Protein AF-A0A2G6K6H5-F1 (afdb_monomer)

Sequence (439 aa):
MKQTRTILIAEEEKNTRETLRFVLKNAGYRVIHSLSGQEALTTILERQDSEYPIDLLIVDSDISGLTGWRVIEELERFGLALPIILITGVLDEYTLRKISGALPLAYLNRPFEPDEALACVSSALFPEEPDQEHAEPVAHTCDVRLASPEKLTDQDWEQLPVTFSTRRTSMNLADLLHEDCIQANITASDKRTVIRTIAQLAHRHPLLAEKSVEEIEQGLLDREETGSTGFGDGIAIPHCALDELSDFVLGILTRPDGIDFDSIDGQPTKLFVFIIAPASRRNEHIRILSAISSVLRSPVNVREILEADNPAVIRTSFLRHTHVEIDEKQKGFNLFTVTVQRQDAFEDILSLFAEIPDCYISVLEANNAGRYLYALPLFANFWNAEKKGFQRTIQATVKKPRANETLRKLNMLLEDSNITDGVLVLLQDVLYLNGTIDL

Secondary structure (DSSP, 8-state):
-----EEEEE---HHHHHHHHHHHHHTT-EEEEESSHHHHHHHHHHHTTSSS---EEEEETT-SSS-HHHHHHHHHHTT----EEEEES---HHHHHHTTTS--SEEEESS--HHHHHHHHHHHHSPPPP--S------------PPP-S---TTGGGG-------------HHHHEEEEEEESS---SSHHHHHHHHHHHHTTSGGGTTS-HHHHHHHHHHHHHTS--EEETTEE--EEEETT--S-EEEEEEEEEEE----TT-PPEEEEEEEEEEGGGHHHHHHHHHHHHHHHT-HHHHHHHHH--SHHHHHHHHHHHH------SS--EEEEEEEE--HHHHHHHHHHHHTSTT-EEEEEE---HHHHHHTSTTTTTTS-TT-----EEEEEEEEHHHHHHHHHHHHHHHHHTT--TTEEEEEEEES---S----

Solvent-accessible surface area (backbone atoms only — not comparable to full-atom values): 25249 Å² total; per-residue (Å²): 129,86,79,72,50,26,36,36,38,26,44,62,54,63,66,65,41,50,50,52,50,52,54,43,42,74,74,59,36,44,74,48,74,26,67,20,24,52,52,38,50,51,55,46,66,74,23,62,88,43,102,71,32,68,59,31,40,37,28,28,45,83,31,50,87,33,31,28,63,53,39,47,55,49,36,55,74,71,69,53,95,63,41,27,33,39,34,33,79,66,91,42,75,66,63,58,58,60,45,79,81,51,72,56,72,44,74,45,56,56,88,70,56,77,65,57,55,50,53,50,52,49,48,61,76,55,71,80,81,84,84,88,82,80,91,74,92,75,83,81,77,88,82,84,80,82,78,81,95,77,82,88,56,88,76,59,68,81,71,64,84,82,69,79,78,77,84,73,84,84,83,52,68,74,81,35,47,44,63,73,27,33,42,45,65,56,92,59,88,40,48,68,51,46,47,46,50,50,18,56,28,49,37,65,39,80,86,30,60,91,50,54,48,66,57,48,27,47,38,34,49,62,42,41,72,78,45,63,40,19,73,28,99,26,29,27,49,52,43,31,62,40,78,96,40,91,60,62,43,30,32,38,40,29,26,86,88,39,32,66,48,68,16,76,73,71,44,46,29,26,38,38,45,34,39,46,34,22,60,89,49,60,74,58,52,55,54,54,49,52,55,52,54,57,41,60,68,37,69,67,53,46,47,55,35,62,70,33,82,39,36,71,51,28,50,49,48,50,47,66,46,62,57,64,64,67,63,75,86,65,82,46,38,27,39,37,42,35,38,28,42,43,67,70,61,43,55,55,53,51,51,60,52,70,70,41,83,86,46,48,76,46,77,45,86,52,76,64,66,46,60,60,40,29,76,35,87,91,34,36,89,81,32,66,74,81,69,78,57,51,38,40,31,41,39,36,40,31,45,48,82,47,41,65,59,48,51,50,54,51,50,50,54,32,59,79,66,72,42,64,78,54,51,47,82,44,81,41,83,49,91,74,87,82,88,81,93,77,134

Structure (mmCIF, N/CA/C/O backbone):
data_AF-A0A2G6K6H5-F1
#
_entry.id   AF-A0A2G6K6H5-F1
#
loop_
_atom_site.group_PDB
_atom_site.id
_atom_site.type_symbol
_atom_site.label_atom_id
_atom_site.label_alt_id
_atom_site.label_comp_id
_atom_site.label_asym_id
_atom_site.label_entity_id
_atom_site.label_seq_id
_atom_site.pdbx_PDB_ins_code
_atom_site.Cartn_x
_atom_site.Cartn_y
_atom_site.Cartn_z
_atom_site.occupancy
_atom_site.B_iso_or_equiv
_atom_site.auth_seq_id
_atom_site.auth_comp_id
_atom_site.auth_asym_id
_atom_site.auth_atom_id
_atom_site.pdbx_PDB_model_num
ATOM 1 N N . MET A 1 1 ? -18.093 15.358 -45.863 1.00 35.47 1 MET A N 1
ATOM 2 C CA . MET A 1 1 ? -16.625 15.428 -45.679 1.00 35.47 1 MET A CA 1
ATOM 3 C C . MET A 1 1 ? -16.360 15.141 -44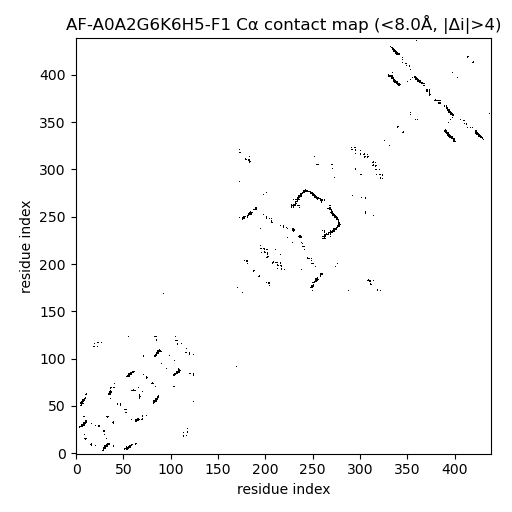.211 1.00 35.47 1 MET A C 1
ATOM 5 O O . MET A 1 1 ? -17.011 15.783 -43.399 1.00 35.47 1 MET A O 1
ATOM 9 N N . LYS A 1 2 ? -15.528 14.150 -43.855 1.00 45.44 2 LYS A N 1
ATOM 10 C CA . LYS A 1 2 ? -15.175 13.914 -42.441 1.00 45.44 2 LYS A CA 1
ATOM 11 C C . LYS A 1 2 ? -14.505 15.190 -41.918 1.00 45.44 2 LYS A C 1
ATOM 13 O O . LYS A 1 2 ? -13.510 15.614 -42.499 1.00 45.44 2 LYS A O 1
ATOM 18 N N . GLN A 1 3 ? -15.090 15.833 -40.908 1.00 58.38 3 GLN A N 1
ATOM 19 C CA . GLN A 1 3 ? -14.474 16.988 -40.254 1.00 58.38 3 GLN A CA 1
ATOM 20 C C . GLN A 1 3 ? -13.123 16.550 -39.681 1.00 58.38 3 GLN A C 1
ATOM 22 O O . GLN A 1 3 ? -13.047 15.569 -38.942 1.00 58.38 3 GLN A O 1
ATOM 27 N N . THR A 1 4 ? -12.054 17.245 -40.065 1.00 80.88 4 THR A N 1
ATOM 28 C CA . THR A 1 4 ? -10.724 17.037 -39.490 1.00 80.88 4 THR A CA 1
ATOM 29 C C . THR A 1 4 ? -10.744 17.480 -38.030 1.00 80.88 4 THR A C 1
ATOM 31 O O . THR A 1 4 ? -10.902 18.672 -37.769 1.00 80.88 4 THR A O 1
ATOM 34 N N . ARG A 1 5 ? -10.580 16.532 -37.102 1.00 90.88 5 ARG A N 1
ATOM 35 C CA . ARG A 1 5 ? -10.544 16.794 -35.656 1.00 90.88 5 ARG A CA 1
ATOM 36 C C . ARG A 1 5 ? -9.270 17.551 -35.260 1.00 90.88 5 ARG A C 1
ATOM 38 O O . ARG A 1 5 ? -8.203 17.315 -35.840 1.00 90.88 5 ARG A O 1
ATOM 45 N N . THR A 1 6 ? -9.383 18.444 -34.283 1.00 94.12 6 THR A N 1
ATOM 46 C CA . THR A 1 6 ? -8.287 19.241 -33.727 1.00 94.12 6 THR A CA 1
ATOM 47 C C . THR A 1 6 ? -7.880 18.718 -32.353 1.00 94.12 6 THR A C 1
ATOM 49 O O . THR A 1 6 ? -8.673 18.722 -31.419 1.00 94.12 6 THR A O 1
ATOM 52 N N . ILE A 1 7 ? -6.620 18.312 -32.221 1.00 96.12 7 ILE A N 1
ATOM 53 C CA . ILE A 1 7 ? -6.021 17.804 -30.986 1.00 96.12 7 ILE A CA 1
ATOM 54 C C . ILE A 1 7 ? -5.098 18.874 -30.402 1.00 96.12 7 ILE A C 1
ATOM 56 O O . ILE A 1 7 ? -4.245 19.421 -31.112 1.00 96.12 7 ILE A O 1
ATOM 60 N N . LEU A 1 8 ? -5.252 19.161 -29.111 1.00 96.81 8 LEU A N 1
ATOM 61 C CA . LEU A 1 8 ? -4.338 20.005 -28.345 1.00 96.81 8 LEU A CA 1
ATOM 62 C C . LEU A 1 8 ? -3.378 19.128 -27.540 1.00 96.81 8 LEU A C 1
ATOM 64 O O . LEU A 1 8 ? -3.826 18.278 -26.783 1.00 96.81 8 LEU A O 1
ATOM 68 N N . ILE A 1 9 ? -2.073 19.356 -27.685 1.00 97.06 9 ILE A N 1
ATOM 69 C CA . ILE A 1 9 ? -1.029 18.687 -26.899 1.00 97.06 9 ILE A CA 1
ATOM 70 C C . ILE A 1 9 ? -0.435 19.683 -25.901 1.00 97.06 9 ILE A C 1
ATOM 72 O O . ILE A 1 9 ? 0.228 20.635 -26.310 1.00 97.06 9 ILE A O 1
ATOM 76 N N . ALA A 1 10 ? -0.618 19.443 -24.611 1.00 95.56 10 ALA A N 1
ATOM 77 C CA . ALA A 1 10 ? 0.052 20.155 -23.536 1.00 95.56 10 ALA A CA 1
ATOM 78 C C . ALA A 1 10 ? 1.258 19.325 -23.070 1.00 95.56 10 ALA A C 1
ATOM 80 O O . ALA A 1 10 ? 1.103 18.355 -22.330 1.00 95.56 10 ALA A O 1
ATOM 81 N N . GLU A 1 11 ? 2.450 19.695 -23.548 1.00 91.44 11 GLU A N 1
ATOM 82 C CA . GLU A 1 11 ? 3.710 18.972 -23.325 1.00 91.44 11 GLU A CA 1
ATOM 83 C C . GLU A 1 11 ? 4.914 19.924 -23.421 1.00 91.44 11 GLU A C 1
ATOM 85 O O . GLU A 1 11 ? 5.116 20.612 -24.433 1.00 91.44 11 GLU A O 1
ATOM 90 N N . GLU A 1 12 ? 5.764 19.910 -22.399 1.00 89.81 12 GLU A N 1
ATOM 91 C CA . GLU A 1 12 ? 6.982 20.722 -22.317 1.00 89.81 12 GLU A CA 1
ATOM 92 C C . GLU A 1 12 ? 8.170 20.068 -23.002 1.00 89.81 12 GLU A C 1
ATOM 94 O O . GLU A 1 12 ? 8.956 20.746 -23.683 1.00 89.81 12 GLU A O 1
ATOM 99 N N . GLU A 1 13 ? 8.279 18.748 -22.881 1.00 87.81 13 GLU A N 1
ATOM 100 C CA . GLU A 1 13 ? 9.384 17.993 -23.427 1.00 87.81 13 GLU A CA 1
ATOM 101 C C . GLU A 1 13 ? 9.342 18.036 -24.957 1.00 87.81 13 GLU A C 1
ATOM 103 O O . GLU A 1 13 ? 8.477 17.464 -25.624 1.00 87.81 13 GLU A O 1
ATOM 108 N N . LYS A 1 14 ? 10.317 18.737 -25.543 1.00 87.50 14 LYS A N 1
ATOM 109 C CA . LYS A 1 14 ? 10.365 18.993 -26.986 1.00 87.50 14 LYS A CA 1
ATOM 110 C C . LYS A 1 14 ? 10.321 17.710 -27.815 1.00 87.50 14 LYS A C 1
ATOM 112 O O . LYS A 1 14 ? 9.639 17.692 -28.833 1.00 87.50 14 LYS A O 1
ATOM 117 N N . ASN A 1 15 ? 11.041 16.670 -27.400 1.00 81.44 15 ASN A N 1
ATOM 118 C CA . ASN A 1 15 ? 11.108 15.421 -28.155 1.00 81.44 15 ASN A CA 1
ATOM 119 C C . ASN A 1 15 ? 9.744 14.732 -28.180 1.00 81.44 15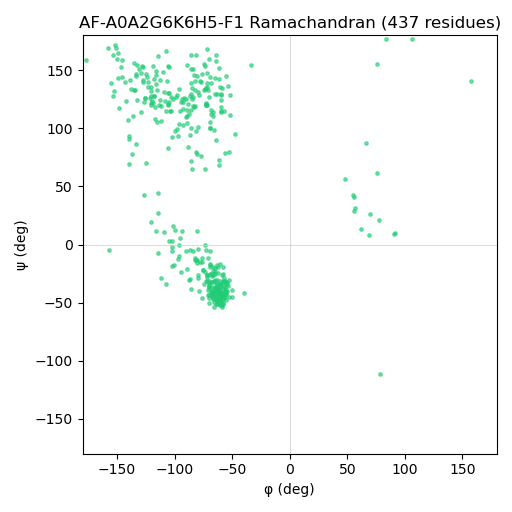 ASN A C 1
ATOM 121 O O . ASN A 1 15 ? 9.209 14.500 -29.262 1.00 81.44 15 ASN A O 1
ATOM 125 N N . THR A 1 16 ? 9.141 14.509 -27.013 1.00 84.62 16 THR A N 1
ATOM 126 C CA . THR A 1 16 ? 7.808 13.905 -26.903 1.00 84.62 16 THR A CA 1
ATOM 127 C C . THR A 1 16 ? 6.750 14.711 -27.658 1.00 84.62 16 THR A C 1
ATOM 129 O O . THR A 1 16 ? 5.982 14.152 -28.445 1.00 84.62 16 THR A O 1
ATOM 132 N N . ARG A 1 17 ? 6.764 16.044 -27.526 1.00 93.31 17 ARG A N 1
ATOM 133 C CA . ARG A 1 17 ? 5.839 16.926 -28.249 1.00 93.31 17 ARG A CA 1
ATOM 134 C C . ARG A 1 17 ? 5.977 16.806 -29.763 1.00 93.31 17 ARG A C 1
ATOM 136 O O . ARG A 1 17 ? 4.965 16.726 -30.458 1.00 93.31 17 ARG A O 1
ATOM 143 N N . GLU A 1 18 ? 7.197 16.846 -30.298 1.00 88.69 18 GLU A N 1
ATOM 144 C CA . GLU A 1 18 ? 7.405 16.773 -31.748 1.00 88.69 18 GLU A CA 1
ATOM 145 C C . GLU A 1 18 ? 7.085 15.381 -32.304 1.00 88.69 18 GLU A C 1
ATOM 147 O O . GLU A 1 18 ? 6.486 15.296 -33.377 1.00 88.69 18 GLU A O 1
ATOM 152 N N . THR A 1 19 ? 7.373 14.312 -31.555 1.00 84.88 19 THR A N 1
ATOM 153 C CA . THR A 1 19 ? 6.953 12.947 -31.903 1.00 84.88 19 THR A CA 1
ATOM 154 C C . THR A 1 19 ? 5.431 12.857 -32.009 1.00 84.88 19 THR A C 1
ATOM 156 O O . THR A 1 19 ? 4.911 12.504 -33.068 1.00 84.88 19 THR A O 1
ATOM 159 N N . LEU A 1 20 ? 4.693 13.275 -30.973 1.00 90.44 20 LEU A N 1
ATOM 160 C CA . LEU A 1 20 ? 3.225 13.281 -30.994 1.00 90.44 20 LEU A CA 1
ATOM 161 C C . LEU A 1 20 ? 2.671 14.155 -32.129 1.00 90.44 20 LEU A C 1
ATOM 163 O O . LEU A 1 20 ? 1.758 13.749 -32.848 1.00 90.44 20 LEU A O 1
ATOM 167 N N . ARG A 1 21 ? 3.248 15.344 -32.351 1.00 93.88 21 ARG A N 1
ATOM 168 C CA . ARG A 1 21 ? 2.844 16.238 -33.450 1.00 93.88 21 ARG A CA 1
ATOM 169 C C . ARG A 1 21 ? 3.038 15.602 -34.818 1.00 93.88 21 ARG A C 1
ATOM 171 O O . ARG A 1 21 ? 2.174 15.776 -35.676 1.00 93.88 21 ARG A O 1
ATOM 178 N N . PHE A 1 22 ? 4.163 14.930 -35.042 1.00 88.31 22 PHE A N 1
ATOM 179 C CA . PHE A 1 22 ? 4.463 14.269 -36.309 1.00 88.31 22 PHE A CA 1
ATOM 180 C C . PHE A 1 22 ? 3.464 13.143 -36.583 1.00 88.31 22 PHE A C 1
ATOM 182 O O . PHE A 1 22 ? 2.815 13.120 -37.629 1.00 88.31 22 PHE A O 1
ATOM 189 N N . VAL A 1 23 ? 3.289 12.264 -35.601 1.00 88.44 23 VAL A N 1
ATOM 190 C CA . VAL A 1 23 ? 2.460 11.062 -35.696 1.00 88.44 23 VAL A CA 1
ATOM 191 C C . VAL A 1 23 ? 0.984 11.425 -35.901 1.00 88.44 23 VAL A C 1
ATOM 193 O O . VAL A 1 23 ? 0.346 10.942 -36.837 1.00 88.44 23 VAL A O 1
ATOM 196 N N . LEU A 1 24 ? 0.451 12.364 -35.113 1.00 91.50 24 LEU A N 1
ATOM 197 C CA . LEU A 1 24 ? -0.956 12.772 -35.199 1.00 91.50 24 LEU A CA 1
ATOM 198 C C . LEU A 1 24 ? -1.275 13.557 -36.479 1.00 91.50 24 LEU A C 1
ATOM 200 O O . LEU A 1 24 ? -2.350 13.388 -37.055 1.00 91.50 24 LEU A O 1
ATOM 204 N N . LYS A 1 25 ? -0.343 14.377 -36.980 1.00 91.50 25 LYS A N 1
ATOM 205 C CA . LYS A 1 25 ? -0.526 15.047 -38.278 1.00 91.50 25 LYS A CA 1
ATOM 206 C C . LYS A 1 25 ? -0.545 14.056 -39.436 1.00 91.50 25 LYS A C 1
ATOM 208 O O . LYS A 1 25 ? -1.373 14.205 -40.331 1.00 91.50 25 LYS A O 1
ATOM 213 N N . ASN A 1 26 ? 0.329 13.048 -39.414 1.00 87.38 26 ASN A N 1
ATOM 214 C CA . ASN A 1 26 ? 0.353 12.003 -40.440 1.00 87.38 26 ASN A CA 1
ATOM 215 C C . ASN A 1 26 ? -0.916 11.142 -40.413 1.00 87.38 26 ASN A C 1
ATOM 217 O O . ASN A 1 26 ? -1.391 10.732 -41.469 1.00 87.38 26 ASN A O 1
ATOM 221 N N . ALA A 1 27 ? -1.516 10.951 -39.235 1.00 84.88 27 ALA A N 1
ATOM 222 C CA . ALA A 1 27 ? -2.827 10.319 -39.082 1.00 84.88 27 ALA A CA 1
ATOM 223 C C . ALA A 1 27 ? -4.011 11.209 -39.527 1.00 84.88 27 ALA A C 1
ATOM 225 O O . ALA A 1 27 ? -5.162 10.779 -39.487 1.00 84.88 27 ALA A O 1
ATOM 226 N N . GLY A 1 28 ? -3.749 12.439 -39.986 1.00 89.69 28 GLY A N 1
ATOM 227 C CA . GLY A 1 28 ? -4.752 13.336 -40.560 1.00 89.69 28 GLY A CA 1
ATOM 228 C C . GLY A 1 28 ? -5.419 14.285 -39.565 1.00 89.69 28 GLY A C 1
ATOM 229 O O . GLY A 1 28 ? -6.385 14.949 -39.941 1.00 89.69 28 GLY A O 1
ATOM 230 N N . TYR A 1 29 ? -4.923 14.387 -38.327 1.00 92.94 29 TYR A N 1
ATOM 231 C CA . TYR A 1 29 ? -5.435 15.324 -37.325 1.00 92.94 29 TYR A CA 1
ATOM 232 C C . TYR A 1 29 ? -4.819 16.717 -37.464 1.00 92.94 29 TYR A C 1
ATOM 234 O O . TYR A 1 29 ? -3.660 16.893 -37.854 1.00 92.94 29 TYR A O 1
ATOM 242 N N . ARG A 1 30 ? -5.578 17.741 -37.071 1.00 94.00 30 ARG A N 1
ATOM 243 C CA . ARG A 1 30 ? -5.024 19.079 -36.860 1.00 94.00 30 ARG A CA 1
ATOM 244 C C . ARG A 1 30 ? -4.430 19.144 -35.462 1.00 94.00 30 ARG A C 1
ATOM 246 O O . ARG A 1 30 ? -5.116 18.838 -34.502 1.00 94.00 30 ARG A O 1
ATOM 253 N N . VAL A 1 31 ? -3.172 19.561 -35.340 1.00 95.38 31 VAL A N 1
ATOM 254 C CA . VAL A 1 31 ? -2.464 19.514 -34.052 1.00 95.38 31 VAL A CA 1
ATOM 255 C C . VAL A 1 31 ? -2.012 20.899 -33.605 1.00 95.38 31 VAL A C 1
ATOM 257 O O . VAL A 1 31 ? -1.189 21.546 -34.268 1.00 95.38 31 VAL A O 1
ATOM 260 N N . ILE A 1 32 ? -2.510 21.316 -32.444 1.00 94.88 32 ILE A N 1
ATOM 261 C CA . ILE A 1 32 ? -2.101 22.510 -31.699 1.00 94.88 32 ILE A CA 1
ATOM 262 C C . ILE A 1 32 ? -1.281 22.044 -30.489 1.00 94.88 32 ILE A C 1
ATOM 264 O O . ILE A 1 32 ? -1.411 20.901 -30.057 1.00 94.88 32 ILE A O 1
ATOM 268 N N . HIS A 1 33 ? -0.386 22.884 -29.979 1.00 95.25 33 HIS A N 1
ATOM 269 C CA . HIS A 1 33 ? 0.358 22.569 -28.764 1.00 95.25 33 HIS A CA 1
ATOM 270 C C . HIS A 1 33 ? 0.411 23.761 -27.815 1.00 95.25 33 HIS A C 1
ATOM 272 O O . HIS A 1 33 ? 0.317 24.903 -28.265 1.00 95.25 33 HIS A O 1
ATOM 278 N N . SER A 1 34 ? 0.612 23.463 -26.539 1.00 94.56 34 SER A N 1
ATOM 279 C CA . SER A 1 34 ? 0.909 24.403 -25.464 1.00 94.56 34 SER A CA 1
ATOM 280 C C . SER A 1 34 ? 2.090 23.886 -24.642 1.00 94.56 34 SER A C 1
ATOM 282 O O . SER A 1 34 ? 2.353 22.681 -24.606 1.00 94.56 34 SER A O 1
ATOM 284 N N . LEU A 1 35 ? 2.813 24.804 -24.002 1.00 89.56 35 LEU A N 1
ATOM 285 C CA . LEU A 1 35 ? 3.990 24.499 -23.183 1.00 89.56 35 LEU A CA 1
ATOM 286 C C . LEU A 1 35 ? 3.703 24.589 -21.683 1.00 89.56 35 LEU A C 1
ATOM 288 O O . LEU A 1 35 ? 4.614 24.458 -20.887 1.00 89.56 35 LEU A O 1
ATOM 292 N N . SER A 1 36 ? 2.460 24.856 -21.293 1.00 85.00 36 SER A N 1
ATOM 293 C CA . SER A 1 36 ? 2.013 24.823 -19.901 1.00 85.00 36 SER A CA 1
ATOM 294 C C . SER A 1 36 ? 0.537 24.446 -19.839 1.00 85.00 36 SER A C 1
ATOM 296 O O . SER A 1 36 ? -0.200 24.624 -20.820 1.00 85.00 36 SER A O 1
ATOM 298 N N . GLY A 1 37 ? 0.060 23.966 -18.688 1.00 83.88 37 GLY A N 1
ATOM 299 C CA . GLY A 1 37 ? -1.373 23.699 -18.533 1.00 83.88 37 GLY A CA 1
ATOM 300 C C . GLY A 1 37 ? -2.225 24.975 -18.515 1.00 83.88 37 GLY A C 1
ATOM 301 O O . GLY A 1 37 ? -3.377 24.955 -18.940 1.00 83.88 37 GLY A O 1
ATOM 302 N N . GLN A 1 38 ? -1.653 26.118 -18.115 1.00 84.88 38 GLN A N 1
ATOM 303 C CA . GLN A 1 38 ? -2.337 27.418 -18.172 1.00 84.88 38 GLN A CA 1
ATOM 304 C C . GLN A 1 38 ? -2.591 27.859 -19.621 1.00 84.88 38 GLN A C 1
ATOM 306 O O . GLN A 1 38 ? -3.681 28.337 -19.950 1.00 84.88 38 GLN A O 1
ATOM 311 N N . GLU A 1 39 ? -1.600 27.681 -20.497 1.00 90.25 39 GLU A N 1
ATOM 312 C CA . GLU A 1 39 ? -1.759 27.907 -21.935 1.00 90.25 39 GLU A CA 1
ATOM 313 C C . GLU A 1 39 ? -2.767 26.927 -22.542 1.00 90.25 39 GLU A C 1
ATOM 315 O O . GLU A 1 39 ? -3.573 27.329 -23.384 1.00 90.25 39 GLU A O 1
ATOM 320 N N . ALA A 1 40 ? -2.761 25.666 -22.093 1.00 92.56 40 ALA A N 1
ATOM 321 C CA . ALA A 1 40 ? -3.696 24.649 -22.563 1.00 92.56 40 ALA A CA 1
ATOM 322 C C . ALA A 1 40 ? -5.150 25.046 -22.268 1.00 92.56 40 ALA A C 1
ATOM 324 O O . ALA A 1 40 ? -5.976 25.099 -23.179 1.00 92.56 40 ALA A O 1
ATOM 325 N N . LEU A 1 41 ? -5.442 25.399 -21.012 1.00 84.44 41 LEU A N 1
ATOM 326 C CA . LEU A 1 41 ? -6.776 25.808 -20.575 1.00 84.44 41 LEU A CA 1
ATOM 327 C C . LEU A 1 41 ? -7.248 27.075 -21.302 1.00 84.44 41 LEU A C 1
ATOM 329 O O . LEU A 1 41 ? -8.363 27.109 -21.818 1.00 84.44 41 LEU A O 1
ATOM 333 N N . THR A 1 42 ? -6.381 28.088 -21.410 1.00 84.88 42 THR A N 1
ATOM 334 C CA . THR A 1 42 ? -6.675 29.322 -22.164 1.00 84.88 42 THR A CA 1
ATOM 335 C C . THR A 1 42 ? -7.017 29.007 -23.624 1.00 84.88 42 THR A C 1
ATOM 337 O O . THR A 1 42 ? -8.031 29.472 -24.139 1.00 84.88 42 THR A O 1
ATOM 340 N N . THR A 1 43 ? -6.225 28.147 -24.272 1.00 89.31 43 THR A N 1
ATOM 341 C CA . THR A 1 43 ? -6.430 27.751 -25.674 1.00 89.31 43 THR A CA 1
ATOM 342 C C . THR A 1 43 ? -7.756 27.018 -25.883 1.00 89.31 43 THR A C 1
ATOM 344 O O . THR A 1 43 ? -8.396 27.208 -26.916 1.00 89.31 43 THR A O 1
ATOM 347 N N . ILE A 1 44 ? -8.179 26.180 -24.931 1.00 89.88 44 ILE A N 1
ATOM 348 C CA . ILE A 1 44 ? -9.467 25.474 -25.000 1.00 89.88 44 ILE A CA 1
ATOM 349 C C . ILE A 1 44 ? -10.624 26.474 -24.917 1.00 89.88 44 ILE A C 1
ATOM 351 O O . ILE A 1 44 ? -11.503 26.458 -25.778 1.00 89.88 44 ILE A O 1
ATOM 355 N N . LEU A 1 45 ? -10.589 27.375 -23.931 1.00 84.50 45 LEU A N 1
ATOM 356 C CA . LEU A 1 45 ? -11.650 28.359 -23.695 1.00 84.50 45 LEU A CA 1
ATOM 357 C C . LEU A 1 45 ? -11.801 29.349 -24.860 1.00 84.50 45 LEU A C 1
ATOM 359 O O . LEU A 1 45 ? -12.913 29.611 -25.307 1.00 84.50 45 LEU A O 1
ATOM 363 N N . GLU A 1 46 ? -10.697 29.863 -25.407 1.00 86.12 46 GLU A N 1
ATOM 364 C CA . GLU A 1 46 ? -10.728 30.822 -26.524 1.00 86.12 46 GLU A CA 1
ATOM 365 C C . GLU A 1 46 ? -11.257 30.221 -27.834 1.00 86.12 46 GLU A C 1
ATOM 367 O O . GLU A 1 46 ? -11.736 30.946 -28.710 1.00 86.12 46 GLU A O 1
ATOM 372 N N . ARG A 1 47 ? -11.142 28.899 -28.006 1.00 87.19 47 ARG A N 1
ATOM 373 C CA . ARG A 1 47 ? -11.481 28.211 -29.261 1.00 87.19 47 ARG A CA 1
ATOM 374 C C . ARG A 1 47 ? -12.819 27.493 -29.231 1.00 87.19 47 ARG A C 1
ATOM 376 O O . ARG A 1 47 ? -13.198 26.942 -30.266 1.00 87.19 47 ARG A O 1
ATOM 383 N N . GLN A 1 48 ? -13.521 27.513 -28.102 1.00 79.94 48 GLN A N 1
ATOM 384 C CA . GLN A 1 48 ? -14.787 26.810 -27.911 1.00 79.94 48 GLN A CA 1
ATOM 385 C C . GLN A 1 48 ? -15.830 27.175 -28.983 1.00 79.94 48 GLN A C 1
ATOM 387 O O . GLN A 1 48 ? -16.471 26.282 -29.530 1.00 79.94 48 GLN A O 1
ATOM 392 N N . ASP A 1 49 ? -15.906 28.455 -29.362 1.00 80.00 49 ASP A N 1
ATOM 393 C CA . ASP A 1 49 ? -16.830 28.973 -30.387 1.00 80.00 49 ASP A CA 1
ATOM 394 C C . ASP A 1 49 ? -16.171 29.180 -31.769 1.00 80.00 49 ASP A C 1
ATOM 396 O O . ASP A 1 49 ? -16.718 29.851 -32.648 1.00 80.00 49 ASP A O 1
ATOM 400 N N . SER A 1 50 ? -14.961 28.652 -31.978 1.00 83.62 50 SER A N 1
ATOM 401 C CA . SER A 1 50 ? -14.250 28.798 -33.254 1.00 83.62 50 SER A CA 1
ATOM 402 C C . SER A 1 50 ? -14.728 27.787 -34.305 1.00 83.62 50 SER A C 1
ATOM 404 O O . SER A 1 50 ? -15.310 26.758 -33.980 1.00 83.62 50 SER A O 1
ATOM 406 N N . GLU A 1 51 ? -14.416 28.031 -35.585 1.00 80.75 51 GLU A N 1
ATOM 407 C CA . GLU A 1 51 ? -14.698 27.082 -36.683 1.00 80.75 51 GLU A CA 1
ATOM 408 C C . GLU A 1 51 ? -14.032 25.703 -36.463 1.00 80.75 51 GLU A C 1
ATOM 410 O O . GLU A 1 51 ? -14.443 24.703 -37.051 1.00 80.75 51 GLU A O 1
ATOM 415 N N . TYR A 1 52 ? -13.008 25.645 -35.603 1.00 83.81 52 TYR A N 1
ATOM 416 C CA . TYR A 1 52 ? -12.237 24.445 -35.296 1.00 83.81 52 TYR A CA 1
ATOM 417 C C . TYR A 1 52 ? -11.977 24.353 -33.783 1.00 83.81 52 TYR A C 1
ATOM 419 O O . TYR A 1 52 ? -10.870 24.697 -33.338 1.00 83.81 52 TYR A O 1
ATOM 427 N N . PRO A 1 53 ? -12.985 23.934 -32.992 1.00 88.06 53 PRO A N 1
ATOM 428 C CA . PRO A 1 53 ? -12.828 23.747 -31.554 1.00 88.06 53 PRO A CA 1
ATOM 429 C C . PRO A 1 53 ? -11.825 22.629 -31.256 1.00 88.06 53 PRO A C 1
ATOM 431 O O . PRO A 1 53 ? -11.479 21.831 -32.130 1.00 88.06 53 PRO A O 1
ATOM 434 N N . ILE A 1 54 ? -11.333 22.583 -30.018 1.00 92.62 54 ILE A N 1
ATOM 435 C CA . ILE A 1 54 ? -10.505 21.464 -29.563 1.00 92.62 54 ILE A CA 1
ATOM 436 C C . ILE A 1 54 ? -11.417 20.252 -29.370 1.00 92.62 54 ILE A C 1
ATOM 438 O O . ILE A 1 54 ? -12.375 20.319 -28.609 1.00 92.62 54 ILE A O 1
ATOM 442 N N . ASP A 1 55 ? -11.119 19.163 -30.073 1.00 90.38 55 ASP A N 1
ATOM 443 C CA . ASP A 1 55 ? -11.886 17.916 -30.029 1.00 90.38 55 ASP A CA 1
ATOM 444 C C . ASP A 1 55 ? -11.309 16.907 -29.026 1.00 90.38 55 ASP A C 1
ATOM 446 O O . ASP A 1 55 ? -12.022 16.011 -28.585 1.00 90.38 55 ASP A O 1
ATOM 450 N N . LEU A 1 56 ? -10.018 17.022 -28.693 1.00 92.50 56 LEU A N 1
ATOM 451 C CA . LEU A 1 56 ? -9.341 16.182 -27.703 1.00 92.50 56 LEU A CA 1
ATOM 452 C C . LEU A 1 56 ? -8.125 16.907 -27.114 1.00 92.50 56 LEU A C 1
ATOM 454 O O . LEU A 1 56 ? -7.363 17.555 -27.840 1.00 92.50 56 LEU A O 1
ATOM 458 N N . LEU A 1 57 ? -7.932 16.771 -25.803 1.00 93.44 57 LEU A N 1
ATOM 459 C CA . LEU A 1 57 ? -6.743 17.229 -25.084 1.00 93.44 57 LEU A CA 1
ATOM 460 C C . LEU A 1 57 ? -5.832 16.039 -24.774 1.00 93.44 57 LEU A C 1
ATOM 462 O O . LEU A 1 57 ? -6.265 15.078 -24.154 1.00 93.44 57 LEU A O 1
ATOM 466 N N . ILE A 1 58 ? -4.559 16.129 -25.146 1.00 94.06 58 ILE A N 1
ATOM 467 C CA . ILE A 1 58 ? -3.484 15.294 -24.608 1.00 94.06 58 ILE A CA 1
ATOM 468 C C . ILE A 1 58 ? -2.683 16.176 -23.659 1.00 94.06 58 ILE A C 1
ATOM 470 O O . ILE A 1 58 ? -2.195 17.221 -24.085 1.00 94.06 58 ILE A O 1
ATOM 474 N N . VAL A 1 59 ? -2.546 15.797 -22.393 1.00 91.62 59 VAL A N 1
ATOM 475 C CA . VAL A 1 59 ? -1.869 16.626 -21.388 1.00 91.62 59 VAL A CA 1
ATOM 476 C C . VAL A 1 59 ? -0.922 15.799 -20.536 1.00 91.62 59 VAL A C 1
ATOM 478 O O . VAL A 1 59 ? -1.293 14.733 -20.066 1.00 91.62 59 VAL A O 1
ATOM 481 N N . ASP A 1 60 ? 0.301 16.282 -20.342 1.00 90.06 60 ASP A N 1
ATOM 482 C CA . ASP A 1 60 ? 1.231 15.721 -19.360 1.00 90.06 60 ASP A CA 1
ATOM 483 C C . ASP A 1 60 ? 0.771 16.035 -17.924 1.00 90.06 60 ASP A C 1
ATOM 485 O O . ASP A 1 60 ? 0.420 17.176 -17.606 1.00 90.06 60 ASP A O 1
ATOM 489 N N . SER A 1 61 ? 0.773 15.026 -17.047 1.00 84.06 61 SER A N 1
ATOM 490 C CA . SER A 1 61 ? 0.481 15.176 -15.622 1.00 84.06 61 SER A CA 1
ATOM 491 C C . SER A 1 61 ? 1.389 16.191 -14.933 1.00 84.06 61 SER A C 1
ATOM 493 O O . SER A 1 61 ? 0.896 16.970 -14.112 1.00 84.06 61 SER A O 1
ATOM 495 N N . ASP A 1 62 ? 2.670 16.219 -15.301 1.00 81.31 62 ASP A N 1
ATOM 496 C CA . ASP A 1 62 ? 3.720 16.993 -14.629 1.00 81.31 62 ASP A CA 1
ATOM 497 C C . ASP A 1 62 ? 4.082 18.298 -15.358 1.00 81.31 62 ASP A C 1
ATOM 499 O O . ASP A 1 62 ? 5.105 18.918 -15.062 1.00 81.31 62 ASP A O 1
ATOM 503 N N . ILE A 1 63 ? 3.236 18.751 -16.291 1.00 85.06 63 ILE A N 1
ATOM 504 C CA . ILE A 1 63 ? 3.445 20.017 -17.001 1.00 85.06 63 ILE A CA 1
ATOM 505 C C . ILE A 1 63 ? 3.445 21.222 -16.041 1.00 85.06 63 ILE A C 1
ATOM 507 O O . ILE A 1 63 ? 2.672 21.280 -15.079 1.00 85.06 63 ILE A O 1
ATOM 511 N N . SER A 1 64 ? 4.297 22.215 -16.302 1.00 76.12 64 SER A N 1
ATOM 512 C CA . SER A 1 64 ? 4.395 23.441 -15.510 1.00 76.12 64 SER A CA 1
ATOM 513 C C . SER A 1 64 ? 3.200 24.382 -15.711 1.00 76.12 64 SER A C 1
ATOM 515 O O . SER A 1 64 ? 2.352 24.241 -16.602 1.00 76.12 64 SER A O 1
ATOM 517 N N . GLY A 1 65 ? 3.119 25.385 -14.833 1.00 83.88 65 GLY A N 1
ATOM 518 C CA . GLY A 1 65 ? 1.964 26.267 -14.721 1.00 83.88 65 GLY A CA 1
ATOM 519 C C . GLY A 1 65 ? 0.835 25.573 -13.962 1.00 83.88 65 GLY A C 1
ATOM 520 O O . GLY A 1 65 ? 0.954 25.342 -12.760 1.00 83.88 65 GLY A O 1
ATOM 521 N N . LEU A 1 66 ? -0.260 25.258 -14.656 1.00 67.88 66 LEU A N 1
ATOM 522 C CA . LEU A 1 66 ? -1.289 24.363 -14.125 1.00 67.88 66 LEU A CA 1
ATOM 523 C C . LEU A 1 66 ? -0.893 22.924 -14.447 1.00 67.88 66 LEU A C 1
ATOM 525 O O . LEU A 1 66 ? -0.653 22.614 -15.608 1.00 67.88 66 LEU A O 1
ATOM 529 N N . THR A 1 67 ? -0.868 22.051 -13.444 1.00 80.00 67 THR A N 1
ATOM 530 C CA . THR A 1 67 ? -0.611 20.621 -13.663 1.00 80.00 67 THR A CA 1
ATOM 531 C C . THR A 1 67 ? -1.722 19.993 -14.503 1.00 80.00 67 THR A C 1
ATOM 533 O O . THR A 1 67 ? -2.851 20.496 -14.515 1.00 80.00 67 THR A O 1
ATOM 536 N N . GLY A 1 68 ? -1.445 18.866 -15.169 1.00 80.31 68 GLY A N 1
ATOM 537 C CA . GLY A 1 68 ? -2.433 18.202 -16.028 1.00 80.31 68 GLY A CA 1
ATOM 538 C C . GLY A 1 68 ? -3.734 17.868 -15.294 1.00 80.31 68 GLY A C 1
ATOM 539 O O . GLY A 1 68 ? -4.825 18.130 -15.797 1.00 80.31 68 GLY A O 1
ATOM 540 N N . TRP A 1 69 ? -3.619 17.427 -14.040 1.00 77.44 69 TRP A N 1
ATOM 541 C CA . TRP A 1 69 ? -4.756 17.217 -13.139 1.00 77.44 69 TRP A CA 1
ATOM 542 C C . TRP A 1 69 ? -5.561 18.478 -12.873 1.00 77.44 69 TRP A C 1
ATOM 544 O O . TRP A 1 69 ? -6.787 18.446 -12.870 1.00 77.44 69 TRP A O 1
ATOM 554 N N . ARG A 1 70 ? -4.882 19.608 -12.667 1.00 73.31 70 ARG A N 1
ATOM 555 C CA . ARG A 1 70 ? -5.575 20.861 -12.404 1.00 73.31 70 ARG A CA 1
ATOM 556 C C . ARG A 1 70 ? -6.292 21.379 -13.648 1.00 73.31 70 ARG A C 1
ATOM 558 O O . ARG A 1 70 ? -7.361 21.960 -13.519 1.00 73.31 70 ARG A O 1
ATOM 565 N N . VAL A 1 71 ? -5.743 21.142 -14.840 1.00 79.19 71 VAL A N 1
ATOM 566 C CA . VAL A 1 71 ? -6.430 21.445 -16.105 1.00 79.19 71 VAL A CA 1
ATOM 567 C C . VAL A 1 71 ? -7.730 20.647 -16.214 1.00 79.19 71 VAL A C 1
ATOM 569 O O . VAL A 1 71 ? -8.761 21.235 -16.524 1.00 79.19 71 VAL A O 1
ATOM 572 N N . ILE A 1 72 ? -7.700 19.349 -15.904 1.00 78.81 72 ILE A N 1
ATOM 573 C CA . ILE A 1 72 ? -8.888 18.481 -15.891 1.00 78.81 72 ILE A CA 1
ATOM 574 C C . ILE A 1 72 ? -9.950 19.016 -14.915 1.00 78.81 72 ILE A C 1
ATOM 576 O O . ILE A 1 72 ? -11.083 19.260 -15.323 1.00 78.81 72 ILE A O 1
ATOM 580 N N . GLU A 1 73 ? -9.570 19.286 -13.660 1.00 72.94 73 GLU A N 1
ATOM 581 C CA . GLU A 1 73 ? -10.485 19.824 -12.639 1.00 72.94 73 GLU A CA 1
ATOM 582 C C . GLU A 1 73 ? -11.135 21.148 -13.076 1.00 72.94 73 GLU A C 1
ATOM 584 O O . GLU A 1 73 ? -12.321 21.379 -12.840 1.00 72.94 73 GLU A O 1
ATOM 589 N N . GLU A 1 74 ? -10.379 22.049 -13.709 1.00 72.88 74 GLU A N 1
ATOM 590 C CA . GLU A 1 74 ? -10.932 23.320 -14.183 1.00 72.88 74 GLU A CA 1
ATOM 591 C C . GLU A 1 74 ? -11.873 23.123 -15.382 1.00 72.88 74 GLU A C 1
ATOM 593 O O . GLU A 1 74 ? -12.928 23.754 -15.423 1.00 72.88 74 GLU A O 1
ATOM 598 N N . LEU A 1 75 ? -11.562 22.222 -16.322 1.00 74.81 75 LEU A N 1
ATOM 599 C CA . LEU A 1 75 ? -12.466 21.892 -17.434 1.00 74.81 75 LEU A CA 1
ATOM 600 C C . LEU A 1 75 ? -13.805 21.335 -16.931 1.00 74.81 75 LEU A C 1
ATOM 602 O O . LEU A 1 75 ? -14.860 21.750 -17.417 1.00 74.81 75 LEU A O 1
ATOM 606 N N . GLU A 1 76 ? -13.776 20.474 -15.911 1.00 71.31 76 GLU A N 1
ATOM 607 C CA . GLU A 1 76 ? -14.983 19.978 -15.242 1.00 71.31 76 GLU A CA 1
ATOM 608 C C . GLU A 1 76 ? -15.765 21.098 -14.555 1.00 71.31 76 GLU A C 1
ATOM 610 O O . GLU A 1 76 ? -16.985 21.184 -14.707 1.00 71.31 76 GLU A O 1
ATOM 615 N N . ARG A 1 77 ? -15.080 22.009 -13.850 1.00 69.88 77 ARG A N 1
ATOM 616 C CA . ARG A 1 77 ? -15.718 23.183 -13.226 1.00 69.88 77 ARG A CA 1
ATOM 617 C C . ARG A 1 77 ? -16.386 24.100 -14.247 1.00 69.88 77 ARG A C 1
ATOM 619 O O . ARG A 1 77 ? -17.417 24.693 -13.931 1.00 69.88 77 ARG A O 1
ATOM 626 N N . PHE A 1 78 ? -15.822 24.221 -15.447 1.00 70.44 78 PHE A N 1
ATOM 627 C CA . PHE A 1 78 ? -16.430 24.957 -16.558 1.00 70.44 78 PHE A CA 1
ATOM 628 C C . PHE A 1 78 ? -17.526 24.162 -17.288 1.00 70.44 78 PHE A C 1
ATOM 630 O O . PHE A 1 78 ? -18.186 24.714 -18.167 1.00 70.44 78 PHE A O 1
ATOM 637 N N . GLY A 1 79 ? -17.759 22.898 -16.918 1.00 70.81 79 GLY A N 1
ATOM 638 C CA . GLY A 1 79 ? -18.771 22.037 -17.530 1.00 70.81 79 GLY A CA 1
ATOM 639 C C . GLY A 1 79 ? -18.430 21.622 -18.962 1.00 70.81 79 GLY A C 1
ATOM 640 O O . GLY A 1 79 ? -19.336 21.372 -19.759 1.00 70.81 79 GLY A O 1
ATOM 641 N N . LEU A 1 80 ? -17.142 21.583 -19.316 1.00 71.56 80 LEU A N 1
ATOM 642 C CA . LEU A 1 80 ? -16.682 21.250 -20.661 1.00 71.56 80 LEU A CA 1
ATOM 643 C C . LEU A 1 80 ? -16.466 19.742 -20.800 1.00 71.56 80 LEU A C 1
ATOM 645 O O . LEU A 1 80 ? -15.521 19.180 -20.254 1.00 71.56 80 LEU A O 1
ATOM 649 N N . ALA A 1 81 ? -17.326 19.090 -21.583 1.00 70.75 81 ALA A N 1
ATOM 650 C CA . ALA A 1 81 ? -17.193 17.680 -21.940 1.00 70.75 81 ALA A CA 1
ATOM 651 C C . ALA A 1 81 ? -16.180 17.511 -23.087 1.00 70.75 81 ALA A C 1
ATOM 653 O O . ALA A 1 81 ? -16.553 17.363 -24.251 1.00 70.75 81 ALA A O 1
ATOM 654 N N . LEU A 1 82 ? -14.892 17.585 -22.755 1.00 79.12 82 LEU A N 1
ATOM 655 C CA . LEU A 1 82 ? -13.784 17.367 -23.685 1.00 79.12 82 LEU A CA 1
ATOM 656 C C . LEU A 1 82 ? -13.152 15.988 -23.419 1.00 79.12 82 LEU A C 1
ATOM 658 O O . LEU A 1 82 ? -12.829 15.705 -22.268 1.00 79.12 82 LEU A O 1
ATOM 662 N N . PRO A 1 83 ? -12.934 15.130 -24.432 1.00 84.94 83 PRO A N 1
ATOM 663 C CA . PRO A 1 83 ? -12.091 13.945 -24.293 1.00 84.94 83 PRO A CA 1
ATOM 664 C C . PRO A 1 83 ? -10.660 14.322 -23.892 1.00 84.94 83 PRO A C 1
ATOM 666 O O . PRO A 1 83 ? -10.027 15.156 -24.544 1.00 84.94 83 PRO A O 1
ATOM 669 N N . ILE A 1 84 ? -10.137 13.698 -22.833 1.00 84.75 84 ILE A N 1
ATOM 670 C CA . ILE A 1 84 ? -8.789 13.970 -22.314 1.00 84.75 84 ILE A CA 1
ATOM 671 C C . ILE A 1 84 ? -7.979 12.674 -22.286 1.00 84.75 84 ILE A C 1
ATOM 673 O O . ILE A 1 84 ? -8.477 11.647 -21.830 1.00 84.75 84 ILE A O 1
ATOM 677 N N . ILE A 1 85 ? -6.731 12.743 -22.743 1.00 88.00 85 ILE A N 1
ATOM 678 C CA . ILE A 1 85 ? -5.699 11.724 -22.561 1.00 88.00 85 ILE A CA 1
ATOM 679 C C . ILE A 1 85 ? -4.635 12.308 -21.638 1.00 88.00 85 ILE A C 1
ATOM 681 O O . ILE A 1 85 ? -4.012 13.316 -21.977 1.00 88.00 85 ILE A O 1
ATOM 685 N N . LEU A 1 86 ? -4.412 11.680 -20.485 1.00 84.69 86 LEU A N 1
ATOM 686 C CA . LEU A 1 86 ? -3.334 12.081 -19.583 1.00 84.69 86 LEU A CA 1
ATOM 687 C C . LEU A 1 86 ? -2.069 11.274 -19.887 1.00 84.69 86 LEU A C 1
ATOM 689 O O . LEU A 1 86 ? -2.081 10.046 -19.817 1.00 84.69 86 LEU A O 1
ATOM 693 N N . ILE A 1 87 ? -0.972 11.961 -20.190 1.00 85.12 87 ILE A N 1
ATOM 694 C CA . ILE A 1 87 ? 0.359 11.363 -20.237 1.00 85.12 87 ILE A CA 1
ATOM 695 C C . ILE A 1 87 ? 0.933 11.387 -18.824 1.00 85.12 87 ILE A C 1
ATOM 697 O O . ILE A 1 87 ? 0.942 12.436 -18.188 1.00 85.12 87 ILE A O 1
ATOM 701 N N . THR A 1 88 ? 1.435 10.262 -18.328 1.00 75.62 88 THR A N 1
ATOM 702 C CA . THR A 1 88 ? 2.056 10.211 -17.000 1.00 75.62 88 THR A CA 1
ATOM 703 C C . THR A 1 88 ? 3.207 9.214 -16.963 1.00 75.62 88 THR A C 1
ATOM 705 O O . THR A 1 88 ? 3.155 8.183 -17.624 1.00 75.62 88 THR A O 1
ATOM 708 N N . GLY A 1 89 ? 4.270 9.518 -16.215 1.00 63.25 89 GLY A N 1
ATOM 709 C CA . GLY A 1 89 ? 5.357 8.567 -15.941 1.00 63.25 89 GLY A CA 1
ATOM 710 C C . GLY A 1 89 ? 5.103 7.668 -14.731 1.00 63.25 89 GLY A C 1
ATOM 711 O O . GLY A 1 89 ? 5.922 6.798 -14.435 1.00 63.25 89 GLY A O 1
ATOM 712 N N . VAL A 1 90 ? 3.998 7.895 -14.015 1.00 51.38 90 VAL A N 1
ATOM 713 C CA . VAL A 1 90 ? 3.622 7.160 -12.810 1.00 51.38 90 VAL A CA 1
ATOM 714 C C . VAL A 1 90 ? 2.118 6.908 -12.847 1.00 51.38 90 VAL A C 1
ATOM 716 O O . VAL A 1 90 ? 1.313 7.714 -12.391 1.00 51.38 90 VAL A O 1
ATOM 719 N N . LEU A 1 91 ? 1.729 5.751 -13.376 1.00 53.94 91 LEU A N 1
ATOM 720 C CA . LEU A 1 91 ? 0.399 5.194 -13.135 1.00 53.94 91 LEU A CA 1
ATOM 721 C C . LEU A 1 91 ? 0.412 4.485 -11.781 1.00 53.94 91 LEU A C 1
ATOM 723 O O . LEU A 1 91 ? 0.568 3.266 -11.704 1.00 53.94 91 LEU A O 1
ATOM 727 N N . ASP A 1 92 ? 0.304 5.261 -10.706 1.00 46.59 92 ASP A N 1
ATOM 728 C CA . ASP A 1 92 ? 0.085 4.704 -9.376 1.00 46.59 92 ASP A CA 1
ATOM 729 C C . ASP A 1 92 ? -1.407 4.460 -9.101 1.00 46.59 92 ASP A C 1
ATOM 731 O O . ASP A 1 92 ? -2.321 4.950 -9.769 1.00 46.59 92 ASP A O 1
ATOM 735 N N . GLU A 1 93 ? -1.668 3.645 -8.088 1.00 40.72 93 GLU A N 1
ATOM 736 C CA . GLU A 1 93 ? -3.019 3.225 -7.721 1.00 40.72 93 GLU A CA 1
ATOM 737 C C . GLU A 1 93 ? -3.877 4.397 -7.196 1.00 40.72 93 GLU A C 1
ATOM 739 O O . GLU A 1 93 ? -5.106 4.343 -7.219 1.00 40.72 93 GLU A O 1
ATOM 744 N N . TYR A 1 94 ? -3.232 5.486 -6.768 1.00 41.31 94 TYR A N 1
ATOM 745 C CA . TYR A 1 94 ? -3.862 6.732 -6.332 1.00 41.31 94 TYR A CA 1
ATOM 746 C C . TYR A 1 94 ? -4.371 7.564 -7.518 1.00 41.31 94 TYR A C 1
ATOM 748 O O . TYR A 1 94 ? -5.528 7.996 -7.528 1.00 41.31 94 TYR A O 1
ATOM 756 N N . THR A 1 95 ? -3.537 7.712 -8.548 1.00 48.25 95 THR A N 1
ATOM 757 C CA . THR A 1 95 ? -3.871 8.286 -9.854 1.00 48.25 95 THR A CA 1
ATOM 758 C C . THR A 1 95 ? -5.047 7.547 -10.469 1.00 48.25 95 THR A C 1
ATOM 760 O O . THR A 1 95 ? -5.986 8.196 -10.922 1.00 48.25 95 THR A O 1
ATOM 763 N N . LEU A 1 96 ? -5.051 6.209 -10.376 1.00 49.09 96 LEU A N 1
ATOM 764 C CA . LEU A 1 96 ? -6.138 5.360 -10.863 1.00 49.09 96 LEU A CA 1
ATOM 765 C C . LEU A 1 96 ? -7.463 5.505 -10.084 1.00 49.09 96 LEU A C 1
ATOM 767 O O . LEU A 1 96 ? -8.539 5.313 -10.647 1.00 49.09 96 LEU A O 1
ATOM 771 N N . ARG A 1 97 ? -7.415 5.889 -8.802 1.00 48.47 97 ARG A N 1
ATOM 772 C CA . ARG A 1 97 ? -8.606 6.114 -7.959 1.00 48.47 97 ARG A CA 1
ATOM 773 C C . ARG A 1 97 ? -9.277 7.469 -8.191 1.00 48.47 97 ARG A C 1
ATOM 775 O O . ARG A 1 97 ? -10.492 7.559 -8.028 1.00 48.47 97 ARG A O 1
ATOM 782 N N . LYS A 1 98 ? -8.531 8.508 -8.596 1.00 43.38 98 LYS A N 1
ATOM 783 C CA . LYS A 1 98 ? -9.114 9.806 -9.003 1.00 43.38 98 LYS A CA 1
ATOM 784 C C . LYS A 1 98 ? -9.949 9.709 -10.292 1.00 43.38 98 LYS A C 1
ATOM 786 O O . LYS A 1 98 ? -10.851 10.515 -10.476 1.00 43.38 98 LYS A O 1
ATOM 791 N N . ILE A 1 99 ? -9.699 8.691 -11.118 1.00 51.69 99 ILE A N 1
ATOM 792 C CA . ILE A 1 99 ? -10.365 8.425 -12.412 1.00 51.69 99 ILE A CA 1
ATOM 793 C C . ILE A 1 99 ? -11.821 7.986 -12.248 1.00 51.69 99 ILE A C 1
ATOM 795 O O . ILE A 1 99 ? -12.661 8.264 -13.097 1.00 51.69 99 ILE A O 1
ATOM 799 N N . SER A 1 100 ? -12.145 7.293 -11.153 1.00 41.06 100 SER A N 1
ATOM 800 C CA . SER A 1 100 ? -13.458 6.660 -10.971 1.00 41.06 100 SER A CA 1
ATOM 801 C C . SER A 1 100 ? -14.618 7.650 -10.770 1.00 41.06 100 SER A C 1
ATOM 803 O O . SER A 1 100 ? -15.764 7.214 -10.682 1.00 41.06 100 SER A O 1
ATOM 805 N N . GLY A 1 101 ? -14.340 8.956 -10.664 1.00 46.78 101 GLY A N 1
ATOM 806 C CA . GLY A 1 101 ? -15.339 10.003 -10.415 1.00 46.78 101 GLY A CA 1
ATOM 807 C C . GLY A 1 101 ? -15.659 10.898 -11.615 1.00 46.78 101 GLY A C 1
ATOM 808 O O . GLY A 1 101 ? -16.810 11.299 -11.758 1.00 46.78 101 GLY A O 1
ATOM 809 N N . ALA A 1 102 ? -14.673 11.185 -12.465 1.00 45.59 102 ALA A N 1
ATOM 810 C CA . ALA A 1 102 ? -14.779 11.829 -13.772 1.00 45.59 102 ALA A CA 1
ATOM 811 C C . ALA A 1 102 ? -13.366 11.866 -14.413 1.00 45.59 102 ALA A C 1
ATOM 813 O O . ALA A 1 102 ? -12.368 11.658 -13.726 1.00 45.59 102 ALA A O 1
ATOM 814 N N . LEU A 1 103 ? -13.349 12.007 -15.743 1.00 46.84 103 LEU A N 1
ATOM 815 C CA . LEU A 1 103 ? -12.274 11.876 -16.752 1.00 46.84 103 LEU A CA 1
ATOM 816 C C . LEU A 1 103 ? -10.847 12.293 -16.322 1.00 46.84 103 LEU A C 1
ATOM 818 O O . LEU A 1 103 ? -10.682 13.154 -15.469 1.00 46.84 103 LEU A O 1
ATOM 822 N N . PRO A 1 104 ? -9.776 11.745 -16.935 1.00 51.53 104 PRO A N 1
ATOM 823 C CA . PRO A 1 104 ? -9.561 11.576 -18.379 1.00 51.53 104 PRO A CA 1
ATOM 824 C C . PRO A 1 104 ? -10.090 10.260 -18.963 1.00 51.53 104 PRO A C 1
ATOM 826 O O . PRO A 1 104 ? -10.237 9.253 -18.278 1.00 51.53 104 PRO A O 1
ATOM 829 N N . LEU A 1 105 ? -10.390 10.298 -20.265 1.00 56.47 105 LEU A N 1
ATOM 830 C CA . LEU A 1 105 ? -11.002 9.205 -21.031 1.00 56.47 105 LEU A CA 1
ATOM 831 C C . LEU A 1 105 ? -10.014 8.057 -21.247 1.00 56.47 105 LEU A C 1
ATOM 833 O O . LEU A 1 105 ? -10.424 6.912 -21.414 1.00 56.47 105 LEU A O 1
ATOM 837 N N . ALA A 1 106 ? -8.717 8.371 -21.249 1.00 67.69 106 ALA A N 1
ATOM 838 C CA . ALA A 1 106 ? -7.640 7.406 -21.378 1.00 67.69 106 ALA A CA 1
ATOM 839 C C . ALA A 1 106 ? -6.314 7.954 -20.817 1.00 67.69 106 ALA A C 1
ATOM 841 O O . ALA A 1 106 ? -6.179 9.143 -20.520 1.00 67.69 106 ALA A O 1
ATOM 842 N N . TYR A 1 107 ? -5.325 7.070 -20.691 1.00 77.19 107 TYR A N 1
ATOM 843 C CA . TYR A 1 107 ? -3.988 7.380 -20.186 1.00 77.19 107 TYR A CA 1
ATOM 844 C C . TYR A 1 107 ? -2.922 6.875 -21.145 1.00 77.19 107 TYR A C 1
ATOM 846 O O . TYR A 1 107 ? -3.130 5.890 -21.855 1.00 77.19 107 TYR A O 1
ATOM 854 N N . LEU A 1 108 ? -1.766 7.529 -21.120 1.00 78.25 108 LEU A N 1
ATOM 855 C CA . LEU A 1 108 ? -0.575 7.119 -21.847 1.00 78.25 108 LEU A CA 1
ATOM 856 C C . LEU A 1 108 ? 0.616 7.092 -20.879 1.00 78.25 108 LEU A C 1
ATOM 858 O O . LEU A 1 108 ? 1.008 8.123 -20.333 1.00 78.25 108 LEU A O 1
ATOM 862 N N . ASN A 1 109 ? 1.156 5.902 -20.619 1.00 74.81 109 ASN A N 1
ATOM 863 C CA . ASN A 1 109 ? 2.246 5.718 -19.661 1.00 74.81 109 ASN A CA 1
ATOM 864 C C . ASN A 1 109 ? 3.597 6.044 -20.303 1.00 74.81 109 ASN A C 1
ATOM 866 O O . ASN A 1 109 ? 3.877 5.535 -21.379 1.00 74.81 109 ASN A O 1
ATOM 870 N N . ARG A 1 110 ? 4.468 6.826 -19.659 1.00 71.81 110 ARG A N 1
ATOM 871 C CA . ARG A 1 110 ? 5.846 7.015 -20.142 1.00 71.81 110 ARG A CA 1
ATOM 872 C C . ARG A 1 110 ? 6.749 5.851 -19.698 1.00 71.81 110 ARG A C 1
ATOM 874 O O . ARG A 1 110 ? 6.684 5.462 -18.532 1.00 71.81 110 ARG A O 1
ATOM 881 N N . PRO A 1 111 ? 7.675 5.380 -20.556 1.00 68.88 111 PRO A N 1
ATOM 882 C CA . PRO A 1 111 ? 7.765 5.668 -21.990 1.00 68.88 111 PRO A CA 1
ATOM 883 C C . PRO A 1 111 ? 6.641 4.960 -22.767 1.00 68.88 111 PRO A C 1
ATOM 885 O O . PRO A 1 111 ? 6.236 3.867 -22.384 1.00 68.88 111 PRO A O 1
ATOM 888 N N . PHE A 1 112 ? 6.177 5.581 -23.853 1.00 73.44 112 PHE A N 1
ATOM 889 C CA . PHE A 1 112 ? 5.175 5.021 -24.766 1.00 73.44 112 PHE A CA 1
ATOM 890 C C . PHE A 1 112 ? 5.679 5.061 -26.204 1.00 73.44 112 PHE A C 1
ATOM 892 O O . PHE A 1 112 ? 6.442 5.957 -26.584 1.00 73.44 112 PHE A O 1
ATOM 899 N N . GLU A 1 113 ? 5.190 4.131 -27.015 1.00 79.19 113 GLU A N 1
ATOM 900 C CA . GLU A 1 113 ? 5.470 4.107 -28.448 1.00 79.19 113 GLU A CA 1
ATOM 901 C C . GLU A 1 113 ? 4.480 4.995 -29.236 1.00 79.19 113 GLU A C 1
ATOM 903 O O . GLU A 1 113 ? 3.323 5.174 -28.838 1.00 79.19 113 GLU A O 1
ATOM 908 N N . PRO A 1 114 ? 4.885 5.559 -30.390 1.00 74.62 114 PRO A N 1
ATOM 909 C CA . PRO A 1 114 ? 4.017 6.362 -31.257 1.00 74.62 114 PRO A CA 1
ATOM 910 C C . PRO A 1 114 ? 2.663 5.728 -31.610 1.00 74.62 114 PRO A C 1
ATOM 912 O O . PRO A 1 114 ? 1.645 6.426 -31.659 1.00 74.62 114 PRO A O 1
ATOM 915 N N . ASP A 1 115 ? 2.645 4.417 -31.847 1.00 75.31 115 ASP A N 1
ATOM 916 C CA . ASP A 1 115 ? 1.439 3.684 -32.239 1.00 75.31 115 ASP A CA 1
ATOM 917 C C . ASP A 1 115 ? 0.461 3.520 -31.065 1.00 75.31 115 ASP A C 1
ATOM 919 O O . ASP A 1 115 ? -0.757 3.576 -31.259 1.00 75.31 115 ASP A O 1
ATOM 923 N N . GLU A 1 116 ? 0.972 3.422 -29.834 1.00 75.19 116 GLU A N 1
ATOM 924 C CA . GLU A 1 116 ? 0.154 3.396 -28.615 1.00 75.19 116 GLU A CA 1
ATOM 925 C C . GLU A 1 116 ? -0.590 4.724 -28.435 1.00 75.19 116 GLU A C 1
ATOM 927 O O . GLU A 1 116 ? -1.789 4.744 -28.142 1.00 75.19 116 GLU A O 1
ATOM 932 N N . ALA A 1 117 ? 0.089 5.846 -28.697 1.00 78.00 117 ALA A N 1
ATOM 933 C CA . ALA A 1 117 ? -0.524 7.171 -28.659 1.00 78.00 117 ALA A CA 1
ATOM 934 C C . ALA A 1 117 ? -1.651 7.314 -29.700 1.00 78.00 117 ALA A C 1
ATOM 936 O O . ALA A 1 117 ? -2.705 7.880 -29.401 1.00 78.00 117 ALA A O 1
ATOM 937 N N . LEU A 1 118 ? -1.464 6.779 -30.914 1.00 82.88 118 LEU A N 1
ATOM 938 C CA . LEU A 1 118 ? -2.491 6.792 -31.963 1.00 82.88 118 LEU A CA 1
ATOM 939 C C . LEU A 1 118 ? -3.708 5.940 -31.613 1.00 82.88 118 LEU A C 1
ATOM 941 O O . LEU A 1 118 ? -4.839 6.391 -31.813 1.00 82.88 118 LEU A O 1
ATOM 945 N N . ALA A 1 119 ? -3.486 4.733 -31.092 1.00 77.75 119 ALA A N 1
ATOM 946 C CA . ALA A 1 119 ? -4.562 3.850 -30.659 1.00 77.75 119 ALA A CA 1
ATOM 947 C C . ALA A 1 119 ? -5.396 4.508 -29.548 1.00 77.75 119 ALA A C 1
ATOM 949 O O . ALA A 1 119 ? -6.628 4.521 -29.614 1.00 77.75 119 ALA A O 1
ATOM 950 N N . CYS A 1 120 ? -4.719 5.141 -28.584 1.00 81.88 120 CYS A N 1
ATOM 951 C CA . CYS A 1 120 ? -5.344 5.866 -27.483 1.00 81.88 120 CYS A CA 1
ATOM 952 C C . CYS A 1 120 ? -6.207 7.041 -27.986 1.00 81.88 120 CYS A C 1
ATOM 954 O O . CYS A 1 120 ? -7.373 7.166 -27.612 1.00 81.88 120 CYS A O 1
ATOM 956 N N . VAL A 1 121 ? -5.688 7.841 -28.925 1.00 85.06 121 VAL A N 1
ATOM 957 C CA . VAL A 1 121 ? -6.438 8.933 -29.575 1.00 85.06 121 VAL A CA 1
ATOM 958 C C . VAL A 1 121 ? -7.644 8.427 -30.363 1.00 85.06 121 VAL A C 1
ATOM 960 O O . VAL A 1 121 ? -8.715 9.031 -30.293 1.00 85.06 121 VAL A O 1
ATOM 963 N N . SER A 1 122 ? -7.496 7.329 -31.108 1.00 81.94 122 SER A N 1
ATOM 964 C CA . SER A 1 122 ? -8.596 6.760 -31.893 1.00 81.94 122 SER A CA 1
ATOM 965 C C . SER A 1 122 ? -9.735 6.278 -30.995 1.00 81.94 122 SER A C 1
ATOM 967 O O . SER A 1 122 ? -10.891 6.592 -31.267 1.00 81.94 122 SER A O 1
ATOM 969 N N . SER A 1 123 ? -9.406 5.567 -29.913 1.00 77.62 123 SER A N 1
ATOM 970 C CA . SER A 1 123 ? -10.381 5.087 -28.926 1.00 77.62 123 SER A CA 1
ATOM 971 C C . SER A 1 123 ? -11.108 6.248 -28.238 1.00 77.62 123 SER A C 1
ATOM 973 O O . SER A 1 123 ? -12.332 6.256 -28.133 1.00 77.62 123 SER A O 1
ATOM 975 N N . ALA A 1 124 ? -10.364 7.291 -27.856 1.00 81.44 124 ALA A N 1
ATOM 976 C CA . ALA A 1 124 ? -10.916 8.455 -27.173 1.00 81.44 124 ALA A CA 1
ATOM 977 C C . ALA A 1 124 ? -11.859 9.306 -28.052 1.00 81.44 124 ALA A C 1
ATOM 979 O O . ALA A 1 124 ? -12.808 9.907 -27.551 1.00 81.44 124 ALA A O 1
ATOM 980 N N . LEU A 1 125 ? -11.614 9.380 -29.363 1.00 79.62 125 LEU A N 1
ATOM 981 C CA . LEU A 1 125 ? -12.442 10.161 -30.293 1.00 79.62 125 LEU A CA 1
ATOM 982 C C . LEU A 1 125 ? -13.624 9.376 -30.882 1.00 79.62 125 LEU A C 1
ATOM 984 O O . LEU A 1 125 ? -14.576 10.000 -31.363 1.00 79.62 125 LEU A O 1
ATOM 988 N N . PHE A 1 126 ? -13.563 8.042 -30.879 1.00 76.50 126 PHE A N 1
ATOM 989 C CA . PHE A 1 126 ? -14.554 7.159 -31.502 1.00 76.50 126 PHE A CA 1
ATOM 990 C C . PHE A 1 126 ? -14.852 5.924 -30.622 1.00 76.50 126 PHE A C 1
ATOM 992 O O . PHE A 1 126 ? -14.474 4.814 -30.996 1.00 76.50 126 PHE A O 1
ATOM 999 N N . PRO A 1 127 ? -15.517 6.083 -29.464 1.00 60.72 127 PRO A N 1
ATOM 1000 C CA . PRO A 1 127 ? -15.922 4.945 -28.639 1.00 60.72 127 PRO A CA 1
ATOM 1001 C C . PRO A 1 127 ? -16.966 4.083 -29.378 1.00 60.72 127 PRO A C 1
ATOM 1003 O O . PRO A 1 127 ? -17.950 4.619 -29.890 1.00 60.72 127 PRO A O 1
ATOM 1006 N N . GLU A 1 128 ? -16.758 2.765 -29.462 1.00 46.44 128 GLU A N 1
ATOM 1007 C CA . GLU A 1 128 ? -17.745 1.830 -30.032 1.00 46.44 128 GLU A CA 1
ATOM 1008 C C . GLU A 1 128 ? -18.985 1.725 -29.118 1.00 46.44 128 GLU A C 1
ATOM 1010 O O . GLU A 1 128 ? -18.863 1.702 -27.891 1.00 46.44 128 GLU A O 1
ATOM 1015 N N . GLU A 1 129 ? -20.191 1.687 -29.701 1.00 34.09 129 GLU A N 1
ATOM 1016 C CA . GLU A 1 129 ? -21.439 1.496 -28.947 1.00 34.09 129 GLU A CA 1
ATOM 1017 C C . GLU A 1 129 ? -21.546 0.045 -28.436 1.00 34.09 129 GLU A C 1
ATOM 1019 O O . GLU A 1 129 ? -21.219 -0.886 -29.173 1.00 34.09 129 GLU A O 1
ATOM 1024 N N . PRO A 1 130 ? -22.015 -0.187 -27.196 1.00 32.28 130 PRO A N 1
ATOM 1025 C CA . PRO A 1 130 ? -22.140 -1.536 -26.660 1.00 32.28 130 PRO A CA 1
ATOM 1026 C C . PRO A 1 130 ? -23.304 -2.286 -27.327 1.00 32.28 130 PRO A C 1
ATOM 1028 O O . PRO A 1 130 ? -24.458 -1.864 -27.223 1.00 32.28 130 PRO A O 1
ATOM 1031 N N . ASP A 1 131 ? -23.004 -3.420 -27.968 1.00 31.17 131 ASP A N 1
ATOM 1032 C CA . ASP A 1 131 ? -23.993 -4.323 -28.568 1.00 31.17 131 ASP A CA 1
ATOM 1033 C C . ASP A 1 131 ? -25.017 -4.807 -27.522 1.00 31.17 131 ASP A C 1
ATOM 1035 O O . ASP A 1 131 ? -24.708 -5.526 -26.566 1.00 31.17 131 ASP A O 1
ATOM 1039 N N . GLN A 1 132 ? -26.273 -4.405 -27.720 1.00 32.88 132 GLN A N 1
ATOM 1040 C CA . GLN A 1 132 ? -27.426 -4.799 -26.917 1.00 32.88 132 GLN A CA 1
ATOM 1041 C C . GLN A 1 132 ? -28.041 -6.095 -27.466 1.00 32.88 132 GLN A C 1
ATOM 1043 O O . GLN A 1 132 ? -29.013 -6.010 -28.205 1.00 32.88 132 GLN A O 1
ATOM 1048 N N . GLU A 1 133 ? -27.548 -7.293 -27.110 1.00 31.48 133 GLU A N 1
ATOM 1049 C CA . GLU A 1 133 ? -28.407 -8.495 -27.258 1.00 31.48 133 GLU A CA 1
ATOM 1050 C C . GLU A 1 133 ? -28.110 -9.746 -26.408 1.00 31.48 133 GLU A C 1
ATOM 1052 O O . GLU A 1 133 ? -28.942 -10.652 -26.394 1.00 31.48 133 GLU A O 1
ATOM 1057 N N . HIS A 1 134 ? -27.049 -9.824 -25.596 1.00 30.55 134 HIS A N 1
ATOM 1058 C CA . HIS A 1 134 ? -26.839 -10.991 -24.714 1.00 30.55 134 HIS A CA 1
ATOM 1059 C C . HIS A 1 134 ? -26.476 -10.594 -23.278 1.00 30.55 134 HIS A C 1
ATOM 1061 O O . HIS A 1 134 ? -25.311 -10.526 -22.899 1.00 30.55 134 HIS A O 1
ATOM 1067 N N . ALA A 1 135 ? -27.508 -10.355 -22.466 1.00 32.62 135 ALA A N 1
ATOM 1068 C CA . ALA A 1 135 ? -27.404 -10.177 -21.023 1.00 32.62 135 ALA A CA 1
ATOM 1069 C C . ALA A 1 135 ? -27.838 -11.458 -20.287 1.00 32.62 135 ALA A C 1
ATOM 1071 O O . ALA A 1 135 ? -29.014 -11.613 -19.982 1.00 32.62 135 ALA A O 1
ATOM 1072 N N . GLU A 1 136 ? -26.881 -12.339 -19.975 1.00 25.36 136 GLU A N 1
ATOM 1073 C CA . GLU A 1 136 ? -26.877 -13.201 -18.779 1.00 25.36 136 GLU A CA 1
ATOM 1074 C C . GLU A 1 136 ? -25.416 -13.466 -18.343 1.00 25.36 136 GLU A C 1
ATOM 1076 O O . GLU A 1 136 ? -24.535 -13.594 -19.199 1.00 25.36 136 GLU A O 1
ATOM 1081 N N . PRO A 1 137 ? -25.116 -13.537 -17.030 1.00 28.14 137 PRO A N 1
ATOM 1082 C CA . PRO A 1 137 ? -23.755 -13.687 -16.531 1.00 28.14 137 PRO A CA 1
ATOM 1083 C C . PRO A 1 137 ? -23.328 -15.158 -16.593 1.00 28.14 137 PRO A C 1
ATOM 1085 O O . PRO A 1 137 ? -23.631 -15.948 -15.699 1.00 28.14 137 PRO A O 1
ATOM 1088 N N . VAL A 1 138 ? -22.601 -15.541 -17.641 1.00 25.11 138 VAL A N 1
ATOM 1089 C CA . VAL A 1 138 ? -22.001 -16.878 -17.728 1.00 25.11 138 VAL A CA 1
ATOM 1090 C C . VAL A 1 138 ? -20.609 -16.853 -17.100 1.00 25.11 138 VAL A C 1
ATOM 1092 O O . VAL A 1 138 ? -19.687 -16.191 -17.574 1.00 25.11 138 VAL A O 1
ATOM 1095 N N . ALA A 1 139 ? -20.458 -17.605 -16.012 1.00 26.38 139 ALA A N 1
ATOM 1096 C CA . ALA A 1 139 ? -19.173 -17.962 -15.437 1.00 26.38 139 ALA A CA 1
ATOM 1097 C C . ALA A 1 139 ? -18.336 -18.744 -16.465 1.00 26.38 139 ALA A C 1
ATOM 1099 O O . ALA A 1 139 ? -18.668 -19.877 -16.812 1.00 26.38 139 ALA A O 1
ATOM 1100 N N . HIS A 1 140 ? -17.227 -18.169 -16.929 1.00 27.86 140 HIS A N 1
ATOM 1101 C CA . HIS A 1 140 ? -16.246 -18.905 -17.723 1.00 27.86 140 HIS A CA 1
ATOM 1102 C C . HIS A 1 140 ? -15.258 -19.621 -16.797 1.00 27.86 140 HIS A C 1
ATOM 1104 O O . HIS A 1 140 ? -14.323 -19.030 -16.256 1.00 27.86 140 HIS A O 1
ATOM 1110 N N . THR A 1 141 ? -15.491 -20.920 -16.615 1.00 24.53 141 THR A N 1
ATOM 1111 C CA . THR A 1 141 ? -14.466 -21.887 -16.219 1.00 24.53 141 THR A CA 1
ATOM 1112 C C . THR A 1 141 ? -13.527 -22.114 -17.405 1.00 24.53 141 THR A C 1
ATOM 1114 O O . THR A 1 141 ? -13.952 -22.196 -18.556 1.00 24.53 141 THR A O 1
ATOM 1117 N N . CYS A 1 142 ? -12.226 -22.135 -17.127 1.00 23.70 142 CYS A N 1
ATOM 1118 C CA . CYS A 1 142 ? -11.170 -22.236 -18.126 1.00 23.70 142 CYS A CA 1
ATOM 1119 C C . CYS A 1 142 ? -10.864 -23.720 -18.392 1.00 23.70 142 CYS A C 1
ATOM 1121 O O . CYS A 1 142 ? -10.231 -24.367 -17.561 1.00 23.70 142 CYS A O 1
ATOM 1123 N N . ASP A 1 143 ? -11.313 -24.257 -19.528 1.00 22.47 143 ASP A N 1
ATOM 1124 C CA . ASP A 1 143 ? -10.912 -25.583 -20.016 1.00 22.47 143 ASP A CA 1
ATOM 1125 C C . ASP A 1 143 ? -9.714 -25.437 -20.969 1.00 22.47 143 ASP A C 1
ATOM 1127 O O . ASP A 1 143 ? -9.854 -25.066 -22.136 1.00 22.47 143 ASP A O 1
ATOM 1131 N N . VAL A 1 144 ? -8.512 -25.748 -20.476 1.00 26.11 144 VAL A N 1
ATOM 1132 C CA . VAL A 1 144 ? -7.290 -25.824 -21.291 1.00 26.11 144 VAL A CA 1
ATOM 1133 C C . VAL A 1 144 ? -7.137 -27.251 -21.820 1.00 26.11 144 VAL A C 1
ATOM 1135 O O . VAL A 1 144 ? -6.804 -28.170 -21.073 1.00 26.11 144 VAL A O 1
ATOM 1138 N N . ARG A 1 145 ? -7.331 -27.452 -23.129 1.00 24.20 145 ARG A N 1
ATOM 1139 C CA . ARG A 1 145 ? -6.866 -28.666 -23.820 1.00 24.20 145 ARG A CA 1
ATOM 1140 C C . ARG A 1 145 ? -5.425 -28.457 -24.287 1.00 24.20 145 ARG A C 1
ATOM 1142 O O . ARG A 1 145 ? -5.176 -27.658 -25.182 1.00 24.20 145 ARG A O 1
ATOM 1149 N N . LEU A 1 146 ? -4.487 -29.195 -23.692 1.00 28.11 146 LEU A N 1
ATOM 1150 C CA . LEU A 1 146 ? -3.094 -29.270 -24.140 1.00 28.11 146 LEU A CA 1
ATOM 1151 C C . LEU A 1 146 ? -3.011 -30.068 -25.452 1.00 28.11 146 LEU A C 1
ATOM 1153 O O . LEU A 1 146 ? -3.374 -31.245 -25.484 1.00 28.11 146 LEU A O 1
ATOM 1157 N N . ALA A 1 147 ? -2.517 -29.447 -26.523 1.00 27.11 147 ALA A N 1
ATOM 1158 C CA . ALA A 1 147 ? -2.108 -30.166 -27.727 1.00 27.11 147 ALA A CA 1
ATOM 1159 C C . ALA A 1 147 ? -0.744 -30.852 -27.502 1.00 27.11 147 ALA A C 1
ATOM 1161 O O . ALA A 1 147 ? 0.141 -30.308 -26.844 1.00 27.11 147 ALA A O 1
ATOM 1162 N N . SER A 1 148 ? -0.603 -32.077 -28.015 1.00 26.77 148 SER A N 1
ATOM 1163 C CA . SER A 1 148 ? 0.589 -32.929 -27.892 1.00 26.77 148 SER A CA 1
ATOM 1164 C C . SER A 1 148 ? 1.796 -32.417 -28.706 1.00 26.77 148 SER A C 1
ATOM 1166 O O . SER A 1 148 ? 1.616 -31.643 -29.645 1.00 26.77 148 SER A O 1
ATOM 1168 N N . PRO A 1 149 ? 3.031 -32.840 -28.364 1.00 32.53 149 PRO A N 1
ATOM 1169 C CA . PRO A 1 149 ? 4.240 -32.093 -28.685 1.00 32.53 149 PRO A CA 1
ATOM 1170 C C . PRO A 1 149 ? 4.932 -32.605 -29.948 1.00 32.53 149 PRO A C 1
ATOM 1172 O O . PRO A 1 149 ? 5.790 -33.473 -29.849 1.00 32.53 149 PRO A O 1
ATOM 1175 N N . GLU A 1 150 ? 4.649 -32.026 -31.116 1.00 33.66 150 GLU A N 1
ATOM 1176 C CA . GLU A 1 150 ? 5.571 -32.117 -32.257 1.00 33.66 150 GLU A CA 1
ATOM 1177 C C . GLU A 1 150 ? 5.652 -30.783 -33.025 1.00 33.66 150 GLU A C 1
ATOM 1179 O O . GLU A 1 150 ? 4.748 -30.416 -33.766 1.00 33.66 150 GLU A O 1
ATOM 1184 N N . LYS A 1 151 ? 6.804 -30.114 -32.841 1.00 36.19 151 LYS A N 1
ATOM 1185 C CA . LYS A 1 151 ? 7.401 -28.999 -33.611 1.00 36.19 151 LYS A CA 1
ATOM 1186 C C . LYS A 1 151 ? 6.668 -27.648 -33.608 1.00 36.19 151 LYS A C 1
ATOM 1188 O O . LYS A 1 151 ? 5.961 -27.313 -34.549 1.00 36.19 151 LYS A O 1
ATOM 1193 N N . LEU A 1 152 ? 6.991 -26.834 -32.601 1.00 36.78 152 LEU A N 1
ATOM 1194 C CA . LEU A 1 152 ? 6.855 -25.374 -32.652 1.00 36.78 152 LEU A CA 1
ATOM 1195 C C . LEU A 1 152 ? 8.021 -24.772 -33.459 1.00 36.78 152 LEU A C 1
ATOM 1197 O O . LEU A 1 152 ? 9.155 -25.253 -33.368 1.00 36.78 152 LEU A O 1
ATOM 1201 N N . THR A 1 153 ? 7.729 -23.753 -34.259 1.00 42.00 153 THR A N 1
ATOM 1202 C CA . THR A 1 153 ? 8.659 -23.000 -35.118 1.00 42.00 153 THR A CA 1
ATOM 1203 C C . THR A 1 153 ? 8.913 -21.596 -34.558 1.00 42.00 153 THR A C 1
ATOM 1205 O O . THR A 1 153 ? 8.182 -21.143 -33.683 1.00 42.00 153 THR A O 1
ATOM 1208 N N . ASP A 1 154 ? 9.929 -20.878 -35.056 1.00 35.16 154 ASP A N 1
ATOM 1209 C CA . ASP A 1 154 ? 10.313 -19.552 -34.532 1.00 35.16 154 ASP A CA 1
ATOM 1210 C C . ASP A 1 154 ? 9.204 -18.477 -34.641 1.00 35.16 154 ASP A C 1
ATOM 1212 O O . ASP A 1 154 ? 9.251 -17.478 -33.932 1.00 35.16 154 ASP A O 1
ATOM 1216 N N . GLN A 1 155 ? 8.170 -18.705 -35.461 1.00 36.59 155 GLN A N 1
ATOM 1217 C CA . GLN A 1 155 ? 6.976 -17.852 -35.558 1.00 36.59 155 GLN A CA 1
ATOM 1218 C C . GLN A 1 155 ? 5.925 -18.100 -34.460 1.00 36.59 155 GLN A C 1
ATOM 1220 O O . GLN A 1 155 ? 5.064 -17.249 -34.249 1.00 36.59 155 GLN A O 1
ATOM 1225 N N . ASP A 1 156 ? 5.992 -19.217 -33.729 1.00 36.03 156 ASP A N 1
ATOM 1226 C CA . ASP A 1 156 ? 5.029 -19.537 -32.663 1.00 36.03 156 ASP A CA 1
ATOM 1227 C C . ASP A 1 156 ? 5.355 -18.817 -31.335 1.00 36.03 156 ASP A C 1
ATOM 1229 O O . ASP A 1 156 ? 4.515 -18.743 -30.436 1.00 36.03 156 ASP A O 1
ATOM 1233 N N . TRP A 1 157 ? 6.559 -18.240 -31.209 1.00 34.25 157 TRP A N 1
ATOM 1234 C CA . TRP A 1 157 ? 6.993 -17.493 -30.021 1.00 34.25 157 TRP A CA 1
ATOM 1235 C C . TRP A 1 157 ? 6.364 -16.096 -29.898 1.00 34.25 157 TRP A C 1
ATOM 1237 O O . TRP A 1 157 ? 6.278 -15.580 -28.785 1.00 34.25 157 TRP A O 1
ATOM 1247 N N . GLU A 1 158 ? 5.878 -15.500 -30.992 1.00 32.44 158 GLU A N 1
ATOM 1248 C CA . GLU A 1 158 ? 5.289 -14.146 -30.993 1.00 32.44 158 GLU A CA 1
ATOM 1249 C C . GLU A 1 158 ? 3.804 -14.104 -30.586 1.00 32.44 158 GLU A C 1
ATOM 1251 O O . GLU A 1 158 ? 3.245 -13.023 -30.418 1.00 32.44 158 GLU A O 1
ATOM 1256 N N . GLN A 1 159 ? 3.150 -15.255 -30.388 1.00 38.09 159 GLN A N 1
ATOM 1257 C CA . GLN A 1 159 ? 1.724 -15.326 -30.021 1.00 38.09 159 GLN A CA 1
ATOM 1258 C C . GLN A 1 159 ? 1.453 -15.941 -28.642 1.00 38.09 159 GLN A C 1
ATOM 1260 O O . GLN A 1 159 ? 0.303 -16.227 -28.307 1.00 38.09 159 GLN A O 1
ATOM 1265 N N . LEU A 1 160 ? 2.475 -16.130 -27.804 1.00 26.73 160 LEU A N 1
ATOM 1266 C CA . LEU A 1 160 ? 2.245 -16.549 -26.423 1.00 26.73 160 LEU A CA 1
ATOM 1267 C C . LEU A 1 160 ? 1.671 -15.372 -25.616 1.00 26.73 160 LEU A C 1
ATOM 1269 O O . LEU A 1 160 ? 2.345 -14.349 -25.481 1.00 26.73 160 LEU A O 1
ATOM 1273 N N . PRO A 1 161 ? 0.465 -15.486 -25.027 1.00 25.11 161 PRO A N 1
ATOM 1274 C CA . PRO A 1 161 ? -0.035 -14.460 -24.132 1.00 25.11 161 PRO A CA 1
ATOM 1275 C C . PRO A 1 161 ? 0.806 -14.483 -22.855 1.00 25.11 161 PRO A C 1
ATOM 1277 O O . PRO A 1 161 ? 0.582 -15.289 -21.953 1.00 25.11 161 PRO A O 1
ATOM 1280 N N . VAL A 1 162 ? 1.765 -13.566 -22.748 1.00 28.06 162 VAL A N 1
ATOM 1281 C CA . VAL A 1 162 ? 2.362 -13.210 -21.458 1.00 28.06 162 VAL A CA 1
ATOM 1282 C C . VAL A 1 162 ? 1.464 -12.163 -20.808 1.00 28.06 162 VAL A C 1
ATOM 1284 O O . VAL A 1 162 ? 1.832 -11.008 -20.622 1.00 28.06 162 VAL A O 1
ATOM 1287 N N . THR A 1 163 ? 0.238 -12.552 -20.463 1.00 24.80 163 THR A N 1
ATOM 1288 C CA . THR A 1 163 ? -0.560 -11.758 -19.532 1.00 24.80 163 THR A CA 1
ATOM 1289 C C . THR A 1 163 ? -0.078 -12.080 -18.127 1.00 24.80 163 THR A C 1
ATOM 1291 O O . THR A 1 163 ? -0.464 -13.097 -17.544 1.00 24.80 163 THR A O 1
ATOM 1294 N N . PHE A 1 164 ? 0.738 -11.201 -17.546 1.00 24.44 164 PHE A N 1
ATOM 1295 C CA . PHE A 1 164 ? 0.777 -11.110 -16.094 1.00 24.44 164 PHE A CA 1
ATOM 1296 C C . PHE A 1 164 ? -0.587 -10.589 -15.642 1.00 24.44 164 PHE A C 1
ATOM 1298 O O . PHE A 1 164 ? -0.875 -9.399 -15.691 1.00 24.44 164 PHE A O 1
ATOM 1305 N N . SER A 1 165 ? -1.453 -11.507 -15.221 1.00 25.56 165 SER A N 1
ATOM 1306 C CA . SER A 1 165 ? -2.635 -11.170 -14.437 1.00 25.56 165 SER A CA 1
ATOM 1307 C C . SER A 1 165 ? -2.168 -10.595 -13.099 1.00 25.56 165 SER A C 1
ATOM 1309 O O . SER A 1 165 ? -2.017 -11.316 -12.112 1.00 25.56 165 SER A O 1
ATOM 1311 N N . THR A 1 166 ? -1.978 -9.283 -13.028 1.00 26.44 166 THR A N 1
ATOM 1312 C CA . THR A 1 166 ? -2.042 -8.553 -11.762 1.00 26.44 166 THR A CA 1
ATOM 1313 C C . THR A 1 166 ? -3.489 -8.174 -11.483 1.00 26.44 166 THR A C 1
ATOM 1315 O O . THR A 1 166 ? -3.866 -7.010 -11.511 1.00 26.44 166 THR A O 1
ATOM 1318 N N . ARG A 1 167 ? -4.314 -9.166 -11.125 1.00 29.62 167 ARG A N 1
ATOM 1319 C CA . ARG A 1 167 ? -5.344 -8.893 -10.119 1.00 29.62 167 ARG A CA 1
ATOM 1320 C C . ARG A 1 167 ? -4.608 -8.692 -8.801 1.00 29.62 167 ARG A C 1
ATOM 1322 O O . ARG A 1 167 ? -4.112 -9.657 -8.224 1.00 29.62 167 ARG A O 1
ATOM 1329 N N . ARG A 1 168 ? -4.504 -7.451 -8.336 1.00 31.05 168 ARG A N 1
ATOM 1330 C CA . ARG A 1 168 ? -4.155 -7.153 -6.945 1.00 31.05 168 ARG A CA 1
ATOM 1331 C C . ARG A 1 168 ? -5.073 -6.048 -6.447 1.00 31.05 168 ARG A C 1
ATOM 1333 O O . ARG A 1 168 ? -5.009 -4.920 -6.901 1.00 31.05 168 ARG A O 1
ATOM 1340 N N . THR A 1 169 ? -5.948 -6.438 -5.538 1.00 30.08 169 THR A N 1
ATOM 1341 C CA . THR A 1 169 ? -6.777 -5.609 -4.670 1.00 30.08 169 THR A CA 1
ATOM 1342 C C . THR A 1 169 ? -5.889 -4.711 -3.798 1.00 30.08 169 THR A C 1
ATOM 1344 O O . THR A 1 169 ? -5.154 -5.218 -2.945 1.00 30.08 169 THR A O 1
ATOM 1347 N N . SER A 1 170 ? -5.941 -3.383 -3.959 1.00 37.22 170 SER A N 1
ATOM 1348 C CA . SER A 1 170 ? -5.526 -2.484 -2.872 1.00 37.22 170 SER A CA 1
ATOM 1349 C C . SER A 1 170 ? -6.522 -2.597 -1.731 1.00 37.22 170 SER A C 1
ATOM 1351 O O . SER A 1 170 ? -7.681 -2.216 -1.862 1.00 37.22 170 SER A O 1
ATOM 1353 N N . MET A 1 171 ? -6.062 -3.091 -0.584 1.00 50.69 171 MET A N 1
ATOM 1354 C CA . MET A 1 171 ? -6.813 -2.974 0.664 1.00 50.69 171 MET A CA 1
ATOM 1355 C C . MET A 1 171 ? -6.553 -1.603 1.277 1.00 50.69 171 MET A C 1
ATOM 1357 O O . MET A 1 171 ? -5.419 -1.284 1.634 1.00 50.69 171 MET A O 1
ATOM 1361 N N . ASN A 1 172 ? -7.610 -0.815 1.428 1.00 60.69 172 ASN A N 1
ATOM 1362 C CA . ASN A 1 172 ? -7.614 0.393 2.239 1.00 60.69 172 ASN A CA 1
ATOM 1363 C C . ASN A 1 172 ? -8.216 0.051 3.609 1.00 60.69 172 ASN A C 1
ATOM 1365 O O . ASN A 1 172 ? -9.311 -0.504 3.677 1.00 60.69 172 ASN A O 1
ATOM 1369 N N . LEU A 1 173 ? -7.529 0.395 4.705 1.00 73.25 173 LEU A N 1
ATOM 1370 C CA . LEU A 1 173 ? -8.050 0.187 6.065 1.00 73.25 173 LEU A CA 1
ATOM 1371 C C . LEU A 1 173 ? -9.404 0.882 6.276 1.00 73.25 173 LEU A C 1
ATOM 1373 O O . LEU A 1 173 ? -10.213 0.392 7.058 1.00 73.25 173 LEU A O 1
ATOM 1377 N N . ALA A 1 174 ? -9.670 1.981 5.563 1.00 75.75 174 ALA A N 1
ATOM 1378 C CA . ALA A 1 174 ? -10.951 2.680 5.618 1.00 75.75 174 ALA A CA 1
ATOM 1379 C C . ALA A 1 174 ? -12.128 1.836 5.108 1.00 75.75 174 ALA A C 1
ATOM 1381 O O . ALA A 1 174 ? -13.231 1.983 5.639 1.00 75.75 174 ALA A O 1
ATOM 1382 N N . ASP A 1 175 ? -11.883 0.961 4.127 1.00 75.69 175 ASP A N 1
ATOM 1383 C CA . ASP A 1 175 ? -12.902 0.093 3.525 1.00 75.69 175 ASP A CA 1
ATOM 1384 C C . ASP A 1 175 ? -13.177 -1.130 4.417 1.00 75.69 175 ASP A C 1
ATOM 1386 O O . ASP A 1 175 ? -14.277 -1.672 4.408 1.00 75.69 175 ASP A O 1
ATOM 1390 N N . LEU A 1 176 ? -12.188 -1.534 5.227 1.00 83.25 176 LEU A N 1
ATOM 1391 C CA . LEU A 1 176 ? -12.294 -2.656 6.167 1.00 83.25 176 LEU A CA 1
ATOM 1392 C C . LEU A 1 176 ? -12.854 -2.246 7.538 1.00 83.25 176 LEU A C 1
ATOM 1394 O O . LEU A 1 176 ? -13.457 -3.066 8.231 1.00 83.25 176 LEU A O 1
ATOM 1398 N N . LEU A 1 177 ? -12.609 -1.001 7.965 1.00 87.69 177 LEU A N 1
ATOM 1399 C CA . LEU A 1 177 ? -13.032 -0.477 9.264 1.00 87.69 177 LEU A CA 1
ATOM 1400 C C . LEU A 1 177 ? -14.460 0.076 9.190 1.00 87.69 177 LEU A C 1
ATOM 1402 O O . LEU A 1 177 ? -14.680 1.254 8.869 1.00 87.69 177 LEU A O 1
ATOM 1406 N N . HIS A 1 178 ? -15.422 -0.773 9.536 1.00 84.31 178 HIS A N 1
ATOM 1407 C CA . HIS A 1 178 ? -16.837 -0.416 9.561 1.00 84.31 178 HIS A CA 1
ATOM 1408 C C . HIS A 1 178 ? -17.238 0.232 10.891 1.00 84.31 178 HIS A C 1
ATOM 1410 O O . HIS A 1 178 ? -16.835 -0.225 11.959 1.00 84.31 178 HIS A O 1
ATOM 1416 N N . GLU A 1 179 ? -18.070 1.273 10.845 1.00 86.44 179 GLU A N 1
ATOM 1417 C CA . GLU A 1 179 ? -18.481 2.017 12.045 1.00 86.44 179 GLU A CA 1
ATOM 1418 C C . GLU A 1 179 ? -19.277 1.152 13.037 1.00 86.44 179 GLU A C 1
ATOM 1420 O O . GLU A 1 179 ? -19.063 1.248 14.243 1.00 86.44 179 GLU A O 1
ATOM 1425 N N . ASP A 1 180 ? -20.096 0.219 12.541 1.00 90.62 180 ASP A N 1
ATOM 1426 C CA . ASP A 1 180 ? -20.840 -0.741 13.379 1.00 90.62 180 ASP A CA 1
ATOM 1427 C C . ASP A 1 180 ? -19.945 -1.686 14.197 1.00 90.62 180 ASP A C 1
ATOM 1429 O O . ASP A 1 180 ? -20.391 -2.263 15.192 1.00 90.62 180 ASP A O 1
ATOM 1433 N N . CYS A 1 181 ? -18.682 -1.833 13.788 1.00 95.19 181 CYS A N 1
ATOM 1434 C CA . CYS A 1 181 ? -17.663 -2.629 14.470 1.00 95.19 181 CYS A CA 1
ATOM 1435 C C . CYS A 1 181 ? -16.822 -1.792 15.450 1.00 95.19 181 CYS A C 1
ATOM 1437 O O . CYS A 1 181 ? -15.784 -2.258 15.927 1.00 95.19 181 CYS A O 1
ATOM 1439 N N . ILE A 1 182 ? -17.239 -0.556 15.747 1.00 96.75 182 ILE A N 1
ATOM 1440 C CA . ILE A 1 182 ? -16.534 0.355 16.646 1.00 96.75 182 ILE A CA 1
ATOM 1441 C C . ILE A 1 182 ? -17.383 0.653 17.879 1.00 96.75 182 ILE A C 1
ATOM 1443 O O . ILE A 1 182 ? -18.560 0.999 17.779 1.00 96.75 182 ILE A O 1
ATOM 1447 N N . GLN A 1 183 ? -16.772 0.576 19.062 1.00 96.12 183 GLN A N 1
ATOM 1448 C CA . GLN A 1 183 ? -17.445 0.932 20.307 1.00 96.12 183 GLN A CA 1
ATOM 1449 C C . GLN A 1 183 ? -16.518 1.650 21.291 1.00 96.12 183 GLN A C 1
ATOM 1451 O O . GLN A 1 183 ? -15.490 1.124 21.716 1.00 96.12 183 GLN A O 1
ATOM 1456 N N . ALA A 1 184 ? -16.927 2.851 21.700 1.00 95.56 184 ALA A N 1
ATOM 1457 C CA . ALA A 1 184 ? -16.249 3.615 22.737 1.00 95.56 184 ALA A CA 1
ATOM 1458 C C . ALA A 1 184 ? -16.640 3.123 24.137 1.00 95.56 184 ALA A C 1
ATOM 1460 O O . ALA A 1 184 ? -17.801 2.784 24.374 1.00 95.56 184 ALA A O 1
ATOM 1461 N N . ASN A 1 185 ? -15.686 3.154 25.070 1.00 93.31 185 ASN A N 1
ATOM 1462 C CA . ASN A 1 185 ? -15.905 2.962 26.505 1.00 93.31 185 ASN A CA 1
ATOM 1463 C C . ASN A 1 185 ? -16.773 1.735 26.847 1.00 93.31 185 ASN A C 1
ATOM 1465 O O . ASN A 1 185 ? -17.823 1.829 27.492 1.00 93.31 185 ASN A O 1
ATOM 1469 N N . ILE A 1 186 ? -16.342 0.564 26.385 1.00 94.88 186 ILE A N 1
ATOM 1470 C CA . ILE A 1 186 ? -17.055 -0.689 26.638 1.00 94.88 186 ILE A CA 1
ATOM 1471 C C . ILE A 1 186 ? -17.130 -0.989 28.135 1.00 94.88 186 ILE A C 1
ATOM 1473 O O . ILE A 1 186 ? -16.241 -0.619 28.900 1.00 94.88 186 ILE A O 1
ATOM 1477 N N . THR A 1 187 ? -18.170 -1.702 28.564 1.00 91.75 187 THR A N 1
ATOM 1478 C CA . THR A 1 187 ? -18.268 -2.219 29.935 1.00 91.75 187 THR A CA 1
ATOM 1479 C C . THR A 1 187 ? -17.854 -3.683 29.937 1.00 91.75 187 THR A C 1
ATOM 1481 O O . THR A 1 187 ? -18.648 -4.554 29.602 1.00 91.75 187 THR A O 1
ATOM 1484 N N . ALA A 1 188 ? -16.600 -3.946 30.294 1.00 91.38 188 ALA A N 1
ATOM 1485 C CA . ALA A 1 188 ? -16.067 -5.293 30.450 1.00 91.38 188 ALA A CA 1
ATOM 1486 C C . ALA A 1 188 ? -15.165 -5.350 31.691 1.00 91.38 188 ALA A C 1
ATOM 1488 O O . ALA A 1 188 ? -14.459 -4.387 31.995 1.00 91.38 188 ALA A O 1
ATOM 1489 N N . SER A 1 189 ? -15.239 -6.459 32.428 1.00 89.94 189 SER A N 1
ATOM 1490 C CA . SER A 1 189 ? -14.492 -6.689 33.675 1.00 89.94 189 SER A CA 1
ATOM 1491 C C . SER A 1 189 ? -13.283 -7.602 33.505 1.00 89.94 189 SER A C 1
ATOM 1493 O O . SER A 1 189 ? -12.411 -7.621 34.367 1.00 89.94 189 SER A O 1
ATOM 1495 N N . ASP A 1 190 ? -13.242 -8.373 32.420 1.00 94.44 190 ASP A N 1
ATOM 1496 C CA . ASP A 1 190 ? -12.252 -9.416 32.186 1.00 94.44 190 ASP A CA 1
ATOM 1497 C C . ASP A 1 190 ? -12.046 -9.667 30.685 1.00 94.44 190 ASP A C 1
ATOM 1499 O O . ASP A 1 190 ? -12.872 -9.297 29.841 1.00 94.44 190 ASP A O 1
ATOM 1503 N N . LYS A 1 191 ? -10.931 -10.332 30.370 1.00 94.62 191 LYS A N 1
ATOM 1504 C CA . LYS A 1 191 ? -10.507 -10.723 29.022 1.00 94.62 191 LYS A CA 1
ATOM 1505 C C . LYS A 1 191 ? -11.597 -11.434 28.218 1.00 94.62 191 LYS A C 1
ATOM 1507 O O . LYS A 1 191 ? -11.832 -11.104 27.057 1.00 94.62 191 LYS A O 1
ATOM 1512 N N . ARG A 1 192 ? -12.302 -12.387 28.834 1.00 95.19 192 ARG A N 1
ATOM 1513 C CA . ARG A 1 192 ? -13.335 -13.184 28.156 1.00 95.19 192 ARG A CA 1
ATOM 1514 C C . ARG A 1 192 ? -14.536 -12.330 27.762 1.00 95.19 192 ARG A C 1
ATOM 1516 O O . ARG A 1 192 ? -15.067 -12.481 26.665 1.00 95.19 192 ARG A O 1
ATOM 1523 N N . THR A 1 193 ? -14.933 -11.404 28.628 1.00 96.25 193 THR A N 1
ATOM 1524 C CA . THR A 1 193 ? -16.008 -10.446 28.355 1.00 96.25 193 THR A CA 1
ATOM 1525 C C . THR A 1 193 ? -15.631 -9.501 27.214 1.00 96.25 193 THR A C 1
ATOM 1527 O O . THR A 1 193 ? -16.476 -9.210 26.367 1.00 96.25 193 THR A O 1
ATOM 1530 N N . VAL A 1 194 ? -14.365 -9.074 27.123 1.00 97.00 194 VAL A N 1
ATOM 1531 C CA . VAL A 1 194 ? -13.868 -8.295 25.973 1.00 97.00 194 VAL A CA 1
ATOM 1532 C C . VAL A 1 194 ? -13.952 -9.107 24.678 1.00 97.00 194 VAL A C 1
ATOM 1534 O O . VAL A 1 194 ? -14.514 -8.612 23.705 1.00 97.00 194 VAL A O 1
ATOM 1537 N N . ILE A 1 195 ? -13.476 -10.358 24.663 1.00 97.50 195 ILE A N 1
ATOM 1538 C CA . ILE A 1 195 ? -13.527 -11.224 23.469 1.00 97.50 195 ILE A CA 1
ATOM 1539 C C . ILE A 1 195 ? -14.972 -11.457 23.009 1.00 97.50 195 ILE A C 1
ATOM 1541 O O . ILE A 1 195 ? -15.277 -11.312 21.826 1.00 97.50 195 ILE A O 1
ATOM 1545 N N . ARG A 1 196 ? -15.894 -11.720 23.940 1.00 97.31 196 ARG A N 1
ATOM 1546 C CA . ARG A 1 196 ? -17.324 -11.823 23.621 1.00 97.31 196 ARG A CA 1
ATOM 1547 C C . ARG A 1 196 ? -17.892 -10.519 23.056 1.00 97.31 196 ARG A C 1
ATOM 1549 O O . ARG A 1 196 ? -18.679 -10.553 22.115 1.00 97.31 196 ARG A O 1
ATOM 1556 N N . THR A 1 197 ? -17.492 -9.372 23.604 1.00 97.50 197 THR A N 1
ATOM 1557 C CA . THR A 1 197 ? -17.919 -8.055 23.098 1.00 97.50 197 THR A CA 1
ATOM 1558 C C . THR A 1 197 ? -17.411 -7.823 21.673 1.00 97.50 197 THR A C 1
ATOM 1560 O O . THR A 1 197 ? -18.160 -7.337 20.828 1.00 97.50 197 THR A O 1
ATOM 1563 N N . ILE A 1 198 ? -16.169 -8.225 21.378 1.00 97.69 198 ILE A N 1
ATOM 1564 C CA . ILE A 1 198 ? -15.604 -8.195 20.022 1.00 97.69 198 ILE A CA 1
ATOM 1565 C C . ILE A 1 198 ? -16.443 -9.056 19.076 1.00 97.69 198 ILE A C 1
ATOM 1567 O O . ILE A 1 198 ? -16.840 -8.573 18.020 1.00 97.69 198 ILE A O 1
ATOM 1571 N N . ALA A 1 199 ? -16.765 -10.293 19.461 1.00 97.50 199 ALA A N 1
ATOM 1572 C CA . ALA A 1 199 ? -17.579 -11.186 18.640 1.00 97.50 199 ALA A CA 1
ATOM 1573 C C . ALA A 1 199 ? -18.975 -10.602 18.348 1.00 97.50 199 ALA A C 1
ATOM 1575 O O . ALA A 1 199 ? -19.439 -10.629 17.209 1.00 97.50 199 ALA A O 1
ATOM 1576 N N . GLN A 1 200 ? -19.619 -9.998 19.354 1.00 96.50 200 GLN A N 1
ATOM 1577 C CA . GLN A 1 200 ? -20.913 -9.325 19.198 1.00 96.50 200 GLN A CA 1
ATOM 1578 C C . GLN A 1 200 ? -20.849 -8.109 18.268 1.00 96.50 200 GLN A C 1
ATOM 1580 O O . GLN A 1 200 ? -21.795 -7.870 17.521 1.00 96.50 200 GLN A O 1
ATOM 1585 N N . LEU A 1 201 ? -19.763 -7.331 18.317 1.00 95.50 201 LEU A N 1
ATOM 1586 C CA . LEU A 1 201 ? -19.553 -6.199 17.413 1.00 95.50 201 LEU A CA 1
ATOM 1587 C C . LEU A 1 201 ? -19.268 -6.662 15.988 1.00 95.50 201 LEU A C 1
ATOM 1589 O O . LEU A 1 201 ? -19.891 -6.162 15.057 1.00 95.50 201 LEU A O 1
ATOM 1593 N N . ALA A 1 202 ? -18.380 -7.643 15.822 1.00 95.81 202 ALA A N 1
ATOM 1594 C CA . ALA A 1 202 ? -18.029 -8.201 14.523 1.00 95.81 202 ALA A CA 1
ATOM 1595 C C . ALA A 1 202 ? -19.260 -8.771 13.801 1.00 95.81 202 ALA A C 1
ATOM 1597 O O . ALA A 1 202 ? -19.449 -8.518 12.614 1.00 95.81 202 ALA A O 1
ATOM 1598 N N . HIS A 1 203 ? -20.150 -9.459 14.525 1.00 95.94 203 HIS A N 1
ATOM 1599 C CA . HIS A 1 203 ? -21.385 -10.022 13.971 1.00 95.94 203 HIS A CA 1
ATOM 1600 C C . HIS A 1 203 ? -22.371 -8.970 13.425 1.00 95.94 203 HIS A C 1
ATOM 1602 O O . HIS A 1 203 ? -23.247 -9.300 12.632 1.00 95.94 203 HIS A O 1
ATOM 1608 N N . ARG A 1 204 ? -22.232 -7.686 13.791 1.00 93.88 204 ARG A N 1
ATOM 1609 C CA . ARG A 1 204 ? -23.038 -6.609 13.185 1.00 93.88 204 ARG A CA 1
ATOM 1610 C C . ARG A 1 204 ? -22.670 -6.359 11.724 1.00 93.88 204 ARG A C 1
ATOM 1612 O O . ARG A 1 204 ? -23.458 -5.757 11.001 1.00 93.88 204 ARG A O 1
ATOM 1619 N N . HIS A 1 205 ? -21.488 -6.796 11.290 1.00 94.12 205 HIS A N 1
ATOM 1620 C CA . HIS A 1 205 ? -21.048 -6.625 9.917 1.00 94.12 205 HIS A CA 1
ATOM 1621 C C . HIS A 1 205 ? -21.790 -7.587 8.972 1.00 94.12 205 HIS A C 1
ATOM 1623 O O . HIS A 1 205 ? -21.822 -8.789 9.248 1.00 94.12 205 HIS A O 1
ATOM 1629 N N . PRO A 1 206 ? -22.297 -7.128 7.809 1.00 90.12 206 PRO A N 1
ATOM 1630 C CA . PRO A 1 206 ? -23.025 -7.985 6.868 1.00 90.12 206 PRO A CA 1
ATOM 1631 C C . PRO A 1 206 ? -22.251 -9.232 6.415 1.00 90.12 206 PRO A C 1
ATOM 1633 O O . PRO A 1 206 ? -22.849 -10.284 6.219 1.00 90.12 206 PRO A O 1
ATOM 1636 N N . LEU A 1 207 ? -20.918 -9.143 6.305 1.00 89.75 207 LEU A N 1
ATOM 1637 C CA . LEU A 1 207 ? -20.060 -10.286 5.943 1.00 89.75 207 LEU A CA 1
ATOM 1638 C C . LEU A 1 207 ? -20.051 -11.418 6.980 1.00 89.75 207 LEU A C 1
ATOM 1640 O O . LEU A 1 207 ? -19.670 -12.535 6.652 1.00 89.75 207 LEU A O 1
ATOM 1644 N N . LEU A 1 208 ? -20.428 -11.129 8.226 1.00 92.25 208 LEU A N 1
ATOM 1645 C CA . LEU A 1 208 ? -20.457 -12.091 9.328 1.00 92.25 208 LEU A CA 1
ATOM 1646 C C . LEU A 1 208 ? -21.889 -12.458 9.741 1.00 92.25 208 LEU A C 1
ATOM 1648 O O . LEU A 1 208 ? -22.070 -13.126 10.755 1.00 92.25 208 LEU A O 1
ATOM 1652 N N . ALA A 1 209 ? -22.901 -12.067 8.958 1.00 87.75 209 ALA A N 1
ATOM 1653 C CA . ALA A 1 209 ? -24.305 -12.344 9.261 1.00 87.75 209 ALA A CA 1
ATOM 1654 C C . ALA A 1 209 ? -24.633 -13.850 9.281 1.00 87.75 209 ALA A C 1
ATOM 1656 O O . ALA A 1 209 ? -25.510 -14.277 10.028 1.00 87.75 209 ALA A O 1
ATOM 1657 N N . GLU A 1 210 ? -23.922 -14.655 8.485 1.00 89.31 210 GLU A N 1
ATOM 1658 C CA . GLU A 1 210 ? -24.086 -16.117 8.437 1.00 89.31 210 GLU A CA 1
ATOM 1659 C C . GLU A 1 210 ? -23.320 -16.852 9.550 1.00 89.31 210 GLU A C 1
ATOM 1661 O O . GLU A 1 210 ? -23.553 -18.037 9.781 1.00 89.31 210 GLU A O 1
ATOM 1666 N N . LYS A 1 211 ? -22.424 -16.157 10.260 1.00 92.12 211 LYS A N 1
ATOM 1667 C CA . LYS A 1 211 ? -21.609 -16.710 11.348 1.00 92.12 211 LYS A CA 1
ATOM 1668 C C . LYS A 1 211 ? -22.260 -16.414 12.687 1.00 92.12 211 LYS A C 1
ATOM 1670 O O . LYS A 1 211 ? -22.668 -15.282 12.931 1.00 92.12 211 LYS A O 1
ATOM 1675 N N . SER A 1 212 ? -22.347 -17.399 13.580 1.00 95.75 212 SER A N 1
ATOM 1676 C CA . SER A 1 212 ? -22.891 -17.145 14.920 1.00 95.75 212 SER A CA 1
ATOM 1677 C C . SER A 1 212 ? -21.888 -16.360 15.774 1.00 95.75 212 SER A C 1
ATOM 1679 O O . SER A 1 212 ? -20.674 -16.441 15.573 1.00 95.75 212 SER A O 1
ATOM 1681 N N . VAL A 1 213 ? -22.379 -15.604 16.760 1.00 96.75 213 VAL A N 1
ATOM 1682 C CA . VAL A 1 213 ? -21.507 -14.885 17.708 1.00 96.75 213 VAL A CA 1
ATOM 1683 C C . VAL A 1 213 ? -20.587 -15.864 18.442 1.00 96.75 213 VAL A C 1
ATOM 1685 O O . VAL A 1 213 ? -19.420 -15.559 18.666 1.00 96.75 213 VAL A O 1
ATOM 1688 N N . GLU A 1 214 ? -21.092 -17.049 18.781 1.00 97.19 214 GLU A N 1
ATOM 1689 C CA . GLU A 1 214 ? -20.341 -18.110 19.453 1.00 97.19 214 GLU A CA 1
ATOM 1690 C C . GLU A 1 214 ? -19.215 -18.664 18.573 1.00 97.19 214 GLU A C 1
ATOM 1692 O O . GLU A 1 214 ? -18.135 -18.938 19.088 1.00 97.19 214 GLU A O 1
ATOM 1697 N N . GLU A 1 215 ? -19.433 -18.793 17.260 1.00 96.56 215 GLU A N 1
ATOM 1698 C CA . GLU A 1 215 ? -18.396 -19.227 16.314 1.00 96.56 215 GLU A CA 1
ATOM 1699 C C . GLU A 1 215 ? -17.248 -18.208 16.245 1.00 96.56 215 GLU A C 1
ATOM 1701 O O . GLU A 1 215 ? -16.075 -18.576 16.327 1.00 96.56 215 GLU A O 1
ATOM 1706 N N . ILE A 1 216 ? -17.577 -16.914 16.177 1.00 97.25 216 ILE A N 1
ATOM 1707 C CA . ILE A 1 216 ? -16.582 -15.831 16.165 1.00 97.25 216 ILE A CA 1
ATOM 1708 C C . ILE A 1 216 ? -15.843 -15.759 17.514 1.00 97.25 216 ILE A C 1
ATOM 1710 O O . ILE A 1 216 ? -14.616 -15.643 17.537 1.00 97.25 216 ILE A O 1
ATOM 1714 N N . GLU A 1 217 ? -16.572 -15.850 18.638 1.00 98.06 217 GLU A N 1
ATOM 1715 C CA . GLU A 1 217 ? -16.004 -15.874 19.996 1.00 98.06 217 GLU A CA 1
ATOM 1716 C C . GLU A 1 217 ? -15.022 -17.039 20.147 1.00 98.06 217 GLU A C 1
ATOM 1718 O O . GLU A 1 217 ? -13.907 -16.835 20.628 1.00 98.06 217 GLU A O 1
ATOM 1723 N N . GLN A 1 218 ? -15.406 -18.238 19.701 1.00 97.19 218 GLN A N 1
ATOM 1724 C CA . GLN A 1 218 ? -14.558 -19.420 19.797 1.00 97.19 218 GLN A CA 1
ATOM 1725 C C . GLN A 1 218 ? -13.293 -19.274 18.948 1.00 97.19 218 GLN A C 1
ATOM 1727 O O . GLN A 1 218 ? -12.205 -19.518 19.459 1.00 97.19 218 GLN A O 1
ATOM 1732 N N . GLY A 1 219 ? -13.396 -18.784 17.708 1.00 95.88 219 GLY A N 1
ATOM 1733 C CA . GLY A 1 219 ? -12.219 -18.560 16.862 1.00 95.88 219 GLY A CA 1
ATOM 1734 C C . GLY A 1 219 ? -11.218 -17.566 17.468 1.00 95.88 219 GLY A C 1
ATOM 1735 O O . GLY A 1 219 ? -10.004 -17.743 17.341 1.00 95.88 219 GLY A O 1
ATOM 1736 N N . LEU A 1 220 ? -11.707 -16.527 18.154 1.00 96.94 220 LEU A N 1
ATOM 1737 C CA . LEU A 1 220 ? -10.861 -15.576 18.884 1.00 96.94 220 LEU A CA 1
ATOM 1738 C C . LEU A 1 220 ? -10.221 -16.211 20.125 1.00 96.94 220 LEU A C 1
ATOM 1740 O O . LEU A 1 220 ? -9.031 -16.003 20.355 1.00 96.94 220 LEU A O 1
ATOM 1744 N N . LEU A 1 221 ? -10.981 -16.988 20.904 1.00 96.12 221 LEU A N 1
ATOM 1745 C CA . LEU A 1 221 ? -10.470 -17.697 22.084 1.00 96.12 221 LEU A CA 1
ATOM 1746 C C . LEU A 1 221 ? -9.399 -18.722 21.707 1.00 96.12 221 LEU A C 1
ATOM 1748 O O . LEU A 1 221 ? -8.323 -18.705 22.299 1.00 96.12 221 LEU A O 1
ATOM 1752 N N . ASP A 1 222 ? -9.652 -19.543 20.688 1.00 94.38 222 ASP A N 1
ATOM 1753 C CA . ASP A 1 222 ? -8.704 -20.545 20.194 1.00 94.38 222 ASP A CA 1
ATOM 1754 C C . ASP A 1 222 ? -7.380 -19.884 19.793 1.00 94.38 222 ASP A C 1
ATOM 1756 O O . ASP A 1 222 ? -6.294 -20.373 20.113 1.00 94.38 222 ASP A O 1
ATOM 1760 N N . ARG A 1 223 ? -7.448 -18.724 19.125 1.00 92.50 223 ARG A N 1
ATOM 1761 C CA . ARG A 1 223 ? -6.244 -17.971 18.770 1.00 92.50 223 ARG A CA 1
ATOM 1762 C C . ARG A 1 223 ? -5.558 -17.381 19.999 1.00 92.50 223 ARG A C 1
ATOM 1764 O O . ARG A 1 223 ? -4.330 -17.444 20.073 1.00 92.50 223 ARG A O 1
ATOM 1771 N N . GLU A 1 224 ? -6.302 -16.830 20.945 1.00 93.31 224 GLU A N 1
ATOM 1772 C CA . GLU A 1 224 ? -5.754 -16.249 22.172 1.00 93.31 224 GLU A CA 1
ATOM 1773 C C . GLU A 1 224 ? -5.051 -17.299 23.053 1.00 93.31 224 GLU A C 1
ATOM 1775 O O . GLU A 1 224 ? -4.009 -17.012 23.642 1.00 93.31 224 GLU A O 1
ATOM 1780 N N . GLU A 1 225 ? -5.558 -18.536 23.089 1.00 91.44 225 GLU A N 1
ATOM 1781 C CA . GLU A 1 225 ? -4.956 -1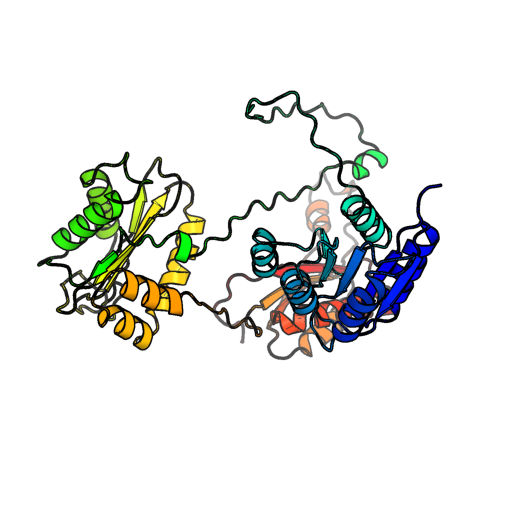9.655 23.830 1.00 91.44 225 GLU A CA 1
ATOM 1782 C C . GLU A 1 225 ? -3.577 -20.060 23.287 1.00 91.44 225 GLU A C 1
ATOM 1784 O O . GLU A 1 225 ? -2.709 -20.478 24.055 1.00 91.44 225 GLU A O 1
ATOM 1789 N N . THR A 1 226 ? -3.327 -19.893 21.982 1.00 88.69 226 THR A N 1
ATOM 1790 C CA . THR A 1 226 ? -1.990 -20.148 21.405 1.00 88.69 226 THR A CA 1
ATOM 1791 C C . THR A 1 226 ? -0.934 -19.129 21.843 1.00 88.69 226 THR A C 1
ATOM 1793 O O . THR A 1 226 ? 0.264 -19.387 21.716 1.00 88.69 226 THR A O 1
ATOM 1796 N N . GLY A 1 227 ? -1.360 -17.977 22.361 1.00 85.06 227 GLY A N 1
ATOM 1797 C CA . GLY A 1 227 ? -0.491 -16.921 22.855 1.00 85.06 227 GLY A CA 1
ATOM 1798 C C . GLY A 1 227 ? -1.201 -15.573 22.849 1.00 85.06 227 GLY A C 1
ATOM 1799 O O . GLY A 1 227 ? -1.919 -15.259 21.894 1.00 85.06 227 GLY A O 1
ATOM 1800 N N . SER A 1 228 ? -0.942 -14.783 23.897 1.00 85.75 228 SER A N 1
ATOM 1801 C CA . SER A 1 228 ? -1.610 -13.502 24.130 1.00 85.75 228 SER A CA 1
ATOM 1802 C C . SER A 1 228 ? -1.528 -12.569 22.924 1.00 85.75 228 SER A C 1
ATOM 1804 O O . SER A 1 228 ? -0.463 -12.408 22.319 1.00 85.75 228 SER A O 1
ATOM 1806 N N . THR A 1 229 ? -2.647 -11.926 22.591 1.00 88.00 229 THR A N 1
ATOM 1807 C CA . THR A 1 229 ? -2.692 -10.846 21.592 1.00 88.00 229 THR A CA 1
ATOM 1808 C C . THR A 1 229 ? -2.588 -9.451 22.212 1.00 88.00 229 THR A C 1
ATOM 1810 O O . THR A 1 229 ? -2.673 -8.443 21.501 1.00 88.00 229 THR A O 1
ATOM 1813 N N . GLY A 1 230 ? -2.352 -9.377 23.525 1.00 87.50 230 GLY A N 1
ATOM 1814 C CA . GLY A 1 230 ? -1.966 -8.157 24.222 1.00 87.50 230 GLY A CA 1
ATOM 1815 C C . GLY A 1 230 ? -0.551 -7.734 23.826 1.00 87.50 230 GLY A C 1
ATOM 1816 O O . GLY A 1 230 ? 0.440 -8.277 24.315 1.00 87.50 230 GLY A O 1
ATOM 1817 N N . PHE A 1 231 ? -0.464 -6.757 22.926 1.00 81.00 231 PHE A N 1
ATOM 1818 C CA . PHE A 1 231 ? 0.782 -6.285 22.320 1.00 81.00 231 PHE A CA 1
ATOM 1819 C C . PHE A 1 231 ? 1.685 -5.532 23.312 1.00 81.00 231 PHE A C 1
ATOM 1821 O O . PHE A 1 231 ? 2.901 -5.524 23.137 1.00 81.00 231 PHE A O 1
ATOM 1828 N N . GLY A 1 232 ? 1.097 -4.940 24.357 1.00 81.94 232 GLY A N 1
ATOM 1829 C CA . GLY A 1 232 ? 1.771 -4.054 25.311 1.00 81.94 232 GLY A CA 1
ATOM 1830 C C . GLY A 1 232 ? 1.395 -2.587 25.099 1.00 81.94 232 GLY A C 1
ATOM 1831 O O . GLY A 1 232 ? 0.604 -2.265 24.211 1.00 81.94 232 GLY A O 1
ATOM 1832 N N . ASP A 1 233 ? 1.895 -1.699 25.957 1.00 86.75 233 ASP A N 1
ATOM 1833 C CA . ASP A 1 233 ? 1.620 -0.253 25.950 1.00 86.75 233 ASP A CA 1
ATOM 1834 C C . ASP A 1 233 ? 0.117 0.094 26.027 1.00 86.75 233 ASP A C 1
ATOM 1836 O O . ASP A 1 233 ? -0.349 1.127 25.542 1.00 86.75 233 ASP A O 1
ATOM 1840 N N . GLY A 1 234 ? -0.670 -0.783 26.658 1.00 91.69 234 GLY A N 1
ATOM 1841 C CA . GLY A 1 234 ? -2.121 -0.636 26.773 1.00 91.69 234 GLY A CA 1
ATOM 1842 C C . GLY A 1 234 ? -2.901 -1.007 25.505 1.00 91.69 234 GLY A C 1
ATOM 1843 O O . GLY A 1 234 ? -4.048 -0.578 25.359 1.00 91.69 234 GLY A O 1
ATOM 1844 N N . ILE A 1 235 ? -2.317 -1.802 24.605 1.00 94.56 235 ILE A N 1
ATOM 1845 C CA . ILE A 1 235 ? -2.885 -2.161 23.299 1.00 94.56 235 ILE A CA 1
ATOM 1846 C C . ILE A 1 235 ? -3.002 -3.685 23.159 1.00 94.56 235 ILE A C 1
ATOM 1848 O O . ILE A 1 235 ? -2.091 -4.425 23.528 1.00 94.56 235 ILE A O 1
ATOM 1852 N N . ALA A 1 236 ? -4.102 -4.156 22.571 1.00 94.00 236 ALA A N 1
ATOM 1853 C CA . ALA A 1 236 ? -4.248 -5.532 22.100 1.00 94.00 236 ALA A CA 1
ATOM 1854 C C . ALA A 1 236 ? -4.774 -5.573 20.664 1.00 94.00 236 ALA A C 1
ATOM 1856 O O . ALA A 1 236 ? -5.532 -4.695 20.237 1.00 94.00 236 ALA A O 1
ATOM 1857 N N . ILE A 1 237 ? -4.398 -6.629 19.938 1.00 94.06 237 ILE A N 1
ATOM 1858 C CA . ILE A 1 237 ? -4.846 -6.873 18.561 1.00 94.06 237 ILE A CA 1
ATOM 1859 C C . ILE A 1 237 ? -5.483 -8.270 18.443 1.00 94.06 237 ILE A C 1
ATOM 1861 O O . ILE A 1 237 ? -4.875 -9.173 17.855 1.00 94.06 237 ILE A O 1
ATOM 1865 N N . PRO A 1 238 ? -6.680 -8.497 19.021 1.00 94.75 238 PRO A N 1
ATOM 1866 C CA . PRO A 1 238 ? -7.351 -9.792 18.941 1.00 94.75 238 PRO A CA 1
ATOM 1867 C C . PRO A 1 238 ? -7.704 -10.125 17.493 1.00 94.75 238 PRO A C 1
ATOM 1869 O O . PRO A 1 238 ? -8.287 -9.311 16.782 1.00 94.75 238 PRO A O 1
ATOM 1872 N N . HIS A 1 239 ? -7.356 -11.315 17.028 1.00 94.38 239 HIS A N 1
ATOM 1873 C CA . HIS A 1 239 ? -7.601 -11.695 15.642 1.00 94.38 239 HIS A CA 1
ATOM 1874 C C . HIS A 1 239 ? -7.911 -13.176 15.529 1.00 94.38 239 HIS A C 1
ATOM 1876 O O . HIS A 1 239 ? -7.438 -13.969 16.336 1.00 94.38 239 HIS A O 1
ATOM 1882 N N . CYS A 1 240 ? -8.673 -13.565 14.515 1.00 93.19 240 CYS A N 1
ATOM 1883 C CA . CYS A 1 240 ? -8.871 -14.967 14.171 1.00 93.19 240 CYS A CA 1
ATOM 1884 C C . CYS A 1 240 ? -9.093 -15.133 12.667 1.00 93.19 240 CYS A C 1
ATOM 1886 O O . CYS A 1 240 ? -9.344 -14.164 11.945 1.00 93.19 240 CYS A O 1
ATOM 1888 N N . ALA A 1 241 ? -8.965 -16.372 12.199 1.00 91.38 241 ALA A N 1
ATOM 1889 C CA . ALA A 1 241 ? -9.327 -16.750 10.844 1.00 91.38 241 ALA A CA 1
ATOM 1890 C C . ALA A 1 241 ? -10.580 -17.626 10.890 1.00 91.38 241 ALA A C 1
ATOM 1892 O O . ALA A 1 241 ? -10.613 -18.582 11.662 1.00 91.38 241 ALA A O 1
ATOM 1893 N N . LEU A 1 242 ? -11.575 -17.310 10.064 1.00 91.12 242 LEU A N 1
ATOM 1894 C CA . LEU A 1 242 ? -12.796 -18.097 9.915 1.00 91.12 242 LEU A CA 1
ATOM 1895 C C . LEU A 1 242 ? -12.899 -18.651 8.491 1.00 91.12 242 LEU A C 1
ATOM 1897 O O . LEU A 1 242 ? -12.474 -18.012 7.519 1.00 91.12 242 LEU A O 1
ATOM 1901 N N . ASP A 1 243 ? -13.467 -19.848 8.378 1.00 88.56 243 ASP A N 1
ATOM 1902 C CA . ASP A 1 243 ? -13.811 -20.455 7.094 1.00 88.56 243 ASP A CA 1
ATOM 1903 C C . ASP A 1 243 ? -15.047 -19.778 6.489 1.00 88.56 243 ASP A C 1
ATOM 1905 O O . ASP A 1 243 ? -15.868 -19.207 7.207 1.00 88.56 243 ASP A O 1
ATOM 1909 N N . GLU A 1 244 ? -15.186 -19.853 5.163 1.00 85.94 244 GLU A N 1
ATOM 1910 C CA . GLU A 1 244 ? -16.347 -19.339 4.404 1.00 85.94 244 GLU A CA 1
ATOM 1911 C C . GLU A 1 244 ? -16.584 -17.821 4.507 1.00 85.94 244 GLU A C 1
ATOM 1913 O O . GLU A 1 244 ? -17.604 -17.310 4.059 1.00 85.94 244 GLU A O 1
ATOM 1918 N N . LEU A 1 245 ? -15.613 -17.069 5.026 1.00 86.50 245 LEU A N 1
ATOM 1919 C CA . LEU A 1 245 ? -15.624 -15.612 4.988 1.00 86.50 245 LEU A CA 1
ATOM 1920 C C . LEU A 1 245 ? -15.039 -15.115 3.653 1.00 86.50 245 LEU A C 1
ATOM 1922 O O . LEU A 1 245 ? -14.001 -15.603 3.199 1.00 86.50 245 LEU A O 1
ATOM 1926 N N . SER A 1 246 ? -15.687 -14.142 3.008 1.00 81.31 246 SER A N 1
ATOM 1927 C CA . SER A 1 246 ? -15.237 -13.617 1.709 1.00 81.31 246 SER A CA 1
ATOM 1928 C C . SER A 1 246 ? -14.203 -12.489 1.822 1.00 81.31 246 SER A C 1
ATOM 1930 O O . SER A 1 246 ? -13.359 -12.340 0.935 1.00 81.31 246 SER A O 1
ATOM 1932 N N . ASP A 1 247 ? -14.244 -11.699 2.900 1.00 87.00 247 ASP A N 1
ATOM 1933 C CA . ASP A 1 247 ? -13.348 -10.554 3.101 1.00 87.00 247 ASP A CA 1
ATOM 1934 C C . ASP A 1 247 ? -13.087 -10.246 4.584 1.00 87.00 247 ASP A C 1
ATOM 1936 O O . ASP A 1 247 ? -13.693 -10.842 5.470 1.00 87.00 247 ASP A O 1
ATOM 1940 N N . PHE A 1 248 ? -12.156 -9.336 4.863 1.00 88.75 248 PHE A N 1
ATOM 1941 C CA . PHE A 1 248 ? -11.758 -8.976 6.225 1.00 88.75 248 PHE A CA 1
ATOM 1942 C C . PHE A 1 248 ? -12.785 -8.078 6.923 1.00 88.75 248 PHE A C 1
ATOM 1944 O O . PHE A 1 248 ? -13.374 -7.195 6.306 1.00 88.75 248 PHE A O 1
ATOM 1951 N N . VAL A 1 249 ? -12.916 -8.241 8.240 1.00 92.50 249 VAL A N 1
ATOM 1952 C CA . VAL A 1 249 ? -13.659 -7.318 9.110 1.00 92.50 249 VAL A CA 1
ATOM 1953 C C . VAL A 1 249 ? -12.705 -6.745 10.151 1.00 92.50 249 VAL A C 1
ATOM 1955 O O . VAL A 1 249 ? -12.060 -7.500 10.881 1.00 92.50 249 VAL A O 1
ATOM 1958 N N . LEU A 1 250 ? -12.610 -5.416 10.212 1.00 93.94 250 LEU A N 1
ATOM 1959 C CA . LEU A 1 250 ? -11.782 -4.675 11.163 1.00 93.94 250 LEU A CA 1
ATOM 1960 C C . LEU A 1 250 ? -12.674 -3.839 12.088 1.00 93.94 250 LEU A C 1
ATOM 1962 O O . LEU A 1 250 ? -13.615 -3.188 11.634 1.00 93.94 250 LEU A O 1
ATOM 1966 N N . GLY A 1 251 ? -12.355 -3.816 13.381 1.00 95.94 251 GLY A N 1
ATOM 1967 C CA . GLY A 1 251 ? -13.083 -3.009 14.359 1.00 95.94 251 GLY A CA 1
ATOM 1968 C C . GLY A 1 251 ? -12.231 -2.550 15.535 1.00 95.94 251 GLY A C 1
ATOM 1969 O O . GLY A 1 251 ? -11.086 -2.976 15.700 1.00 95.94 251 GLY A O 1
ATOM 1970 N N . ILE A 1 252 ? -12.778 -1.629 16.334 1.00 97.00 252 ILE A N 1
ATOM 1971 C CA . ILE A 1 252 ? -12.047 -0.935 17.406 1.00 97.00 252 ILE A CA 1
ATOM 1972 C C . ILE A 1 252 ? -12.909 -0.819 18.663 1.00 97.00 252 ILE A C 1
ATOM 1974 O O . ILE A 1 252 ? -14.060 -0.397 18.602 1.00 97.00 252 ILE A O 1
ATOM 1978 N N . LEU A 1 253 ? -12.337 -1.138 19.823 1.00 96.75 253 LEU A N 1
ATOM 1979 C CA . LEU A 1 253 ? -12.974 -0.950 21.121 1.00 96.75 253 LEU A CA 1
ATOM 1980 C C . LEU A 1 253 ? -12.050 -0.159 22.044 1.00 96.75 253 LEU A C 1
ATOM 1982 O O . LEU A 1 253 ? -10.839 -0.396 22.071 1.00 96.75 253 LEU A O 1
ATOM 1986 N N . THR A 1 254 ? -12.619 0.740 22.847 1.00 96.94 254 THR A N 1
ATOM 1987 C CA . THR A 1 254 ? -11.870 1.460 23.889 1.00 96.94 254 THR A CA 1
ATOM 1988 C C . THR A 1 254 ? -12.406 1.155 25.284 1.00 96.94 254 THR A C 1
ATOM 1990 O O . THR A 1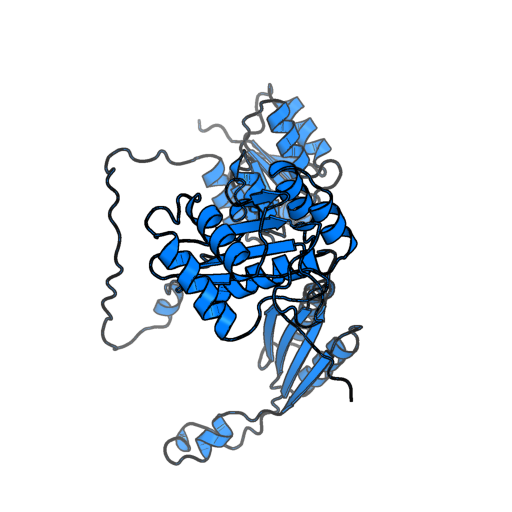 254 ? -13.610 1.019 25.503 1.00 96.94 254 THR A O 1
ATOM 1993 N N . AR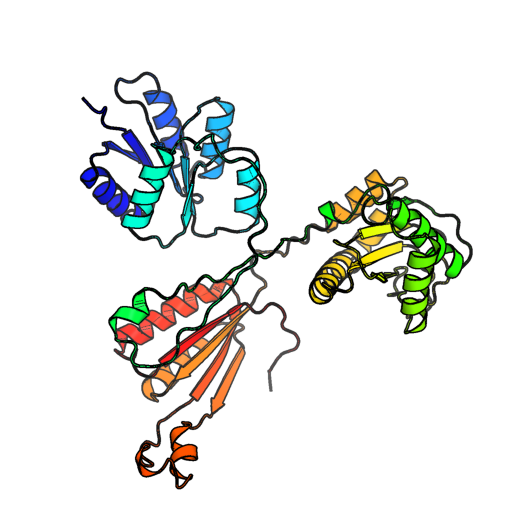G A 1 255 ? -11.494 1.058 26.251 1.00 95.75 255 ARG A N 1
ATOM 1994 C CA . ARG A 1 255 ? -11.757 0.913 27.686 1.00 95.75 255 ARG A CA 1
ATOM 1995 C C . ARG A 1 255 ? -10.751 1.781 28.456 1.00 95.75 255 ARG A C 1
ATOM 1997 O O . ARG A 1 255 ? -9.669 1.301 28.787 1.00 95.75 255 ARG A O 1
ATOM 2004 N N . PRO A 1 256 ? -11.075 3.051 28.755 1.00 91.38 256 PRO A N 1
ATOM 2005 C CA . PRO A 1 256 ? -10.127 3.992 29.364 1.00 91.38 256 PRO A CA 1
ATOM 2006 C C . PRO A 1 256 ? -9.505 3.519 30.690 1.00 91.38 256 PRO A C 1
ATOM 2008 O O . PRO A 1 256 ? -8.313 3.740 30.925 1.00 91.38 256 PRO A O 1
ATOM 2011 N N . ASP A 1 257 ? -10.289 2.818 31.517 1.00 92.12 257 ASP A N 1
ATOM 2012 C CA . ASP A 1 257 ? -9.847 2.264 32.809 1.00 92.12 257 ASP A CA 1
ATOM 2013 C C . ASP A 1 257 ? -8.841 1.108 32.664 1.00 92.12 257 ASP A C 1
ATOM 2015 O O . ASP A 1 257 ? -8.128 0.779 33.609 1.00 92.12 257 ASP A O 1
ATOM 2019 N N . GLY A 1 258 ? -8.754 0.515 31.472 1.00 94.31 258 GLY A N 1
ATOM 2020 C CA . GLY A 1 258 ? -7.961 -0.675 31.201 1.00 94.31 258 GLY A CA 1
ATOM 2021 C C . GLY A 1 258 ? -8.589 -1.965 31.733 1.00 94.31 258 GLY A C 1
ATOM 2022 O O . GLY A 1 258 ? -9.399 -1.956 32.660 1.00 94.31 258 GLY A O 1
ATOM 2023 N N . ILE A 1 259 ? -8.224 -3.087 31.120 1.00 95.38 259 ILE A N 1
ATOM 2024 C CA . ILE A 1 259 ? -8.570 -4.448 31.552 1.00 95.38 259 ILE A CA 1
ATOM 2025 C C . ILE A 1 259 ? -7.304 -5.296 31.504 1.00 95.38 259 ILE A C 1
ATOM 2027 O O . ILE A 1 259 ? -6.460 -5.106 30.629 1.00 95.38 259 ILE A O 1
ATOM 2031 N N . ASP A 1 260 ? -7.174 -6.235 32.436 1.00 95.00 260 ASP A N 1
ATOM 2032 C CA . ASP A 1 260 ? -6.154 -7.270 32.329 1.00 95.00 260 ASP A CA 1
ATOM 2033 C C . ASP A 1 260 ? -6.484 -8.206 31.156 1.00 95.00 260 ASP A C 1
ATOM 2035 O O . ASP A 1 260 ? -7.501 -8.906 31.156 1.00 95.00 260 ASP A O 1
ATOM 2039 N N . PHE A 1 261 ? -5.646 -8.146 30.124 1.00 94.94 261 PHE A N 1
ATOM 2040 C CA . PHE A 1 261 ? -5.771 -8.922 28.893 1.00 94.94 261 PHE A CA 1
ATOM 2041 C C . PHE A 1 261 ? -4.536 -9.810 28.667 1.00 94.94 261 PHE A C 1
ATOM 2043 O O . PHE A 1 261 ? -4.276 -10.233 27.544 1.00 94.94 261 PHE A O 1
ATOM 2050 N N . ASP A 1 262 ? -3.759 -10.082 29.721 1.00 91.50 262 ASP A N 1
ATOM 2051 C CA . ASP A 1 262 ? -2.474 -10.787 29.649 1.00 91.50 262 ASP A CA 1
ATOM 2052 C C . ASP A 1 262 ? -1.474 -10.119 28.683 1.00 91.50 262 ASP A C 1
ATOM 2054 O O . ASP A 1 262 ? -0.795 -10.798 27.906 1.00 91.50 262 ASP A O 1
ATOM 2058 N N . SER A 1 263 ? -1.397 -8.783 28.677 1.00 89.69 263 SER A N 1
ATOM 2059 C CA . SER A 1 263 ? -0.420 -8.044 27.861 1.00 89.69 263 SER A CA 1
ATOM 2060 C C . SER A 1 263 ? 1.008 -8.511 28.144 1.00 89.69 263 SER A C 1
ATOM 2062 O O . SER A 1 263 ? 1.360 -8.793 29.290 1.00 89.69 263 SER A O 1
ATOM 2064 N N . ILE A 1 264 ? 1.865 -8.528 27.120 1.00 86.00 264 ILE A N 1
ATOM 2065 C CA . ILE A 1 264 ? 3.261 -8.989 27.246 1.00 86.00 264 ILE A CA 1
ATOM 2066 C C . ILE A 1 264 ? 4.090 -8.202 28.281 1.00 86.00 264 ILE A C 1
ATOM 2068 O O . ILE A 1 264 ? 5.047 -8.727 28.847 1.00 86.00 264 ILE A O 1
ATOM 2072 N N . ASP A 1 265 ? 3.717 -6.950 28.540 1.00 87.50 265 ASP A N 1
ATOM 2073 C CA . ASP A 1 265 ? 4.331 -6.043 29.513 1.00 87.50 265 ASP A CA 1
ATOM 2074 C C . ASP A 1 265 ? 3.607 -6.018 30.876 1.00 87.50 265 ASP A C 1
ATOM 2076 O O . ASP A 1 265 ? 4.009 -5.285 31.783 1.00 87.50 265 ASP A O 1
ATOM 2080 N N . GLY A 1 266 ? 2.530 -6.797 31.023 1.00 89.38 266 GLY A N 1
ATOM 2081 C CA . GLY A 1 266 ? 1.671 -6.836 32.205 1.00 89.38 266 GLY A CA 1
ATOM 2082 C C . GLY A 1 266 ? 0.826 -5.577 32.435 1.00 89.38 266 GLY A C 1
ATOM 2083 O O . GLY A 1 266 ? 0.218 -5.451 33.498 1.00 89.38 266 GLY A O 1
ATOM 2084 N N . GLN A 1 267 ? 0.788 -4.627 31.493 1.00 92.88 267 GLN A N 1
ATOM 2085 C CA . GLN A 1 267 ? -0.009 -3.407 31.637 1.00 92.88 267 GLN A CA 1
ATOM 2086 C C . GLN A 1 267 ? -1.479 -3.640 31.242 1.00 92.88 267 GLN A C 1
ATOM 2088 O O . GLN A 1 267 ? -1.758 -4.379 30.289 1.00 92.88 267 GLN A O 1
ATOM 2093 N N . PRO A 1 268 ? -2.440 -2.966 31.910 1.00 95.00 268 PRO A N 1
ATOM 2094 C CA . PRO A 1 268 ? -3.846 -3.025 31.523 1.00 95.00 268 PRO A CA 1
ATOM 2095 C C . PRO A 1 268 ? -4.069 -2.524 30.092 1.00 95.00 268 PRO A C 1
ATOM 2097 O O . PRO A 1 268 ? -3.668 -1.411 29.739 1.00 95.00 268 PRO A O 1
ATOM 2100 N N . THR A 1 269 ? -4.767 -3.312 29.280 1.00 96.69 269 THR A N 1
ATOM 2101 C CA . THR A 1 269 ? -5.120 -2.959 27.905 1.00 96.69 269 THR A CA 1
ATOM 2102 C C . THR A 1 269 ? -6.307 -2.009 27.870 1.00 96.69 269 THR A C 1
ATOM 2104 O O . THR A 1 269 ? -7.354 -2.285 28.455 1.00 96.69 269 THR A O 1
ATOM 2107 N N . LYS A 1 270 ? -6.157 -0.902 27.144 1.00 96.81 270 LYS A N 1
ATOM 2108 C CA . LYS A 1 270 ? -7.161 0.156 26.988 1.00 96.81 270 LYS A CA 1
ATOM 2109 C C . LYS A 1 270 ? -7.726 0.247 25.576 1.00 96.81 270 LYS A C 1
ATOM 2111 O O . LYS A 1 270 ? -8.860 0.690 25.412 1.00 96.81 270 LYS A O 1
ATOM 2116 N N . LEU A 1 271 ? -6.946 -0.135 24.567 1.00 97.12 271 LEU A N 1
ATOM 2117 C CA . LEU A 1 271 ? -7.321 -0.076 23.157 1.00 97.12 271 LEU A CA 1
ATOM 2118 C C . LEU A 1 271 ? -7.260 -1.474 22.541 1.00 97.12 271 LEU A C 1
ATOM 2120 O O . LEU A 1 271 ? -6.234 -2.147 22.623 1.00 97.12 271 LEU A O 1
ATOM 2124 N N . PHE A 1 272 ? -8.345 -1.878 21.890 1.00 97.00 272 PHE A N 1
ATOM 2125 C CA . PHE A 1 272 ? -8.459 -3.156 21.198 1.00 97.00 272 PHE A CA 1
ATOM 2126 C C . PHE A 1 272 ? -8.745 -2.887 19.725 1.00 97.00 272 PHE A C 1
ATOM 2128 O O . PHE A 1 272 ? -9.744 -2.244 19.409 1.00 97.00 272 PHE A O 1
ATOM 2135 N N . VAL A 1 273 ? -7.892 -3.377 18.827 1.00 95.88 273 VAL A N 1
ATOM 2136 C CA . VAL A 1 273 ? -8.123 -3.315 17.376 1.00 95.88 273 VAL A CA 1
ATOM 2137 C C . VAL A 1 273 ? -8.218 -4.740 16.862 1.00 95.88 273 VAL A C 1
ATOM 2139 O O . VAL A 1 273 ? -7.215 -5.442 16.857 1.00 95.88 273 VAL A O 1
ATOM 2142 N N . PHE A 1 274 ? -9.409 -5.198 16.481 1.00 95.69 274 PHE A N 1
ATOM 2143 C CA . PHE A 1 274 ? -9.618 -6.606 16.146 1.00 95.69 274 PHE A CA 1
ATOM 2144 C C . PHE A 1 274 ? -9.732 -6.862 14.648 1.00 95.69 274 PHE A C 1
ATOM 2146 O O . PHE A 1 274 ? -10.191 -6.001 13.901 1.00 95.69 274 PHE A O 1
ATOM 2153 N N . ILE A 1 275 ? -9.362 -8.073 14.224 1.00 94.44 275 ILE A N 1
ATOM 2154 C CA . ILE A 1 275 ? -9.452 -8.508 12.825 1.00 94.44 275 ILE A CA 1
ATOM 2155 C C . ILE A 1 275 ? -10.101 -9.889 12.749 1.00 94.44 275 ILE A C 1
ATOM 2157 O O . ILE A 1 275 ? -9.582 -10.850 13.316 1.00 94.44 275 ILE A O 1
ATOM 2161 N N . ILE A 1 276 ? -11.184 -10.013 11.984 1.00 94.69 276 ILE A N 1
ATOM 2162 C CA . ILE A 1 276 ? -11.718 -11.311 11.560 1.00 94.69 276 ILE A CA 1
ATOM 2163 C C . ILE A 1 276 ? -11.323 -11.511 10.100 1.00 94.69 276 ILE A C 1
ATOM 2165 O O . ILE A 1 276 ? -11.707 -10.729 9.229 1.00 94.69 276 ILE A O 1
ATOM 2169 N N . ALA A 1 277 ? -10.488 -12.513 9.844 1.00 90.69 277 ALA A N 1
ATOM 2170 C CA . ALA A 1 277 ? -9.884 -12.751 8.541 1.00 90.69 277 ALA A CA 1
ATOM 2171 C C . ALA A 1 277 ? -10.454 -14.008 7.867 1.00 90.69 277 ALA A C 1
ATOM 2173 O O . ALA A 1 277 ? -10.761 -14.987 8.547 1.00 90.69 277 ALA A O 1
ATOM 2174 N N . PRO A 1 278 ? -10.534 -14.048 6.529 1.00 88.19 278 PRO A N 1
ATOM 2175 C CA . PRO A 1 278 ? -10.835 -15.281 5.819 1.00 88.19 278 PRO A CA 1
ATOM 2176 C C . PRO A 1 278 ? -9.620 -16.218 5.824 1.00 88.19 278 PRO A C 1
ATOM 2178 O O . PRO A 1 278 ? -8.497 -15.812 5.500 1.00 88.19 278 PRO A O 1
ATOM 2181 N N . ALA A 1 279 ? -9.835 -17.499 6.139 1.00 84.19 279 ALA A N 1
ATOM 2182 C CA . ALA A 1 279 ? -8.767 -18.505 6.207 1.00 84.19 279 ALA A CA 1
ATOM 2183 C C . ALA A 1 279 ? -7.980 -18.663 4.885 1.00 84.19 279 ALA A C 1
ATOM 2185 O O . ALA A 1 279 ? -6.797 -19.020 4.886 1.00 84.19 279 ALA A O 1
ATOM 2186 N N . SER A 1 280 ? -8.602 -18.331 3.751 1.00 70.75 280 SER A N 1
ATOM 2187 C CA . SER A 1 280 ? -8.012 -18.403 2.411 1.00 70.75 280 SER A CA 1
ATOM 2188 C C . SER A 1 280 ? -7.000 -17.286 2.094 1.00 70.75 280 SER A C 1
ATOM 2190 O O . SER A 1 280 ? -6.138 -17.493 1.239 1.00 70.75 280 SER A O 1
ATOM 2192 N N . ARG A 1 281 ? -7.023 -16.130 2.787 1.00 70.94 281 ARG A N 1
ATOM 2193 C CA . ARG A 1 281 ? -6.199 -14.934 2.456 1.00 70.94 281 ARG A CA 1
ATOM 2194 C C . ARG A 1 281 ? -5.153 -14.588 3.527 1.00 70.94 281 ARG A C 1
ATOM 2196 O O . ARG A 1 281 ? -4.920 -13.426 3.859 1.00 70.94 281 ARG A O 1
ATOM 2203 N N . ARG A 1 282 ? -4.444 -15.599 4.045 1.00 63.78 282 ARG A N 1
ATOM 2204 C CA . ARG A 1 282 ? -3.437 -15.443 5.125 1.00 63.78 282 ARG A CA 1
ATOM 2205 C C . ARG A 1 282 ? -2.334 -14.407 4.861 1.00 63.78 282 ARG A C 1
ATOM 2207 O O . ARG A 1 282 ? -1.904 -13.739 5.793 1.00 63.78 282 ARG A O 1
ATOM 2214 N N . ASN A 1 283 ? -1.868 -14.246 3.623 1.00 54.12 283 ASN A N 1
ATOM 2215 C CA . ASN A 1 283 ? -0.801 -13.280 3.319 1.00 54.12 283 ASN A CA 1
ATOM 2216 C C . ASN A 1 283 ? -1.282 -11.822 3.406 1.00 54.12 283 ASN A C 1
ATOM 2218 O O . ASN A 1 283 ? -0.519 -10.929 3.766 1.00 54.12 283 ASN A O 1
ATOM 2222 N N . GLU A 1 284 ? -2.553 -11.574 3.095 1.00 61.19 284 GLU A N 1
ATOM 2223 C CA . GLU A 1 284 ? -3.158 -10.243 3.173 1.00 61.19 284 GLU A CA 1
ATOM 2224 C C . GLU A 1 284 ? -3.417 -9.837 4.628 1.00 61.19 284 GLU A C 1
ATOM 2226 O O . GLU A 1 284 ? -3.177 -8.687 4.993 1.00 61.19 284 GLU A O 1
ATOM 2231 N N . HIS A 1 285 ? -3.748 -10.808 5.485 1.00 65.12 285 HIS A N 1
ATOM 2232 C CA . HIS A 1 285 ? -3.850 -10.618 6.933 1.00 65.12 285 HIS A CA 1
ATOM 2233 C C . HIS A 1 285 ? -2.577 -9.994 7.535 1.00 65.12 285 HIS A C 1
ATOM 2235 O O . HIS A 1 285 ? -2.660 -9.028 8.292 1.00 65.12 285 HIS A O 1
ATOM 2241 N N . ILE A 1 286 ? -1.388 -10.479 7.148 1.00 66.31 286 ILE A N 1
ATOM 2242 C CA . ILE A 1 286 ? -0.103 -9.958 7.654 1.00 66.31 286 ILE A CA 1
ATOM 2243 C C . ILE A 1 286 ? 0.100 -8.485 7.254 1.00 66.31 286 ILE A C 1
ATOM 2245 O O . ILE A 1 286 ? 0.631 -7.690 8.035 1.00 66.31 286 ILE A O 1
ATOM 2249 N N . ARG A 1 287 ? -0.345 -8.094 6.052 1.00 62.19 287 ARG A N 1
ATOM 2250 C CA . ARG A 1 287 ? -0.256 -6.703 5.574 1.00 62.19 287 ARG A CA 1
ATOM 2251 C C . ARG A 1 287 ? -1.167 -5.772 6.374 1.00 62.19 287 ARG A C 1
ATOM 2253 O O . ARG A 1 287 ? -0.710 -4.707 6.782 1.00 62.19 287 ARG A O 1
ATOM 2260 N N . ILE A 1 288 ? -2.410 -6.186 6.639 1.00 74.75 288 ILE A N 1
ATOM 2261 C CA . ILE A 1 288 ? -3.363 -5.426 7.470 1.00 74.75 288 ILE A CA 1
ATOM 2262 C C . ILE A 1 288 ? -2.800 -5.251 8.883 1.00 74.75 288 ILE A C 1
ATOM 2264 O O . ILE A 1 288 ? -2.752 -4.133 9.394 1.00 74.75 288 ILE A O 1
ATOM 2268 N N . LEU A 1 289 ? -2.304 -6.337 9.482 1.00 77.06 289 LEU A N 1
ATOM 2269 C CA . LEU A 1 289 ? -1.712 -6.308 10.815 1.00 77.06 289 LEU A CA 1
ATOM 2270 C C . LEU A 1 289 ? -0.521 -5.341 10.888 1.00 77.06 289 LEU A C 1
ATOM 2272 O O . LEU A 1 289 ? -0.444 -4.536 11.809 1.00 77.06 289 LEU A O 1
ATOM 2276 N N . SER A 1 290 ? 0.362 -5.355 9.884 1.00 69.38 290 SER A N 1
ATOM 2277 C CA . SER A 1 290 ? 1.513 -4.440 9.815 1.00 69.38 290 SER A CA 1
ATOM 2278 C C . SER A 1 290 ? 1.082 -2.971 9.771 1.00 69.38 290 SER A C 1
ATOM 2280 O O . SER A 1 290 ? 1.674 -2.130 10.449 1.00 69.38 290 SER A O 1
ATOM 2282 N N . ALA A 1 291 ? 0.034 -2.660 9.002 1.00 70.19 291 ALA A N 1
ATOM 2283 C CA . ALA A 1 291 ? -0.502 -1.307 8.897 1.00 70.19 291 ALA A CA 1
ATOM 2284 C C . ALA A 1 291 ? -1.137 -0.843 10.220 1.00 70.19 291 ALA A C 1
ATOM 2286 O O . ALA A 1 291 ? -0.856 0.262 10.681 1.00 70.19 291 ALA A O 1
ATOM 2287 N N . ILE A 1 292 ? -1.903 -1.714 10.886 1.00 84.00 292 ILE A N 1
ATOM 2288 C CA . ILE A 1 292 ? -2.471 -1.449 12.216 1.00 84.00 292 ILE A CA 1
ATOM 2289 C C . ILE A 1 292 ? -1.354 -1.222 13.241 1.00 84.00 292 ILE A C 1
ATOM 2291 O O . ILE A 1 292 ? -1.332 -0.191 13.910 1.00 84.00 292 ILE A O 1
ATOM 2295 N N . SER A 1 293 ? -0.377 -2.128 13.329 1.00 78.56 293 SER A N 1
ATOM 2296 C CA . SER A 1 293 ? 0.762 -1.988 14.243 1.00 78.56 293 SER A CA 1
ATOM 2297 C C . SER A 1 293 ? 1.565 -0.706 13.997 1.00 78.56 293 SER A C 1
ATOM 2299 O O . SER A 1 293 ? 2.103 -0.139 14.946 1.00 78.56 293 SER A O 1
ATOM 2301 N N . SER A 1 294 ? 1.644 -0.220 12.752 1.00 74.19 294 SER A N 1
ATOM 2302 C CA . SER A 1 294 ? 2.287 1.060 12.427 1.00 74.19 294 SER A CA 1
ATOM 2303 C C . SER A 1 294 ? 1.554 2.249 13.053 1.00 74.19 294 SER A C 1
ATOM 2305 O O . SER A 1 294 ? 2.190 3.099 13.675 1.00 74.19 294 SER A O 1
ATOM 2307 N N . VAL A 1 295 ? 0.220 2.288 12.949 1.00 78.00 295 VAL A N 1
ATOM 2308 C CA . VAL A 1 295 ? -0.610 3.334 13.574 1.00 78.00 295 VAL A CA 1
ATOM 2309 C C . VAL A 1 295 ? -0.470 3.310 15.094 1.00 78.00 295 VAL A C 1
ATOM 2311 O O . VAL A 1 295 ? -0.316 4.358 15.725 1.00 78.00 295 VAL A O 1
ATOM 2314 N N . LEU A 1 296 ? -0.498 2.106 15.664 1.00 83.69 296 LEU A N 1
ATOM 2315 C CA . LEU A 1 296 ? -0.514 1.866 17.105 1.00 83.69 296 LEU A CA 1
ATOM 2316 C C . LEU A 1 296 ? 0.850 2.068 17.782 1.00 83.69 296 LEU A C 1
ATOM 2318 O O . LEU A 1 296 ? 0.904 2.226 18.996 1.00 83.69 296 LEU A O 1
ATOM 2322 N N . ARG A 1 297 ? 1.952 2.130 17.021 1.00 76.88 297 ARG A N 1
ATOM 2323 C CA . ARG A 1 297 ? 3.299 2.390 17.563 1.00 76.88 297 ARG A CA 1
ATOM 2324 C C . ARG A 1 297 ? 3.455 3.803 18.133 1.00 76.88 297 ARG A C 1
ATOM 2326 O O . ARG A 1 297 ? 4.320 4.023 18.973 1.00 76.88 297 ARG A O 1
ATOM 2333 N N . SER A 1 298 ? 2.676 4.772 17.652 1.00 79.81 298 SER A N 1
ATOM 2334 C CA . SER A 1 298 ? 2.743 6.162 18.115 1.00 79.81 298 SER A CA 1
ATOM 2335 C C . SER A 1 298 ? 1.865 6.359 19.358 1.00 79.81 298 SER A C 1
ATOM 2337 O O . SER A 1 298 ? 0.637 6.298 19.246 1.00 79.81 298 SER A O 1
ATOM 2339 N N . PRO A 1 299 ? 2.442 6.693 20.529 1.00 79.69 299 PRO A N 1
ATOM 2340 C CA . PRO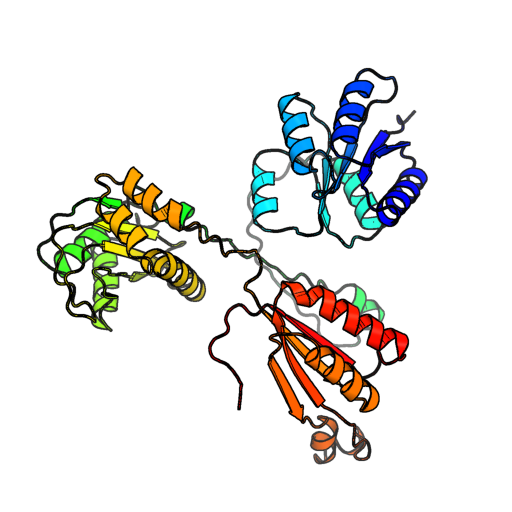 A 1 299 ? 1.659 6.951 21.739 1.00 79.69 299 PRO A CA 1
ATOM 2341 C C . PRO A 1 299 ? 0.710 8.150 21.602 1.00 79.69 299 PRO A C 1
ATOM 2343 O O . PRO A 1 299 ? -0.295 8.227 22.306 1.00 79.69 299 PRO A O 1
ATOM 2346 N N . VAL A 1 300 ? 1.027 9.092 20.703 1.00 82.50 300 VAL A N 1
ATOM 2347 C CA . VAL A 1 300 ? 0.175 10.252 20.396 1.00 82.50 300 VAL A CA 1
ATOM 2348 C C . VAL A 1 300 ? -1.112 9.792 19.717 1.00 82.50 300 VAL A C 1
ATOM 2350 O O . VAL 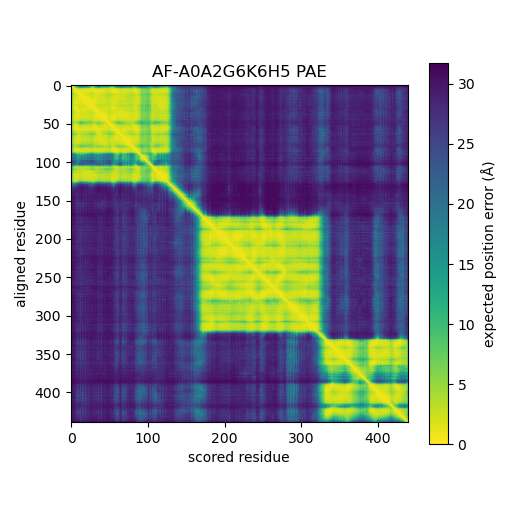A 1 300 ? -2.195 10.162 20.161 1.00 82.50 300 VAL A O 1
ATOM 2353 N N . ASN A 1 301 ? -0.999 8.915 18.716 1.00 86.19 301 ASN A N 1
ATOM 2354 C CA . ASN A 1 301 ? -2.147 8.398 17.969 1.00 86.19 301 ASN A CA 1
ATOM 2355 C C . ASN A 1 301 ? -3.060 7.582 18.891 1.00 86.19 301 ASN A C 1
ATOM 2357 O O . ASN A 1 301 ? -4.276 7.748 18.889 1.00 86.19 301 ASN A O 1
ATOM 2361 N N . VAL A 1 302 ? -2.460 6.720 19.718 1.00 88.75 302 VAL A N 1
ATOM 2362 C CA . VAL A 1 302 ? -3.186 5.888 20.688 1.00 88.75 302 VAL A CA 1
ATOM 2363 C C . VAL A 1 302 ? -3.951 6.757 21.684 1.00 88.75 302 VAL A C 1
ATOM 2365 O O . VAL A 1 302 ? -5.108 6.468 21.984 1.00 88.75 302 VAL A O 1
ATOM 2368 N N . ARG A 1 303 ? -3.346 7.851 22.164 1.00 88.56 303 ARG A N 1
ATOM 2369 C CA . ARG A 1 303 ? -4.017 8.797 23.062 1.00 88.56 303 ARG A CA 1
ATOM 2370 C C . ARG A 1 303 ? -5.211 9.474 22.394 1.00 88.56 303 ARG A C 1
ATOM 2372 O O . ARG A 1 303 ? -6.278 9.497 22.993 1.00 88.56 303 ARG A O 1
ATOM 2379 N N . GLU A 1 304 ? -5.059 9.954 21.162 1.00 88.00 304 GLU A N 1
ATOM 2380 C CA . GLU A 1 304 ? -6.154 10.591 20.416 1.00 88.00 304 GLU A CA 1
ATOM 2381 C C . GLU A 1 304 ? -7.334 9.633 20.185 1.00 88.00 304 GLU A C 1
ATOM 2383 O O . GLU A 1 304 ? -8.492 10.036 20.274 1.00 88.00 304 GLU A O 1
ATOM 2388 N N . ILE A 1 305 ? -7.058 8.349 19.934 1.00 92.25 305 ILE A N 1
ATOM 2389 C CA . ILE A 1 305 ? -8.100 7.320 19.807 1.00 92.25 305 ILE A CA 1
ATOM 2390 C C . ILE A 1 305 ? -8.802 7.074 21.153 1.00 92.25 305 ILE A C 1
ATOM 2392 O O . ILE A 1 305 ? -10.019 6.912 21.188 1.00 92.25 305 ILE A O 1
ATOM 2396 N N . LEU A 1 306 ? -8.055 7.040 22.262 1.00 92.88 306 LEU A N 1
ATOM 2397 C CA . LEU A 1 306 ? -8.606 6.796 23.601 1.00 92.88 306 LEU A CA 1
ATOM 2398 C C . LEU A 1 306 ? -9.422 7.971 24.158 1.00 92.88 306 LEU A C 1
ATOM 2400 O O . LEU A 1 306 ? -10.307 7.746 24.979 1.00 92.88 306 LEU A O 1
ATOM 2404 N N . GLU A 1 307 ? -9.124 9.202 23.741 1.00 91.19 307 GLU A N 1
ATOM 2405 C CA . GLU A 1 307 ? -9.858 10.411 24.140 1.00 91.19 307 GLU A CA 1
ATOM 2406 C C . GLU A 1 307 ? -11.187 10.583 23.383 1.00 91.19 307 GLU A C 1
ATOM 2408 O O . GLU A 1 307 ? -12.039 11.366 23.803 1.00 91.19 307 GLU A O 1
ATOM 2413 N N . ALA A 1 308 ? -11.388 9.844 22.288 1.00 89.75 308 ALA A N 1
ATOM 2414 C CA . ALA A 1 308 ? -12.618 9.879 21.510 1.00 89.75 308 ALA A CA 1
ATOM 2415 C C . ALA A 1 308 ? -13.786 9.189 22.241 1.00 89.75 308 ALA A C 1
ATOM 2417 O O . ALA A 1 308 ? -13.665 8.075 22.755 1.00 89.75 308 ALA A O 1
ATOM 2418 N N . ASP A 1 309 ? -14.951 9.837 22.239 1.00 87.12 309 ASP A N 1
ATOM 2419 C CA . ASP A 1 309 ? -16.134 9.434 23.009 1.00 87.12 309 ASP A CA 1
ATOM 2420 C C . ASP A 1 309 ? -17.222 8.732 22.178 1.00 87.12 309 ASP A C 1
ATOM 2422 O O . ASP A 1 309 ? -18.206 8.240 22.734 1.00 87.12 309 ASP A O 1
ATOM 2426 N N . ASN A 1 310 ? -17.057 8.651 20.853 1.00 87.69 310 ASN A N 1
ATOM 2427 C CA . ASN A 1 310 ? -18.032 8.037 19.954 1.00 87.69 310 ASN A CA 1
ATOM 2428 C C . ASN A 1 310 ? -17.381 7.310 18.755 1.00 87.69 310 ASN A C 1
ATOM 2430 O O . ASN A 1 310 ? -16.242 7.621 18.390 1.00 87.69 310 ASN A O 1
ATOM 2434 N N . PRO A 1 311 ? -18.098 6.356 18.121 1.00 89.94 311 PRO A N 1
ATOM 2435 C CA . PRO A 1 311 ? -17.575 5.543 17.020 1.00 89.94 311 PRO A CA 1
ATOM 2436 C C . PRO A 1 311 ? -17.034 6.333 15.824 1.00 89.94 311 PRO A C 1
ATOM 2438 O O . PRO A 1 311 ? -15.942 6.028 15.348 1.00 89.94 311 PRO A O 1
ATOM 2441 N N . ALA A 1 312 ? -17.738 7.376 15.375 1.00 85.31 312 ALA A N 1
ATOM 2442 C CA . ALA A 1 312 ? -17.319 8.193 14.237 1.00 85.31 312 ALA A CA 1
ATOM 2443 C C . ALA A 1 312 ? -15.985 8.915 14.496 1.00 85.31 312 ALA A C 1
ATOM 2445 O O . ALA A 1 312 ? -15.114 8.965 13.619 1.00 85.31 312 ALA A O 1
ATOM 2446 N N . VAL A 1 313 ? -15.798 9.454 15.707 1.00 85.50 313 VAL A N 1
ATOM 2447 C CA . VAL A 1 313 ? -14.545 10.117 16.097 1.00 85.50 313 VAL A CA 1
ATOM 2448 C C . VAL A 1 313 ? -13.430 9.093 16.269 1.00 85.50 313 VAL A C 1
ATOM 2450 O O . VAL A 1 313 ? -12.360 9.315 15.720 1.00 85.50 313 VAL A O 1
ATOM 2453 N N . ILE A 1 314 ? -13.675 7.941 16.906 1.00 90.81 314 ILE A N 1
ATOM 2454 C CA . ILE A 1 314 ? -12.688 6.844 16.980 1.00 90.81 314 ILE A CA 1
ATOM 2455 C C . ILE A 1 314 ? -12.241 6.430 15.576 1.00 90.81 314 ILE A C 1
ATOM 2457 O O . ILE A 1 314 ? -11.042 6.340 15.311 1.00 90.81 314 ILE A O 1
ATOM 2461 N N . ARG A 1 315 ? -13.198 6.220 14.662 1.00 87.94 315 ARG A N 1
ATOM 2462 C CA . ARG A 1 315 ? -12.929 5.861 13.267 1.00 87.94 315 ARG A CA 1
ATOM 2463 C C . ARG A 1 315 ? -12.063 6.914 12.598 1.00 87.94 315 ARG A C 1
ATOM 2465 O O . ARG A 1 315 ? -11.042 6.581 12.011 1.00 87.94 315 ARG A O 1
ATOM 2472 N N . THR A 1 316 ? -12.442 8.183 12.708 1.00 81.31 316 THR A N 1
ATOM 2473 C CA . THR A 1 316 ? -11.710 9.288 12.081 1.00 81.31 316 THR A CA 1
ATOM 2474 C C . THR A 1 316 ? -10.318 9.458 12.686 1.00 81.31 316 THR A C 1
ATOM 2476 O O . THR A 1 316 ? -9.362 9.614 11.934 1.00 81.31 316 THR A O 1
ATOM 2479 N N . SER A 1 317 ? -10.177 9.389 14.011 1.00 82.75 317 SER A N 1
ATOM 2480 C CA . SER A 1 317 ? -8.892 9.460 14.714 1.00 82.75 317 SER A CA 1
ATOM 2481 C C . SER A 1 317 ? -7.988 8.301 14.318 1.00 82.75 317 SER A C 1
ATOM 2483 O O . SER A 1 317 ? -6.826 8.522 14.009 1.00 82.75 317 SER A O 1
ATOM 2485 N N . PHE A 1 318 ? -8.500 7.073 14.236 1.00 86.00 318 PHE A N 1
ATOM 2486 C CA . PHE A 1 318 ? -7.716 5.945 13.741 1.00 86.00 318 PHE A CA 1
ATOM 2487 C C . PHE A 1 318 ? -7.315 6.163 12.276 1.00 86.00 318 PHE A C 1
ATOM 2489 O O . PHE A 1 318 ? -6.130 6.120 11.947 1.00 86.00 318 PHE A O 1
ATOM 2496 N N . LEU A 1 319 ? -8.280 6.487 11.406 1.00 81.69 319 LEU A N 1
ATOM 2497 C CA . LEU A 1 319 ? -8.056 6.605 9.966 1.00 81.69 319 LEU A CA 1
ATOM 2498 C C . LEU A 1 319 ? -7.164 7.786 9.565 1.00 81.69 319 LEU A C 1
ATOM 2500 O O . LEU A 1 319 ? -6.381 7.659 8.625 1.00 81.69 319 LEU A O 1
ATOM 2504 N N . ARG A 1 320 ? -7.198 8.899 10.304 1.00 68.94 320 ARG A N 1
ATOM 2505 C CA . ARG A 1 320 ? -6.296 10.047 10.111 1.00 68.94 320 ARG A CA 1
ATOM 2506 C C . ARG A 1 320 ? -4.830 9.643 10.207 1.00 68.94 320 ARG A C 1
ATOM 2508 O O . ARG A 1 320 ? -3.996 10.209 9.514 1.00 68.94 320 ARG A O 1
ATOM 2515 N N . HIS A 1 321 ? -4.543 8.632 11.021 1.00 65.25 321 HIS A N 1
ATOM 2516 C CA . HIS A 1 321 ? -3.214 8.051 11.166 1.00 65.25 321 HIS A CA 1
ATOM 2517 C C . HIS A 1 321 ? -3.019 6.798 10.305 1.00 65.25 321 HIS A C 1
ATOM 2519 O O . HIS A 1 321 ? -1.885 6.373 10.116 1.00 65.25 321 HIS A O 1
ATOM 2525 N N . THR A 1 322 ? -4.096 6.228 9.739 1.00 59.38 322 THR A N 1
ATOM 2526 C CA . THR A 1 322 ? -4.002 5.266 8.623 1.00 59.38 322 THR A CA 1
ATOM 2527 C C . THR A 1 322 ? -3.625 5.919 7.302 1.00 59.38 322 THR A C 1
ATOM 2529 O O . THR A 1 322 ? -3.284 5.195 6.367 1.00 59.38 322 THR A O 1
ATOM 2532 N N . HIS A 1 323 ? -3.520 7.256 7.256 1.00 45.28 323 HIS A N 1
ATOM 2533 C CA . HIS A 1 323 ? -2.412 7.875 6.535 1.00 45.28 323 HIS A CA 1
ATOM 2534 C C . HIS A 1 323 ? -1.098 7.438 7.194 1.00 45.28 323 HIS A C 1
ATOM 2536 O O . HIS A 1 323 ? -0.306 8.231 7.692 1.00 45.28 323 HIS A O 1
ATOM 2542 N N . VAL A 1 324 ? -0.790 6.154 7.047 1.00 36.75 324 VAL A N 1
ATOM 2543 C CA . VAL A 1 324 ? 0.478 5.823 6.443 1.00 36.75 324 VAL A CA 1
ATOM 2544 C C . VAL A 1 324 ? 0.451 6.533 5.080 1.00 36.75 324 VAL A C 1
ATOM 2546 O O . VAL A 1 324 ? 0.216 5.936 4.037 1.00 36.75 324 VAL A O 1
ATOM 2549 N N . GLU A 1 325 ? 0.714 7.844 5.097 1.00 33.00 325 GLU A N 1
ATOM 2550 C CA . GLU A 1 325 ? 1.835 8.308 4.315 1.00 33.00 325 GLU A CA 1
ATOM 2551 C C . GLU A 1 325 ? 2.950 7.327 4.686 1.00 33.00 325 GLU A C 1
ATOM 2553 O O . GLU A 1 325 ? 3.642 7.448 5.699 1.00 33.00 325 GLU A O 1
ATOM 2558 N N . ILE A 1 326 ? 3.113 6.293 3.855 1.00 32.50 326 ILE A N 1
ATOM 2559 C CA . ILE A 1 326 ? 4.474 6.010 3.464 1.00 32.50 326 ILE A CA 1
ATOM 2560 C C . ILE A 1 326 ? 4.909 7.385 2.990 1.00 32.50 326 ILE A C 1
ATOM 2562 O O . ILE A 1 326 ? 4.310 7.952 2.079 1.00 32.50 326 ILE A O 1
ATOM 2566 N N . ASP A 1 327 ? 5.810 7.984 3.746 1.00 28.97 327 ASP A N 1
ATOM 2567 C CA . ASP A 1 327 ? 6.618 9.101 3.317 1.00 28.97 327 ASP A CA 1
ATOM 2568 C C . ASP A 1 327 ? 7.268 8.651 1.990 1.00 28.97 327 ASP A C 1
ATOM 2570 O O . ASP A 1 327 ? 8.379 8.121 1.954 1.00 28.97 327 ASP A O 1
ATOM 2574 N N . GLU A 1 328 ? 6.505 8.723 0.891 1.00 36.66 328 GLU A N 1
ATOM 2575 C CA . GLU A 1 328 ? 6.889 8.347 -0.473 1.00 36.66 328 GLU A CA 1
ATOM 2576 C C . GLU A 1 328 ? 7.703 9.458 -1.119 1.00 36.66 328 GLU A C 1
ATOM 2578 O O . GLU A 1 328 ? 8.137 9.356 -2.264 1.00 36.66 328 GLU A O 1
ATOM 2583 N N . LYS A 1 329 ? 8.137 10.427 -0.314 1.00 32.91 329 LYS A N 1
ATOM 2584 C CA . LYS A 1 329 ? 9.494 10.929 -0.464 1.00 32.91 329 LYS A CA 1
ATOM 2585 C C . LYS A 1 329 ? 10.480 9.877 0.076 1.00 32.91 329 LYS A C 1
ATOM 2587 O O . LYS A 1 329 ? 11.264 10.109 0.986 1.00 32.91 329 LYS A O 1
ATOM 2592 N N . GLN A 1 330 ? 10.500 8.735 -0.621 1.00 41.59 330 GLN A N 1
ATOM 2593 C CA . GLN A 1 330 ? 11.712 7.970 -0.899 1.00 41.59 330 GLN A CA 1
ATOM 2594 C C . GLN A 1 330 ? 12.340 7.127 0.237 1.00 41.59 330 GLN A C 1
ATOM 2596 O O . GLN A 1 330 ? 13.523 7.275 0.552 1.00 41.59 330 GLN A O 1
ATOM 2601 N N . LYS A 1 331 ? 11.610 6.138 0.776 1.00 45.88 331 LYS A N 1
ATOM 2602 C CA . LYS A 1 331 ? 12.168 5.119 1.703 1.00 45.88 331 LYS A CA 1
ATOM 2603 C C . LYS A 1 331 ? 11.912 3.662 1.286 1.00 45.88 331 LYS A C 1
ATOM 2605 O O . LYS A 1 331 ? 11.588 2.821 2.114 1.00 45.88 331 LYS A O 1
ATOM 2610 N N . GLY A 1 332 ? 12.068 3.346 0.002 1.00 64.06 332 GLY A N 1
ATOM 2611 C CA . GLY A 1 332 ? 12.137 1.958 -0.472 1.00 64.06 332 GLY A CA 1
ATOM 2612 C C . GLY A 1 332 ? 13.511 1.635 -1.049 1.00 64.06 332 GLY A C 1
ATOM 2613 O O . GLY A 1 332 ? 14.257 2.547 -1.415 1.00 64.06 332 GLY A O 1
ATOM 2614 N N . PHE A 1 333 ? 13.828 0.351 -1.174 1.00 75.44 333 PHE A N 1
ATOM 2615 C CA . PHE A 1 333 ? 15.012 -0.120 -1.886 1.00 75.44 333 PHE A CA 1
ATOM 2616 C C . PHE A 1 333 ? 14.603 -0.944 -3.107 1.00 75.44 333 PHE A C 1
ATOM 2618 O O . PHE A 1 333 ? 13.577 -1.618 -3.102 1.00 75.44 333 PHE A O 1
ATOM 2625 N N . ASN A 1 334 ? 15.432 -0.910 -4.138 1.00 86.81 334 ASN A N 1
ATOM 2626 C CA . ASN A 1 334 ? 15.436 -1.889 -5.203 1.00 86.81 334 ASN A CA 1
ATOM 2627 C C . ASN A 1 334 ? 16.653 -2.792 -5.048 1.00 86.81 334 ASN A C 1
ATOM 2629 O O . ASN A 1 334 ? 17.745 -2.323 -4.720 1.00 86.81 334 ASN A O 1
ATOM 2633 N N . LEU A 1 335 ? 16.459 -4.077 -5.317 1.00 90.88 335 LEU A N 1
ATOM 2634 C CA . LEU A 1 335 ? 17.543 -5.038 -5.413 1.00 90.88 335 LEU A CA 1
ATOM 2635 C C . LEU A 1 335 ? 17.927 -5.182 -6.883 1.00 90.88 335 LEU A C 1
ATOM 2637 O O . LEU A 1 335 ? 17.140 -5.671 -7.696 1.00 90.88 335 LEU A O 1
ATOM 2641 N N . PHE A 1 336 ? 19.144 -4.771 -7.204 1.00 93.44 336 PHE A N 1
ATOM 2642 C CA . PHE A 1 336 ? 19.806 -5.100 -8.453 1.00 93.44 336 PHE A CA 1
ATOM 2643 C C . PHE A 1 336 ? 20.483 -6.456 -8.292 1.00 93.44 336 PHE A C 1
ATOM 2645 O O . PHE A 1 336 ? 21.290 -6.649 -7.387 1.00 93.44 336 PHE A O 1
ATOM 2652 N N . THR A 1 337 ? 20.166 -7.392 -9.178 1.00 94.69 337 THR A N 1
ATOM 2653 C CA . THR A 1 337 ? 20.918 -8.635 -9.352 1.00 94.69 337 THR A CA 1
ATOM 2654 C C . THR A 1 337 ? 21.528 -8.604 -10.743 1.00 94.69 337 THR A C 1
ATOM 2656 O O . THR A 1 337 ? 20.819 -8.745 -11.737 1.00 94.69 337 THR A O 1
ATOM 2659 N N . VAL A 1 338 ? 22.838 -8.376 -10.813 1.00 93.62 338 VAL A N 1
ATOM 2660 C CA . VAL A 1 338 ? 23.577 -8.262 -12.070 1.00 93.62 338 VAL A CA 1
ATOM 2661 C C . VAL A 1 338 ? 24.505 -9.454 -12.223 1.00 93.62 338 VAL A C 1
ATOM 2663 O O . VAL A 1 338 ? 25.522 -9.553 -11.539 1.00 93.62 338 VAL A O 1
ATOM 2666 N N . THR A 1 339 ? 24.160 -10.383 -13.108 1.00 91.56 339 THR A N 1
ATOM 2667 C CA . THR A 1 339 ? 25.021 -11.517 -13.452 1.00 91.56 339 THR A CA 1
ATOM 2668 C C . THR A 1 339 ? 25.909 -11.136 -14.626 1.00 91.56 339 THR A C 1
ATOM 2670 O O . THR A 1 339 ? 25.417 -10.746 -15.678 1.00 91.56 339 THR A O 1
ATOM 2673 N N . VAL A 1 340 ? 27.219 -11.282 -14.456 1.00 90.00 340 VAL A N 1
ATOM 2674 C CA . VAL A 1 340 ? 28.236 -10.835 -15.407 1.00 90.00 340 VAL A CA 1
ATOM 2675 C C . VAL A 1 340 ? 29.146 -12.002 -15.773 1.00 90.00 340 VAL A C 1
ATOM 2677 O O . VAL A 1 340 ? 29.717 -12.642 -14.888 1.00 90.00 340 VAL A O 1
ATOM 2680 N N . GLN A 1 341 ? 29.294 -12.271 -17.071 1.00 86.75 341 GLN A N 1
ATOM 2681 C CA . GLN A 1 341 ? 30.156 -13.323 -17.625 1.00 86.75 341 GLN A CA 1
ATOM 2682 C C . GLN A 1 341 ? 31.485 -12.806 -18.207 1.00 86.75 341 GLN A C 1
ATOM 2684 O O . GLN A 1 341 ? 32.292 -13.567 -18.745 1.00 86.75 341 GLN A O 1
ATOM 2689 N N . ARG A 1 342 ? 31.720 -11.500 -18.092 1.00 83.31 342 ARG A N 1
ATOM 2690 C CA . ARG A 1 342 ? 32.857 -10.777 -18.658 1.00 83.31 342 ARG A CA 1
ATOM 2691 C C . ARG A 1 342 ? 33.586 -9.985 -17.575 1.00 83.31 342 ARG A C 1
ATOM 2693 O O . ARG A 1 342 ? 32.961 -9.240 -16.831 1.00 83.31 342 ARG A O 1
ATOM 2700 N N . GLN A 1 343 ? 34.895 -10.187 -17.452 1.00 85.06 343 GLN A N 1
ATOM 2701 C CA . GLN A 1 343 ? 35.664 -9.607 -16.347 1.00 85.06 343 GLN A CA 1
ATOM 2702 C C . GLN A 1 343 ? 35.774 -8.078 -16.442 1.00 85.06 343 GLN A C 1
ATOM 2704 O O . GLN A 1 343 ? 35.634 -7.408 -15.427 1.00 85.06 343 GLN A O 1
ATOM 2709 N N . ASP A 1 344 ? 35.970 -7.547 -17.648 1.00 83.50 344 ASP A N 1
ATOM 2710 C CA . ASP A 1 344 ? 36.013 -6.108 -17.928 1.00 83.50 344 ASP A CA 1
ATOM 2711 C C . ASP A 1 344 ? 34.712 -5.415 -17.495 1.00 83.50 344 ASP A C 1
ATOM 2713 O O . ASP A 1 344 ? 34.735 -4.517 -16.660 1.00 83.50 344 ASP A O 1
ATOM 2717 N N . ALA A 1 345 ? 33.563 -5.937 -17.931 1.00 85.44 345 ALA A N 1
ATOM 2718 C CA . ALA A 1 345 ? 32.261 -5.408 -17.524 1.00 85.44 345 ALA A CA 1
ATOM 2719 C C . ALA A 1 345 ? 32.022 -5.482 -16.011 1.00 85.44 345 ALA A C 1
ATOM 2721 O O . ALA A 1 345 ? 31.347 -4.633 -15.440 1.00 85.44 345 ALA A O 1
ATOM 2722 N N . PHE A 1 346 ? 32.533 -6.518 -15.345 1.00 90.38 346 PHE A N 1
ATOM 2723 C CA . PHE A 1 346 ? 32.318 -6.690 -13.913 1.00 90.38 346 PHE A CA 1
ATOM 2724 C C . PHE A 1 346 ? 32.993 -5.593 -13.093 1.00 90.38 346 PHE A C 1
ATOM 2726 O O . PHE A 1 346 ? 32.376 -5.088 -12.158 1.00 90.38 346 PHE A O 1
ATOM 2733 N N . GLU A 1 347 ? 34.229 -5.229 -13.435 1.00 89.38 347 GLU A N 1
ATOM 2734 C CA . GLU A 1 347 ? 34.979 -4.183 -12.732 1.00 89.38 347 GLU A CA 1
ATOM 2735 C C . GLU A 1 347 ? 34.298 -2.814 -12.899 1.00 89.38 347 GLU A C 1
ATOM 2737 O O . GLU A 1 347 ? 34.109 -2.095 -11.912 1.00 89.38 347 GLU A O 1
ATOM 2742 N N . ASP A 1 348 ? 33.830 -2.505 -14.110 1.00 88.88 348 ASP A N 1
ATOM 2743 C CA . ASP A 1 348 ? 33.134 -1.253 -14.418 1.00 88.88 348 ASP A CA 1
ATOM 2744 C C . ASP A 1 348 ? 31.768 -1.162 -13.711 1.00 88.88 348 ASP A C 1
ATOM 2746 O O . ASP A 1 348 ? 31.446 -0.157 -13.070 1.00 88.88 348 ASP A O 1
ATOM 2750 N N . ILE A 1 349 ? 30.972 -2.238 -13.748 1.00 91.12 349 ILE A N 1
ATOM 2751 C CA . ILE A 1 349 ? 29.658 -2.296 -13.087 1.00 91.12 349 ILE A CA 1
ATOM 2752 C C . ILE A 1 349 ? 29.808 -2.234 -11.563 1.00 91.12 349 ILE A C 1
ATOM 2754 O O . ILE A 1 349 ? 29.040 -1.543 -10.891 1.00 91.12 349 ILE A O 1
ATOM 2758 N N . LEU A 1 350 ? 30.784 -2.948 -10.997 1.00 90.94 350 LEU A N 1
ATOM 2759 C CA . LEU A 1 350 ? 31.035 -2.923 -9.558 1.00 90.94 350 LEU A CA 1
ATOM 2760 C C . LEU A 1 350 ? 31.439 -1.519 -9.093 1.00 90.94 350 LEU A C 1
ATOM 2762 O O . LEU A 1 350 ? 30.948 -1.058 -8.062 1.00 90.94 350 LEU A O 1
ATOM 2766 N N . SER A 1 351 ? 32.279 -0.833 -9.873 1.00 86.69 351 SER A N 1
ATOM 2767 C CA . SER A 1 351 ? 32.690 0.548 -9.602 1.00 86.69 351 SER A CA 1
ATOM 2768 C C . SER A 1 351 ? 31.493 1.500 -9.610 1.00 86.69 351 SER A C 1
ATOM 2770 O O . SER A 1 351 ? 31.327 2.279 -8.673 1.00 86.69 351 SER A O 1
ATOM 2772 N N . LEU A 1 352 ? 30.593 1.363 -10.590 1.00 90.94 352 LEU A N 1
ATOM 2773 C CA . LEU A 1 352 ? 29.353 2.139 -10.662 1.00 90.94 352 LEU A CA 1
ATOM 2774 C C . LEU A 1 352 ? 28.492 1.988 -9.402 1.00 90.94 352 LEU A C 1
ATOM 2776 O O . LEU A 1 352 ? 27.998 2.988 -8.886 1.00 90.94 352 LEU A O 1
ATOM 2780 N N . PHE A 1 353 ? 28.307 0.766 -8.889 1.00 89.44 353 PHE A N 1
ATOM 2781 C CA . PHE A 1 353 ? 27.530 0.568 -7.661 1.00 89.44 353 PHE A CA 1
ATOM 2782 C C . PHE A 1 353 ? 28.257 1.100 -6.420 1.00 89.44 353 PHE A C 1
ATOM 2784 O O . PHE A 1 353 ? 27.608 1.656 -5.535 1.00 89.44 353 PHE A O 1
ATOM 2791 N N . ALA A 1 354 ? 29.586 0.972 -6.357 1.00 85.69 354 ALA A N 1
ATOM 2792 C CA . ALA A 1 354 ? 30.393 1.452 -5.234 1.00 85.69 354 ALA A CA 1
ATOM 2793 C C . ALA A 1 354 ? 30.371 2.986 -5.080 1.00 85.69 354 ALA A C 1
ATOM 2795 O O . ALA A 1 354 ? 30.550 3.497 -3.975 1.00 85.69 354 ALA A O 1
ATOM 2796 N N . GLU A 1 355 ? 30.112 3.725 -6.161 1.00 85.19 355 GLU A N 1
ATOM 2797 C CA . GLU A 1 355 ? 29.947 5.184 -6.133 1.00 85.19 355 GLU A CA 1
ATOM 2798 C C . GLU A 1 355 ? 28.586 5.641 -5.580 1.00 85.19 355 GLU A C 1
ATOM 2800 O O . GLU A 1 355 ? 28.396 6.829 -5.302 1.00 85.19 355 GLU A O 1
ATOM 2805 N N . ILE A 1 356 ? 27.622 4.730 -5.409 1.00 82.31 356 ILE A N 1
ATOM 2806 C CA . ILE A 1 356 ? 26.274 5.064 -4.946 1.00 82.31 356 ILE A CA 1
ATOM 2807 C C . ILE A 1 356 ? 26.265 5.143 -3.413 1.00 82.31 356 ILE A C 1
ATOM 2809 O O . ILE A 1 356 ? 26.481 4.133 -2.741 1.00 82.31 356 ILE A O 1
ATOM 2813 N N . PRO A 1 357 ? 25.926 6.302 -2.817 1.00 74.94 357 PRO A N 1
ATOM 2814 C CA . PRO A 1 357 ? 25.851 6.401 -1.364 1.00 74.94 357 PRO A CA 1
ATOM 2815 C C . PRO A 1 357 ? 24.731 5.517 -0.799 1.00 74.94 357 PRO A C 1
ATOM 2817 O O . PRO A 1 357 ? 23.643 5.442 -1.381 1.00 74.94 357 PRO A O 1
ATOM 2820 N N . ASP A 1 358 ? 24.978 4.911 0.364 1.00 74.00 358 ASP A N 1
ATOM 2821 C CA . ASP A 1 358 ? 24.063 3.985 1.049 1.00 74.00 358 ASP A CA 1
ATOM 2822 C C . ASP A 1 358 ? 23.649 2.771 0.191 1.00 74.00 358 ASP A C 1
ATOM 2824 O O . ASP A 1 358 ? 22.519 2.283 0.298 1.00 74.00 358 ASP A O 1
ATOM 2828 N N . CYS A 1 359 ? 24.538 2.316 -0.699 1.00 82.94 359 CYS A N 1
ATOM 2829 C CA . CYS A 1 359 ? 24.362 1.090 -1.467 1.00 82.94 359 CYS A CA 1
ATOM 2830 C C . CYS A 1 359 ? 25.038 -0.088 -0.759 1.00 82.94 359 CYS A C 1
ATOM 2832 O O . CYS A 1 359 ? 26.232 -0.044 -0.473 1.00 82.94 359 CYS A O 1
ATOM 2834 N N . TYR A 1 360 ? 24.279 -1.154 -0.503 1.00 84.50 360 TYR A N 1
ATOM 2835 C CA . TYR A 1 360 ? 24.829 -2.401 0.033 1.00 84.50 360 TYR A CA 1
ATOM 2836 C C . TYR A 1 360 ? 25.128 -3.350 -1.113 1.00 84.50 360 TYR A C 1
ATOM 2838 O O . TYR A 1 360 ? 24.213 -3.689 -1.863 1.00 84.50 360 TYR A O 1
ATOM 2846 N N . ILE A 1 361 ? 26.379 -3.790 -1.231 1.00 89.88 361 ILE A N 1
ATOM 2847 C CA . ILE A 1 361 ? 26.845 -4.610 -2.350 1.00 89.88 361 ILE A CA 1
ATOM 2848 C C . ILE A 1 361 ? 27.370 -5.943 -1.824 1.00 89.88 361 ILE A C 1
ATOM 2850 O O . ILE A 1 361 ? 28.181 -5.991 -0.902 1.00 89.88 361 ILE A O 1
ATOM 2854 N N . SER A 1 362 ? 26.943 -7.033 -2.449 1.00 89.50 362 SER A N 1
ATOM 2855 C CA . SER A 1 362 ? 27.489 -8.371 -2.255 1.00 89.50 362 SER A CA 1
ATOM 2856 C C . SER A 1 362 ? 27.855 -8.973 -3.605 1.00 89.50 362 SER A C 1
ATOM 2858 O O . SER A 1 362 ? 27.128 -8.813 -4.584 1.00 89.50 362 SER A O 1
ATOM 2860 N N . VAL A 1 363 ? 28.987 -9.672 -3.671 1.00 92.44 363 VAL A N 1
ATOM 2861 C CA . VAL A 1 363 ? 29.427 -10.370 -4.883 1.00 92.44 363 VAL A CA 1
ATOM 2862 C C . VAL A 1 363 ? 29.393 -11.868 -4.631 1.00 92.44 363 VAL A C 1
ATOM 2864 O O . VAL A 1 363 ? 30.092 -12.388 -3.763 1.00 92.44 363 VAL A O 1
ATOM 2867 N N . LEU A 1 364 ? 28.599 -12.569 -5.436 1.00 90.75 364 LEU A N 1
ATOM 2868 C CA . LEU A 1 364 ? 28.477 -14.018 -5.418 1.00 90.75 364 LEU A CA 1
ATOM 2869 C C . LEU A 1 364 ? 29.290 -14.628 -6.559 1.00 90.75 364 LEU A C 1
ATOM 2871 O O . LEU A 1 364 ? 29.104 -14.312 -7.739 1.00 90.75 364 LEU A O 1
ATOM 2875 N N . GLU A 1 365 ? 30.180 -15.548 -6.202 1.00 88.00 365 GLU A N 1
ATOM 2876 C CA . GLU A 1 365 ? 30.950 -16.323 -7.164 1.00 88.00 365 GLU A CA 1
ATOM 2877 C C . GLU A 1 365 ? 30.144 -17.522 -7.663 1.00 88.00 365 GLU A C 1
ATOM 2879 O O . GLU A 1 365 ? 29.785 -18.405 -6.887 1.00 88.00 365 GLU A O 1
ATOM 2884 N N . ALA A 1 366 ? 29.869 -17.572 -8.968 1.00 75.88 366 ALA A N 1
ATOM 2885 C CA . ALA A 1 366 ? 29.097 -18.650 -9.575 1.00 75.88 366 ALA A CA 1
ATOM 2886 C C . ALA A 1 366 ? 29.924 -19.402 -10.623 1.00 75.88 366 ALA A C 1
ATOM 2888 O O . ALA A 1 366 ? 30.852 -18.864 -11.223 1.00 75.88 366 ALA A O 1
ATOM 2889 N N . ASN A 1 367 ? 29.571 -20.667 -10.846 1.00 74.38 367 ASN A N 1
ATOM 2890 C CA . ASN A 1 367 ? 30.107 -21.478 -11.932 1.00 74.38 367 ASN A CA 1
ATOM 2891 C C . ASN A 1 367 ? 28.990 -21.767 -12.935 1.00 74.38 367 ASN A C 1
ATOM 2893 O O . ASN A 1 367 ? 27.862 -22.057 -12.538 1.00 74.38 367 ASN A O 1
ATOM 2897 N N . ASN A 1 368 ? 29.321 -21.762 -14.225 1.00 72.94 368 ASN A N 1
ATOM 2898 C CA . ASN A 1 368 ? 28.381 -22.152 -15.268 1.00 72.94 368 ASN A CA 1
ATOM 2899 C C . ASN A 1 368 ? 27.924 -23.611 -15.064 1.00 72.94 368 ASN A C 1
ATOM 2901 O O . ASN A 1 368 ? 28.751 -24.494 -14.817 1.00 72.94 368 ASN A O 1
ATOM 2905 N N . ALA A 1 369 ? 26.620 -23.874 -15.202 1.00 76.44 369 ALA A N 1
ATOM 2906 C CA . ALA A 1 369 ? 26.040 -25.212 -15.056 1.00 76.44 369 ALA A CA 1
ATOM 2907 C C . ALA A 1 369 ? 26.706 -26.253 -15.974 1.00 76.44 369 ALA A C 1
ATOM 2909 O O . ALA A 1 369 ? 26.913 -27.393 -15.561 1.00 76.44 369 ALA A O 1
ATOM 2910 N N . GLY A 1 370 ? 27.139 -25.843 -17.171 1.00 70.69 370 GLY A N 1
ATOM 2911 C CA . GLY A 1 370 ? 27.892 -26.660 -18.121 1.00 70.69 370 GLY A CA 1
ATOM 2912 C C . GLY A 1 370 ? 29.138 -27.314 -17.525 1.00 70.69 370 GLY A C 1
ATOM 2913 O O . GLY A 1 370 ? 29.475 -28.431 -17.902 1.00 70.69 370 GLY A O 1
ATOM 2914 N N . ARG A 1 371 ? 29.776 -26.685 -16.529 1.00 69.69 371 ARG A N 1
ATOM 2915 C CA . ARG A 1 371 ? 30.914 -27.268 -15.801 1.00 69.69 371 ARG A CA 1
ATOM 2916 C C . ARG A 1 371 ? 30.521 -28.519 -15.015 1.00 69.69 371 ARG A C 1
ATOM 2918 O O . ARG A 1 371 ? 31.286 -29.477 -14.968 1.00 69.69 371 ARG A O 1
ATOM 2925 N N . TYR A 1 372 ? 29.347 -28.505 -14.391 1.00 74.94 372 TYR A N 1
ATOM 2926 C CA . TYR A 1 372 ? 28.822 -29.647 -13.642 1.00 74.94 372 TYR A CA 1
ATOM 2927 C C . TYR A 1 372 ? 28.232 -30.693 -14.584 1.00 74.94 372 TYR A C 1
ATOM 2929 O O . TYR A 1 372 ? 28.447 -31.886 -14.394 1.00 74.94 372 TYR A O 1
ATOM 2937 N N . LEU A 1 373 ? 27.538 -30.243 -15.631 1.00 74.12 373 LEU A N 1
ATOM 2938 C CA . LEU A 1 373 ? 26.918 -31.119 -16.620 1.00 74.12 373 LEU A CA 1
ATOM 2939 C C . LEU A 1 373 ? 27.958 -31.868 -17.456 1.00 74.12 373 LEU A C 1
ATOM 2941 O O . LEU A 1 373 ? 27.775 -33.050 -17.708 1.00 74.12 373 LEU A O 1
ATOM 2945 N N . TYR A 1 374 ? 29.088 -31.249 -17.803 1.00 71.25 374 TYR A N 1
ATOM 2946 C CA . TYR A 1 374 ? 30.182 -31.947 -18.485 1.00 71.25 374 TYR A CA 1
ATOM 2947 C C . TYR A 1 374 ? 30.713 -33.146 -17.685 1.00 71.25 374 TYR A C 1
ATOM 2949 O O . TYR A 1 374 ? 31.089 -34.164 -18.259 1.00 71.25 374 TYR A O 1
ATOM 2957 N N . ALA A 1 375 ? 30.726 -33.047 -16.352 1.00 70.50 375 ALA A N 1
ATOM 2958 C CA . ALA A 1 375 ? 31.171 -34.137 -15.488 1.00 70.50 375 ALA A CA 1
ATOM 2959 C C . ALA A 1 375 ? 30.189 -35.325 -15.459 1.00 70.50 375 ALA A C 1
ATOM 2961 O O . ALA A 1 375 ? 30.534 -36.393 -14.952 1.00 70.50 375 ALA A O 1
ATOM 2962 N N . LEU A 1 376 ? 28.975 -35.162 -15.995 1.00 77.38 376 LEU A N 1
ATOM 2963 C CA . LEU A 1 376 ? 27.980 -36.221 -16.091 1.00 77.38 376 LEU A CA 1
ATOM 2964 C C . LEU A 1 376 ? 28.113 -36.953 -17.444 1.00 77.38 376 LEU A C 1
ATOM 2966 O O . LEU A 1 376 ? 28.008 -36.314 -18.493 1.00 77.38 376 LEU A O 1
ATOM 2970 N N . PRO A 1 377 ? 28.259 -38.295 -17.461 1.00 72.69 377 PRO A N 1
ATOM 2971 C CA . PRO A 1 377 ? 28.526 -39.070 -18.682 1.00 72.69 377 PRO A CA 1
ATOM 2972 C C . PRO A 1 377 ? 27.524 -38.856 -19.825 1.00 72.69 377 PRO A C 1
ATOM 2974 O O . PRO A 1 377 ? 27.892 -38.913 -20.993 1.00 72.69 377 PRO A O 1
ATOM 2977 N N . LEU A 1 378 ? 26.258 -38.593 -19.491 1.00 73.44 378 LEU A N 1
ATOM 2978 C CA . LEU A 1 378 ? 25.184 -38.362 -20.462 1.00 73.44 378 LEU A CA 1
ATOM 2979 C C . LEU A 1 378 ? 25.277 -36.997 -21.160 1.00 73.44 378 LEU A C 1
ATOM 2981 O O . LEU A 1 378 ? 24.750 -36.837 -22.257 1.00 73.44 378 LEU A O 1
ATOM 2985 N N . PHE A 1 379 ? 25.939 -36.020 -20.540 1.00 63.62 379 PHE A N 1
ATOM 2986 C CA . PHE A 1 379 ? 25.939 -34.623 -20.979 1.00 63.62 379 PHE A CA 1
ATOM 2987 C C . PHE A 1 379 ? 27.319 -34.129 -21.444 1.00 63.62 379 PHE A C 1
ATOM 2989 O O . PHE A 1 379 ? 27.414 -33.050 -22.029 1.00 63.62 379 PHE A O 1
ATOM 2996 N N . ALA A 1 380 ? 28.367 -34.939 -21.262 1.00 63.97 380 ALA A N 1
ATOM 2997 C CA . ALA A 1 380 ? 29.751 -34.628 -21.627 1.00 63.97 380 ALA A CA 1
ATOM 2998 C C . ALA A 1 380 ? 29.951 -34.267 -23.113 1.00 63.97 380 ALA A C 1
ATOM 3000 O O . ALA A 1 380 ? 30.796 -33.440 -23.429 1.00 63.97 380 ALA A O 1
ATOM 3001 N N . ASN A 1 381 ? 29.151 -34.834 -24.024 1.00 67.06 381 ASN A N 1
ATOM 3002 C CA . ASN A 1 381 ? 29.252 -34.556 -25.465 1.00 67.06 381 ASN A CA 1
ATOM 3003 C C . ASN A 1 381 ? 28.526 -33.273 -25.907 1.00 67.06 381 ASN A C 1
ATOM 3005 O O . ASN A 1 381 ? 28.711 -32.830 -27.037 1.00 67.06 381 ASN A O 1
ATOM 3009 N N . PHE A 1 382 ? 27.677 -32.700 -25.048 1.00 64.62 382 PHE A N 1
ATOM 3010 C CA . PHE A 1 382 ? 26.859 -31.522 -25.368 1.00 64.62 382 PHE A CA 1
ATOM 3011 C C . PHE A 1 382 ? 27.436 -30.225 -24.803 1.00 64.62 382 PHE A C 1
ATOM 3013 O O . PHE A 1 382 ? 27.056 -29.137 -25.230 1.00 64.62 382 PHE A O 1
ATOM 3020 N N . TRP A 1 383 ? 28.339 -30.333 -23.832 1.00 62.81 383 TRP A N 1
ATOM 3021 C CA . TRP A 1 383 ? 28.893 -29.200 -23.106 1.00 62.81 383 TRP A CA 1
ATOM 3022 C C . TRP A 1 383 ? 30.409 -29.220 -23.191 1.00 62.81 383 TRP A C 1
ATOM 3024 O O . TRP A 1 383 ? 31.017 -30.280 -23.243 1.00 62.81 383 TRP A O 1
ATOM 3034 N N . ASN A 1 384 ? 31.033 -28.046 -23.221 1.00 60.53 384 ASN A N 1
ATOM 3035 C CA . ASN A 1 384 ? 32.478 -27.939 -23.383 1.00 60.53 384 ASN A CA 1
ATOM 3036 C C . ASN A 1 384 ? 33.125 -27.560 -22.042 1.00 60.53 384 ASN A C 1
ATOM 3038 O O . ASN A 1 384 ? 32.806 -26.511 -21.480 1.00 60.53 384 ASN A O 1
ATOM 3042 N N . ALA A 1 385 ? 34.032 -28.398 -21.528 1.00 54.06 385 ALA A N 1
ATOM 3043 C CA . ALA A 1 385 ? 34.695 -28.197 -20.231 1.00 54.06 385 ALA A CA 1
ATOM 3044 C C . ALA A 1 385 ? 35.604 -26.957 -20.181 1.00 54.06 385 ALA A C 1
ATOM 3046 O O . ALA A 1 385 ? 35.911 -26.446 -19.103 1.00 54.06 385 ALA A O 1
ATOM 3047 N N . GLU A 1 386 ? 36.059 -26.493 -21.347 1.00 48.22 386 GLU A N 1
ATOM 3048 C CA . GLU A 1 386 ? 37.100 -25.470 -21.471 1.00 48.22 386 GLU A CA 1
ATOM 3049 C C . GLU A 1 386 ? 36.614 -24.036 -21.277 1.00 48.22 386 GLU A C 1
ATOM 3051 O O . GLU A 1 386 ? 37.436 -23.148 -21.046 1.00 48.22 386 GLU A O 1
ATOM 3056 N N . LYS A 1 387 ? 35.302 -23.772 -21.284 1.00 53.31 387 LYS A N 1
ATOM 3057 C CA . LYS A 1 387 ? 34.812 -22.442 -20.906 1.00 53.31 387 LYS A CA 1
ATOM 3058 C C . LYS A 1 387 ? 34.849 -22.307 -19.382 1.00 53.31 387 LYS A C 1
ATOM 3060 O O . LYS A 1 387 ? 33.815 -22.334 -18.716 1.00 53.31 387 LYS A O 1
ATOM 3065 N N . LYS A 1 388 ? 36.050 -22.099 -18.823 1.00 53.72 388 LYS A N 1
ATOM 3066 C CA . LYS A 1 388 ? 36.238 -21.326 -17.582 1.00 53.72 388 LYS A CA 1
ATOM 3067 C C . LYS A 1 388 ? 35.735 -19.905 -17.856 1.00 53.72 388 LYS A C 1
ATOM 3069 O O . LYS A 1 388 ? 36.515 -18.986 -18.069 1.00 53.72 388 LYS A O 1
ATOM 3074 N N . GLY A 1 389 ? 34.419 -19.754 -17.950 1.00 65.38 389 GLY A N 1
ATOM 3075 C CA . GLY A 1 389 ? 33.786 -18.456 -18.056 1.00 65.38 389 GLY A CA 1
ATOM 3076 C C . GLY A 1 389 ? 33.942 -17.764 -16.716 1.00 65.38 389 GLY A C 1
ATOM 3077 O O . GLY A 1 389 ? 33.604 -18.341 -15.680 1.00 65.38 389 GLY A O 1
ATOM 3078 N N . PHE A 1 390 ? 34.480 -16.551 -16.734 1.00 78.69 390 PHE A N 1
ATOM 3079 C CA . PHE A 1 390 ? 34.269 -15.625 -15.637 1.00 78.69 390 PHE A CA 1
ATOM 3080 C C . PHE A 1 390 ? 32.753 -15.551 -15.402 1.00 78.69 390 PHE A C 1
ATOM 3082 O O . PHE A 1 390 ? 32.006 -15.420 -16.361 1.00 78.69 390 PHE A O 1
ATOM 3089 N N . GLN A 1 391 ? 32.279 -15.740 -14.171 1.00 86.31 391 GLN A N 1
ATOM 3090 C CA . GLN A 1 391 ? 30.868 -15.550 -13.836 1.00 86.31 391 GLN A CA 1
ATOM 3091 C C . GLN A 1 391 ? 30.752 -15.062 -12.396 1.00 86.31 391 GLN A C 1
ATOM 3093 O O . GLN A 1 391 ? 31.126 -15.758 -11.445 1.00 86.31 391 GLN A O 1
ATOM 3098 N N . ARG A 1 392 ? 30.222 -13.857 -12.231 1.00 91.62 392 ARG A N 1
ATOM 3099 C CA . ARG A 1 392 ? 29.963 -13.240 -10.930 1.00 91.62 392 ARG A CA 1
ATOM 3100 C C . ARG A 1 392 ? 28.572 -12.640 -10.929 1.00 91.62 392 ARG A C 1
ATOM 3102 O O . 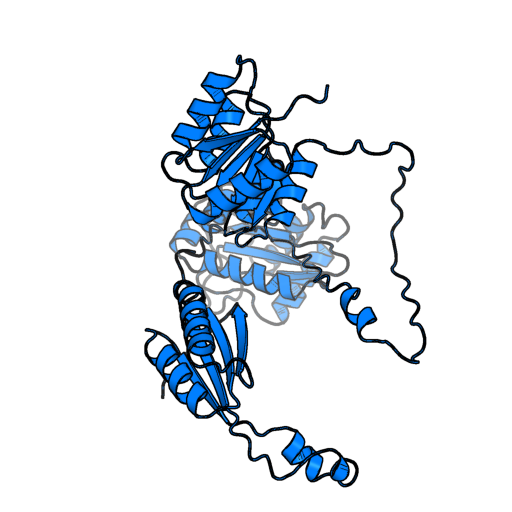ARG A 1 392 ? 28.088 -12.208 -11.968 1.00 91.62 392 ARG A O 1
ATOM 3109 N N . THR A 1 393 ? 27.915 -12.660 -9.779 1.00 93.94 393 THR A N 1
ATOM 3110 C CA . THR A 1 393 ? 26.632 -11.980 -9.596 1.00 93.94 393 THR A CA 1
ATOM 3111 C C . THR A 1 393 ? 26.802 -10.899 -8.550 1.00 93.94 393 THR A C 1
ATOM 3113 O O . THR A 1 393 ? 27.154 -11.197 -7.414 1.00 93.94 393 THR A O 1
ATOM 3116 N N . ILE A 1 394 ? 26.574 -9.654 -8.947 1.00 94.31 394 ILE A N 1
ATOM 3117 C CA . ILE A 1 394 ? 26.543 -8.499 -8.060 1.00 94.31 394 ILE A CA 1
ATOM 3118 C C . ILE A 1 394 ? 25.108 -8.364 -7.557 1.00 94.31 394 ILE A C 1
ATOM 3120 O O . ILE A 1 394 ? 24.181 -8.223 -8.351 1.00 94.31 394 ILE A O 1
ATOM 3124 N N . GLN A 1 395 ? 24.924 -8.426 -6.246 1.00 94.31 395 GLN A N 1
ATOM 3125 C CA . GLN A 1 395 ? 23.683 -8.057 -5.582 1.00 94.31 395 GLN A CA 1
ATOM 3126 C C . GLN A 1 395 ? 23.874 -6.688 -4.949 1.00 94.31 395 GLN A C 1
ATOM 3128 O O . GLN A 1 395 ? 24.699 -6.544 -4.051 1.00 94.31 395 GLN A O 1
ATOM 3133 N N . ALA A 1 396 ? 23.135 -5.691 -5.424 1.00 91.81 396 ALA A N 1
ATOM 3134 C CA . ALA A 1 396 ? 23.237 -4.323 -4.941 1.00 91.81 396 ALA A CA 1
ATOM 3135 C C . ALA A 1 396 ? 21.866 -3.797 -4.514 1.00 91.81 396 ALA A C 1
ATOM 3137 O O . ALA A 1 396 ? 20.920 -3.757 -5.300 1.00 91.81 396 ALA A O 1
ATOM 3138 N N . THR A 1 397 ? 21.757 -3.378 -3.260 1.00 89.31 397 THR A N 1
ATOM 3139 C CA . THR A 1 397 ? 20.552 -2.747 -2.726 1.00 89.31 397 THR A CA 1
ATOM 3140 C C . THR A 1 397 ? 20.692 -1.239 -2.889 1.00 89.31 397 THR A C 1
ATOM 3142 O O . THR A 1 397 ? 21.589 -0.630 -2.309 1.00 89.31 397 THR A O 1
ATOM 3145 N N . VAL A 1 398 ? 19.819 -0.631 -3.688 1.00 85.75 398 VAL A N 1
ATOM 3146 C CA . VAL A 1 398 ? 19.857 0.796 -4.039 1.00 85.75 398 VAL A CA 1
ATOM 3147 C C . VAL A 1 398 ? 18.560 1.443 -3.591 1.00 85.75 398 VAL A C 1
ATOM 3149 O O . VAL A 1 398 ? 17.484 0.897 -3.816 1.00 85.75 398 VAL A O 1
ATOM 3152 N N . LYS A 1 399 ? 18.617 2.620 -2.967 1.00 80.62 399 LYS A N 1
ATOM 3153 C CA . LYS A 1 399 ? 17.390 3.355 -2.627 1.00 80.62 399 LYS A CA 1
ATOM 3154 C C . LYS A 1 399 ? 16.592 3.636 -3.912 1.00 80.62 399 LYS A C 1
ATOM 3156 O O . LYS A 1 399 ? 17.162 4.138 -4.881 1.00 80.62 399 LYS A O 1
ATOM 3161 N N . LYS A 1 400 ? 15.271 3.417 -3.890 1.00 76.69 400 LYS A N 1
ATOM 3162 C CA . LYS A 1 400 ? 14.323 3.691 -4.996 1.00 76.69 400 LYS A CA 1
ATOM 3163 C C . LYS A 1 400 ? 14.577 4.990 -5.788 1.00 76.69 400 LYS A C 1
ATOM 3165 O O . LYS A 1 400 ? 14.534 4.940 -7.012 1.00 76.69 400 LYS A O 1
ATOM 3170 N N . PRO A 1 401 ? 14.923 6.132 -5.163 1.00 72.94 401 PRO A N 1
ATOM 3171 C CA . PRO A 1 401 ? 15.180 7.397 -5.872 1.00 72.94 401 PRO A CA 1
ATOM 3172 C C . PRO A 1 401 ? 16.299 7.320 -6.889 1.00 72.94 401 PRO A C 1
ATOM 3174 O O . PRO A 1 401 ? 16.306 8.028 -7.889 1.00 72.94 401 PRO A O 1
ATOM 3177 N N . ARG A 1 402 ? 17.289 6.493 -6.562 1.00 73.75 402 ARG A N 1
ATOM 3178 C CA . ARG A 1 402 ? 18.517 6.332 -7.320 1.00 73.75 402 ARG A CA 1
ATOM 3179 C C . ARG A 1 402 ? 18.426 5.143 -8.255 1.00 73.75 402 ARG A C 1
ATOM 3181 O O . ARG A 1 402 ? 19.298 5.012 -9.099 1.00 73.75 402 ARG A O 1
ATOM 3188 N N . ALA A 1 403 ? 17.398 4.297 -8.148 1.00 79.25 403 ALA A N 1
ATOM 3189 C CA . ALA A 1 403 ? 17.280 3.088 -8.954 1.00 79.25 403 ALA A CA 1
ATOM 3190 C C . ALA A 1 403 ? 17.202 3.410 -10.452 1.00 79.25 403 ALA A C 1
ATOM 3192 O O . ALA A 1 403 ? 17.975 2.857 -11.226 1.00 79.25 403 ALA A O 1
ATOM 3193 N N . ASN A 1 404 ? 16.365 4.371 -10.853 1.00 72.75 404 ASN A N 1
ATOM 3194 C CA . ASN A 1 404 ? 16.247 4.761 -12.262 1.00 72.75 404 ASN A CA 1
ATOM 3195 C C . ASN A 1 404 ? 17.537 5.401 -12.799 1.00 72.75 404 ASN A C 1
ATOM 3197 O O . ASN A 1 404 ? 17.980 5.068 -13.895 1.00 72.75 404 ASN A O 1
ATOM 3201 N N . GLU A 1 405 ? 18.181 6.276 -12.018 1.00 70.38 405 GLU A N 1
ATOM 3202 C CA . GLU A 1 405 ? 19.475 6.862 -12.397 1.00 70.38 405 GLU A CA 1
ATOM 3203 C C . GLU A 1 405 ? 20.567 5.785 -12.511 1.00 70.38 405 GLU A C 1
ATOM 3205 O O . GLU A 1 405 ? 21.362 5.800 -13.448 1.00 70.38 405 GLU A O 1
ATOM 3210 N N . THR A 1 406 ? 20.573 4.824 -11.588 1.00 77.75 406 THR A N 1
ATOM 3211 C CA . THR A 1 406 ? 21.512 3.695 -11.562 1.00 77.75 406 THR A CA 1
ATOM 3212 C C . THR A 1 406 ? 21.319 2.798 -12.774 1.00 77.75 406 THR A C 1
ATOM 3214 O O . THR A 1 406 ? 22.290 2.484 -13.454 1.00 77.75 406 THR A O 1
ATOM 3217 N N . LEU A 1 407 ? 20.070 2.447 -13.098 1.00 81.62 407 LEU A N 1
ATOM 3218 C CA . LEU A 1 407 ? 19.739 1.661 -14.283 1.00 81.62 407 LEU A CA 1
ATOM 3219 C C . LEU A 1 407 ? 20.155 2.394 -15.564 1.00 81.62 407 LEU A C 1
ATOM 3221 O O . LEU A 1 407 ? 20.716 1.778 -16.465 1.00 81.62 407 LEU A O 1
ATOM 3225 N N . ARG A 1 408 ? 19.963 3.719 -15.627 1.00 73.00 408 ARG A N 1
ATOM 3226 C CA . ARG A 1 408 ? 20.406 4.525 -16.771 1.00 73.00 408 ARG A CA 1
ATOM 3227 C C . ARG A 1 408 ? 21.926 4.513 -16.928 1.00 73.00 408 ARG A C 1
ATOM 3229 O O . ARG A 1 408 ? 22.408 4.287 -18.031 1.00 73.00 408 ARG A O 1
ATOM 3236 N N . LYS A 1 409 ? 22.680 4.738 -15.844 1.00 76.00 409 LYS A N 1
ATOM 3237 C CA . LYS A 1 409 ? 24.155 4.683 -15.867 1.00 76.00 409 LYS A CA 1
ATOM 3238 C C . LYS A 1 409 ? 24.657 3.291 -16.255 1.00 76.00 409 LYS A C 1
ATOM 3240 O O . LYS A 1 409 ? 25.609 3.188 -17.017 1.00 76.00 409 LYS A O 1
ATOM 3245 N N . LEU A 1 410 ? 23.989 2.242 -15.773 1.00 82.81 410 LEU A N 1
ATOM 3246 C CA . LEU A 1 410 ? 24.303 0.858 -16.105 1.00 82.81 410 LEU A CA 1
ATOM 3247 C C . LEU A 1 410 ? 24.087 0.581 -17.598 1.00 82.81 410 LEU A C 1
ATOM 3249 O O . LEU A 1 410 ? 24.978 0.047 -18.244 1.00 82.81 410 LEU A O 1
ATOM 3253 N N . ASN A 1 411 ? 22.952 1.000 -18.163 1.00 79.06 411 ASN A N 1
ATOM 3254 C CA . ASN A 1 411 ? 22.677 0.834 -19.592 1.00 79.06 411 ASN A CA 1
ATOM 3255 C C . ASN A 1 411 ? 23.683 1.600 -20.461 1.00 79.06 411 ASN A C 1
ATOM 3257 O O . ASN A 1 411 ? 24.227 1.018 -21.391 1.00 79.06 411 ASN A O 1
ATOM 3261 N N . MET A 1 412 ? 24.006 2.852 -20.113 1.00 76.38 412 MET A N 1
ATOM 3262 C CA . MET A 1 412 ? 25.024 3.632 -20.833 1.00 76.38 412 MET A CA 1
ATOM 3263 C C . MET A 1 412 ? 26.392 2.939 -20.819 1.00 76.38 412 MET A C 1
ATOM 3265 O O . MET A 1 412 ? 27.037 2.827 -21.853 1.00 76.38 412 MET A O 1
ATOM 3269 N N . LEU A 1 413 ? 26.810 2.415 -19.664 1.00 79.25 413 LEU A N 1
ATOM 3270 C CA . LEU A 1 413 ? 28.069 1.681 -19.514 1.00 79.25 413 LEU A CA 1
ATOM 3271 C C . LEU A 1 413 ? 28.107 0.417 -20.389 1.00 79.25 413 LEU A C 1
ATOM 3273 O O . LEU A 1 413 ? 29.132 0.124 -21.010 1.00 79.25 413 LEU A O 1
ATOM 3277 N N . LEU A 1 414 ? 26.992 -0.317 -20.460 1.00 77.19 414 LEU A N 1
ATOM 3278 C CA . LEU A 1 414 ? 26.865 -1.526 -21.279 1.00 77.19 414 LEU A CA 1
ATOM 3279 C C . LEU A 1 414 ? 26.843 -1.222 -22.784 1.00 77.19 414 LEU A C 1
ATOM 3281 O O . LEU A 1 414 ? 27.424 -1.985 -23.561 1.00 77.19 414 LEU A O 1
ATOM 3285 N N . GLU A 1 415 ? 26.206 -0.121 -23.185 1.00 73.06 415 GLU A N 1
ATOM 3286 C CA . GLU A 1 415 ? 26.150 0.360 -24.569 1.00 73.06 415 GLU A CA 1
ATOM 3287 C C . GLU A 1 415 ? 27.512 0.883 -25.045 1.00 73.06 415 GLU A C 1
ATOM 3289 O O . GLU A 1 415 ? 28.011 0.424 -26.074 1.00 73.06 415 GLU A O 1
ATOM 3294 N N . ASP A 1 416 ? 28.156 1.766 -24.273 1.00 68.62 416 ASP A N 1
ATOM 3295 C CA . ASP A 1 416 ? 29.459 2.366 -24.609 1.00 68.62 416 ASP A CA 1
ATOM 3296 C C . ASP A 1 416 ? 30.556 1.308 -24.760 1.00 68.62 416 ASP A C 1
ATOM 3298 O O . ASP A 1 416 ? 31.452 1.416 -25.601 1.00 68.62 416 ASP A O 1
ATOM 3302 N N . SER A 1 417 ? 30.465 0.252 -23.959 1.00 60.03 417 SER A N 1
ATOM 3303 C CA . SER A 1 417 ? 31.466 -0.806 -23.937 1.00 60.03 417 SER A CA 1
ATOM 3304 C C . SER A 1 417 ? 31.152 -1.944 -24.929 1.00 60.03 417 SER A C 1
ATOM 3306 O O . SER A 1 417 ? 31.964 -2.858 -25.105 1.00 60.03 417 SER A O 1
ATOM 3308 N N . ASN A 1 418 ? 29.987 -1.902 -25.594 1.00 63.41 418 ASN A N 1
ATOM 3309 C CA . ASN A 1 418 ? 29.477 -2.949 -26.486 1.00 63.41 418 ASN A CA 1
ATOM 3310 C C . ASN A 1 418 ? 29.418 -4.334 -25.785 1.00 63.41 418 ASN A C 1
ATOM 3312 O O . ASN A 1 418 ? 29.863 -5.353 -26.325 1.00 63.41 418 ASN A O 1
ATOM 3316 N N . ILE A 1 419 ? 28.948 -4.358 -24.525 1.00 64.62 419 ILE A N 1
ATOM 3317 C CA . ILE A 1 419 ? 28.997 -5.521 -23.605 1.00 64.62 419 ILE A CA 1
ATOM 3318 C C . ILE A 1 419 ? 27.601 -6.061 -23.248 1.00 64.62 419 ILE A C 1
ATOM 3320 O O . ILE A 1 419 ? 27.396 -6.665 -22.198 1.00 64.62 419 ILE A O 1
ATOM 3324 N N . THR A 1 420 ? 26.605 -5.885 -24.107 1.00 62.09 420 THR A N 1
ATOM 3325 C CA . THR A 1 420 ? 25.276 -6.469 -23.851 1.00 62.09 420 THR A CA 1
ATOM 3326 C C . THR A 1 420 ? 25.327 -8.002 -23.763 1.00 62.09 420 THR A C 1
ATOM 3328 O O . THR A 1 420 ? 24.619 -8.606 -22.956 1.00 62.09 420 THR A O 1
ATOM 3331 N N . ASP A 1 421 ? 26.239 -8.639 -24.503 1.00 70.75 421 ASP A N 1
ATOM 3332 C CA . ASP A 1 421 ? 26.470 -10.080 -24.431 1.00 70.75 421 ASP A CA 1
ATOM 3333 C C . ASP A 1 421 ? 27.186 -10.497 -23.136 1.00 70.75 421 ASP A C 1
ATOM 3335 O O . ASP A 1 421 ? 28.337 -10.135 -22.867 1.00 70.75 421 ASP A O 1
ATOM 3339 N N . GLY A 1 422 ? 26.515 -11.350 -22.357 1.00 77.25 422 GLY A N 1
ATOM 3340 C CA . GLY A 1 422 ? 27.055 -11.935 -21.129 1.00 77.25 422 GLY A CA 1
ATOM 3341 C C . GLY A 1 422 ? 26.765 -11.134 -19.858 1.00 77.25 422 GLY A C 1
ATOM 3342 O O . GLY A 1 422 ? 27.295 -11.493 -18.806 1.00 77.25 422 GLY A O 1
ATOM 3343 N N . VAL A 1 423 ? 25.922 -10.099 -19.922 1.00 85.06 423 VAL A N 1
ATOM 3344 C CA . VAL A 1 423 ? 25.421 -9.374 -18.747 1.00 85.06 423 VAL A CA 1
ATOM 3345 C C . VAL A 1 423 ? 23.903 -9.512 -18.657 1.00 85.06 423 VAL A C 1
ATOM 3347 O O . VAL A 1 423 ? 23.185 -9.238 -19.610 1.00 85.06 423 VAL A O 1
ATOM 3350 N N . LEU A 1 424 ? 23.405 -9.935 -17.497 1.00 86.88 424 LEU A N 1
ATOM 3351 C CA . LEU A 1 424 ? 21.981 -9.998 -17.182 1.00 86.88 424 LEU A CA 1
ATOM 3352 C C . LEU A 1 424 ? 21.702 -9.091 -15.989 1.00 86.88 424 LEU A C 1
ATOM 3354 O O . LEU A 1 424 ? 22.261 -9.302 -14.915 1.00 86.88 424 LEU A O 1
ATOM 3358 N N . VAL A 1 425 ? 20.809 -8.122 -16.172 1.00 88.06 425 VAL A N 1
ATOM 3359 C CA . VAL A 1 425 ? 20.369 -7.200 -15.122 1.00 88.06 425 VAL A CA 1
ATOM 3360 C C . VAL A 1 425 ? 18.941 -7.550 -14.727 1.00 88.06 425 VAL A C 1
ATOM 3362 O O . VAL A 1 425 ? 18.040 -7.556 -15.561 1.00 88.06 425 VAL A O 1
ATOM 3365 N N . LEU A 1 426 ? 18.727 -7.817 -13.444 1.00 87.44 426 LEU A N 1
ATOM 3366 C CA . LEU A 1 426 ? 17.408 -7.994 -12.850 1.00 87.44 426 LEU A CA 1
ATOM 3367 C C . LEU A 1 426 ? 17.193 -6.906 -11.805 1.00 87.44 426 LEU A C 1
ATOM 3369 O O . LEU A 1 426 ? 18.016 -6.735 -10.905 1.00 87.44 426 LEU A O 1
ATOM 3373 N N . LEU A 1 427 ? 16.071 -6.201 -11.914 1.00 85.06 427 LEU A N 1
ATOM 3374 C CA . LEU A 1 427 ? 15.642 -5.204 -10.944 1.00 85.06 427 LEU A CA 1
ATOM 3375 C C . LEU A 1 427 ? 14.387 -5.702 -10.234 1.00 85.06 427 LEU A C 1
ATOM 3377 O O . LEU A 1 427 ? 13.390 -6.024 -10.876 1.00 85.06 427 LEU A O 1
ATOM 3381 N N . GLN A 1 428 ? 14.436 -5.764 -8.909 1.00 85.12 428 GLN A N 1
ATOM 3382 C CA . GLN A 1 428 ? 13.314 -6.202 -8.085 1.00 85.12 428 GLN A CA 1
ATOM 3383 C C . GLN A 1 428 ? 12.951 -5.128 -7.065 1.00 85.12 428 GLN A C 1
ATOM 3385 O O . GLN A 1 428 ? 13.821 -4.425 -6.543 1.00 85.12 428 GLN A O 1
ATOM 3390 N N . ASP A 1 429 ? 11.658 -4.994 -6.778 1.00 76.25 429 ASP A N 1
ATOM 3391 C CA . ASP A 1 429 ? 11.191 -4.154 -5.679 1.00 76.25 429 ASP A CA 1
ATOM 3392 C C . ASP A 1 429 ? 11.339 -4.901 -4.347 1.00 76.25 429 ASP A C 1
ATOM 3394 O O . ASP A 1 429 ? 10.933 -6.061 -4.224 1.00 76.25 429 ASP A O 1
ATOM 3398 N N . VAL A 1 430 ? 11.934 -4.244 -3.352 1.00 72.50 430 VAL A N 1
ATOM 3399 C CA . VAL A 1 430 ? 12.141 -4.824 -2.026 1.00 72.50 430 VAL A CA 1
ATOM 3400 C C . VAL A 1 430 ? 11.010 -4.368 -1.117 1.00 72.50 430 VAL A C 1
ATOM 3402 O O . VAL A 1 430 ? 10.990 -3.242 -0.624 1.00 72.50 430 VAL A O 1
ATOM 3405 N N . LEU A 1 431 ? 10.071 -5.281 -0.872 1.00 51.50 431 LEU A N 1
ATOM 3406 C CA . LEU A 1 431 ? 8.914 -5.033 -0.007 1.00 51.50 431 LEU A CA 1
ATOM 3407 C C . LEU A 1 431 ? 9.289 -4.952 1.480 1.00 51.50 431 LEU A C 1
ATOM 3409 O O . LEU A 1 431 ? 8.577 -4.325 2.261 1.00 51.50 431 LEU A O 1
ATOM 3413 N N . TYR A 1 432 ? 10.382 -5.604 1.879 1.00 57.72 432 TYR A N 1
ATOM 3414 C CA . TYR A 1 432 ? 10.865 -5.625 3.254 1.00 57.72 432 TYR A CA 1
ATOM 3415 C C . TYR A 1 432 ? 12.380 -5.838 3.289 1.00 57.72 432 TYR A C 1
ATOM 3417 O O . TYR A 1 432 ? 12.897 -6.750 2.645 1.00 57.72 432 TYR A O 1
ATOM 3425 N N . LEU A 1 433 ? 13.077 -5.018 4.073 1.00 61.50 433 LEU A N 1
ATOM 3426 C CA . LEU A 1 433 ? 14.505 -5.136 4.350 1.00 61.50 433 LEU A CA 1
ATOM 3427 C C . LEU A 1 433 ? 14.711 -4.946 5.858 1.00 61.50 433 LEU A C 1
ATOM 3429 O O . LEU A 1 433 ? 14.153 -4.016 6.438 1.00 61.50 433 LEU A O 1
ATOM 3433 N N . ASN A 1 434 ? 15.495 -5.815 6.494 1.00 51.00 434 ASN A N 1
ATOM 3434 C CA . ASN A 1 434 ? 15.832 -5.711 7.913 1.00 51.00 434 ASN A CA 1
ATOM 3435 C C . ASN A 1 434 ? 17.282 -6.146 8.152 1.00 51.00 434 ASN A C 1
ATOM 3437 O O . ASN A 1 434 ? 17.731 -7.134 7.572 1.00 51.00 434 ASN A O 1
ATOM 3441 N N . GLY A 1 435 ? 17.982 -5.423 9.026 1.00 53.62 435 GLY A N 1
ATOM 3442 C CA . GLY A 1 435 ? 19.413 -5.582 9.278 1.00 53.62 435 GLY A CA 1
ATOM 3443 C C . GLY A 1 435 ? 20.302 -4.830 8.282 1.00 53.62 435 GLY A C 1
ATOM 3444 O O . GLY A 1 435 ? 19.823 -4.201 7.339 1.00 53.62 435 GLY A O 1
ATOM 3445 N N . THR A 1 436 ? 21.611 -4.896 8.514 1.00 54.56 436 THR A N 1
ATOM 3446 C CA . THR A 1 436 ? 22.656 -4.392 7.615 1.00 54.56 436 THR A CA 1
ATOM 3447 C C . THR A 1 436 ? 23.686 -5.495 7.388 1.00 54.56 436 THR A C 1
ATOM 3449 O O . THR A 1 436 ? 23.916 -6.330 8.265 1.00 54.56 436 THR A O 1
ATOM 3452 N N . ILE A 1 437 ? 24.284 -5.525 6.197 1.00 50.25 437 ILE A N 1
ATOM 3453 C CA . ILE A 1 437 ? 25.457 -6.355 5.910 1.00 50.25 437 ILE A CA 1
ATOM 3454 C C . ILE A 1 437 ? 26.635 -5.389 5.853 1.00 50.25 437 ILE A C 1
ATOM 3456 O O . ILE A 1 437 ? 27.000 -4.922 4.782 1.00 50.25 437 ILE A O 1
ATOM 3460 N N . ASP A 1 438 ? 27.169 -5.062 7.024 1.00 47.41 438 ASP A N 1
ATOM 3461 C CA . ASP A 1 438 ? 28.462 -4.401 7.179 1.00 47.41 438 ASP A CA 1
ATOM 3462 C C . ASP A 1 438 ? 29.323 -5.334 8.043 1.00 47.41 438 ASP A C 1
ATOM 3464 O O . ASP A 1 438 ? 28.873 -5.783 9.102 1.00 47.41 438 ASP A O 1
ATOM 3468 N N . LEU A 1 439 ? 30.515 -5.688 7.552 1.00 36.41 439 LEU A N 1
ATOM 3469 C CA . LEU A 1 439 ? 31.545 -6.413 8.308 1.00 36.41 439 LEU A CA 1
ATOM 3470 C C . LEU A 1 439 ? 32.482 -5.429 9.006 1.00 36.41 439 LEU A C 1
ATOM 3472 O O . LEU A 1 439 ? 32.906 -4.462 8.332 1.00 36.41 439 LEU A O 1
#

Organism: NCBI:txid2044937

Mean predicted aligned error: 20.79 Å

InterPro domains:
  IPR001789 Signal transduction response regulator, receiver domain [PF00072] (7-119)
  IPR001789 Signal transduction response regulator, receiver domain [PS50110] (6-125)
  IPR001789 Signal transduction response regulator, receiver domain [SM00448] (5-121)
  IPR002178 PTS EIIA type-2 domain [PF00359] (176-315)
  IPR002178 PTS EIIA type-2 domain [PS51094] (175-321)
  IPR002178 PTS EIIA type-2 domain [cd00211] (177-314)
  IPR011006 CheY-like superfamily [SSF52172] (5-126)
  IPR016152 Phosphotransferase/anion transporter [G3DSA:3.40.930.10] (165-322)
  IPR016152 Phosphotransferase/anion transporter [SSF55804] (171-316)
  IPR051541 PTS System Sugar Transport and Nitrogen Regulation [PTHR47738] (171-314)

Foldseek 3Di:
DPPAAEEEEADQPPVVVVLLVVLCVVVRHHYHYDQALVVVLVQQVVCVPPPHHHQEYEHEQPGPDQGPVRSVVVCVVVVHPHAYEYEYQDPDPVVVVVVVPDDNPYYHHPPDDSVVSVVRVCCSNDPDDDDPDDDDDDDDDDDDDDDDDDDDDPVVVVPDPPDPPPPDDDDQVLVQEDLLQEDEADDDAAQLRVLLVNLVSQCVDPLCVVPDSVNSSVQQVVVCVVDFQQQDPQEGEGEGEDEPGPAKHKYKYAHLVFHQRVHPVRDGHGIYIYMYGHPVPVVVVVVSVVLQVQQVVDPVLVVQLRPDGGSVSNSCSSVVSSPPPPVVVWDWKKKKKKKAQDPVLVVVLVVLLVPAPPKAKDKDFDDDVLCVQCVPPVRVVVGDNPPPTRIMIIIIIHTPVCVVVSVVVSVVSCVVVVPPPGMDIDIGTDPDDDDGPDD

Nearest PDB structures (foldseek):
  3urr-assembly1_A  TM=9.401E-01  e=9.081E-13  Burkholderia thailandensis E264
  2a0j-assembly1_A  TM=9.488E-01  e=2.692E-12  Neisseria meningitidis MC58
  4gqx-assembly1_B  TM=9.408E-01  e=1.550E-11  Burkholderia pseudomallei 1710b
  3urr-assembly1_B  TM=8.890E-01  e=7.978E-12  Burkholderia thailandensis E264
  8pdc-assembly1_A  TM=8.606E-01  e=1.674E-06  Thermochaetoides thermophila

Radius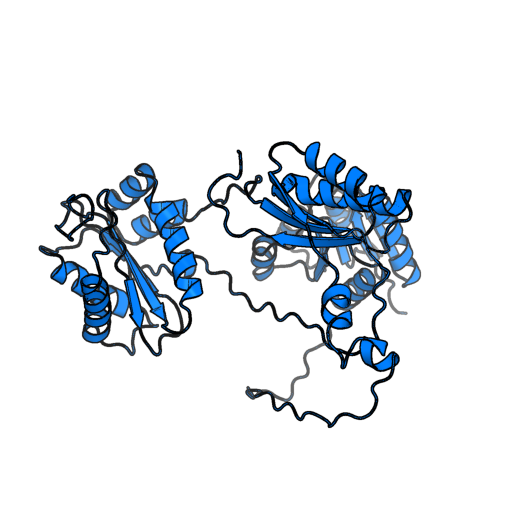 of gyration: 29.41 Å; Cα contacts (8 Å, |Δi|>4): 655; chains: 1; bounding box: 66×70×79 Å

pLDDT: mean 75.53, std 20.66, range [22.47, 98.06]